Protein 9BVI (pdb70)

Secondary structure (DSSP, 8-state):
--SPPPPP----TTT-GGGSPP-TTTEEE---PPPEEEE-HHHHHHHHT-SS---HHHHHHHHHHGGGTS-HHHHHHHHHHHHSPPPPPPPHHHHHHHHH-SPPPPHHHHHHIIIIIHHHHHHHHHHHHHHHHH-THHHHH-HHHHHHHHHHHHT--SHHHHHHHHHHHHHHHHHHH----SSPPPPPP-SSS-TT-GGG--TTTS-HHHHHHHHHHHHHHHHHT--GGGTGGGGGGSTTHHHH-HHHHHHHHHHHHHHHHHHHHHHT--SHHHHHHHHHHHHHHHHHHHHTTBHHHHHHHHHHHHSHHHHT-HHHHHTS-HHHHHHHHHHHHHHHHHHHHHHHHHHH--SS-B--SHHHHHHHHHHHHTS-SEE--SSSPEEEHHHHHHHHHHHHHHHTTSS---S----HHHHHHHHT--TTTTS-HHHHHHHHHHHHHHHS-TT-SSPPP------S------S---

Solvent-accessible surface area: 25591 Å² total; per-residue (Å²): 189,208,160,173,134,111,109,38,94,67,6,50,57,151,99,7,114,0,24,65,171,52,50,130,103,19,7,22,66,73,186,132,70,59,94,5,81,0,0,30,30,17,4,0,0,14,24,4,0,26,30,131,64,54,18,87,96,12,6,140,16,0,3,15,0,0,58,33,34,5,147,32,46,74,0,0,50,9,0,30,59,0,17,114,20,45,79,14,136,58,62,118,66,27,112,136,34,123,158,161,30,191,78,115,78,33,81,49,35,131,60,0,100,141,67,2,24,87,27,0,23,46,59,0,0,32,0,0,75,62,0,0,46,112,15,17,27,5,0,111,84,43,133,110,0,13,122,68,0,51,72,16,9,79,62,6,176,44,187,58,23,58,157,59,15,108,37,0,29,137,14,5,143,121,51,121,168,120,176,134,62,183,58,124,14,47,90,42,13,55,34,64,2,96,83,46,75,112,130,72,12,72,4,13,10,0,9,0,5,0,0,0,15,0,0,0,17,8,0,19,35,12,4,112,97,1,59,11,9,0,0,6,10,10,28,19,70,119,168,86,61,97,111,48,0,49,39,0,11,126,2,46,110,20,40,47,39,1,13,20,16,0,11,56,23,0,0,68,6,52,9,31,76,24,1,23,16,6,0,21,3,0,0,12,0,0,22,11,0,32,110,35,25,0,0,4,0,0,8,4,0,3,56,0,5,73,24,102,4,0,148,53,0,101,52,0,41,129,48,6,100,91,154,33,62,135,34,4,70,118,0,27,64,10,25,90,114,169,51,133,112,0,69,76,69,16,153,78,41,114,83,46,4,0,0,37,8,21,25,13,26,62,56,0,68,138,23,24,154,62,38,88,56,99,31,167,57,213,52,158,54,0,14,16,0,10,10,9,54,102,0,18,112,20,2,35,85,2,83,106,34,18,121,28,117,16,57,14,118,59,19,72,26,0,32,127,44,6,92,109,25,91,5,37,45,126,36,55,96,131,104,8,53,59,84,4,69,91,34,0,56,80,0,4,47,174,137,44,196,146,22,49,145,38,116,124,185,27,146,66,64,35,157,40,56,22,47,215,74,160

Structure (mmCIF, N/CA/C/O backbone):
data_9BVI
#
_entry.id   9BVI
#
_cell.length_a   64.014
_cell.length_b   86.382
_cell.length_c   106.367
_cell.angle_alpha   90.00
_cell.angle_beta   90.00
_cell.angle_gamma   90.00
#
_symmetry.space_group_name_H-M   'P 21 21 21'
#
loop_
_entity.id
_entity.type
_entity.pdbx_description
1 polymer 'Son of sevenless homolog 2'
2 non-polymer 4-{[4-(4-methylpiperazin-1-yl)quinazolin-2-yl]amino}phenol
3 water water
#
loop_
_atom_site.group_PDB
_atom_site.id
_atom_site.type_symb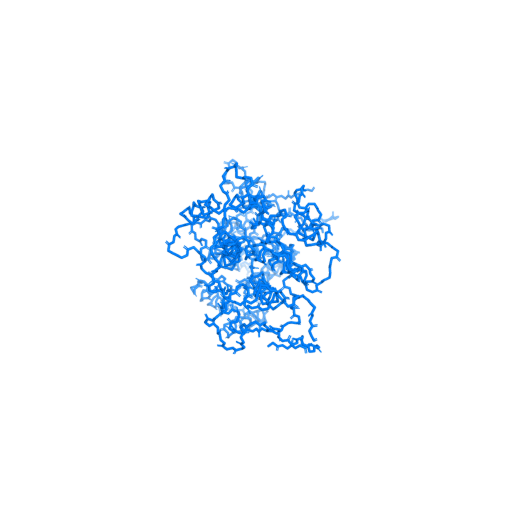ol
_atom_site.label_atom_id
_atom_site.label_alt_id
_atom_site.label_comp_id
_atom_site.label_asym_id
_atom_site.label_entity_id
_atom_site.label_seq_id
_atom_site.pdbx_PDB_ins_code
_atom_site.Cartn_x
_atom_site.Cartn_y
_atom_site.Cartn_z
_atom_site.occupancy
_atom_site.B_iso_or_equiv
_atom_site.auth_seq_id
_atom_site.auth_comp_id
_atom_site.auth_asym_id
_atom_site.auth_atom_id
_atom_site.pdbx_PDB_model_num
ATOM 1 N N . LEU A 1 25 ? -14.739 -30.595 -34.524 1.00 55.77 -4 LEU A N 1
ATOM 2 C CA . LEU A 1 25 ? -13.568 -30.790 -35.378 1.00 54.01 -4 LEU A CA 1
ATOM 3 C C . LEU A 1 25 ? -13.894 -31.660 -36.595 1.00 47.17 -4 LEU A C 1
ATOM 4 O O . LEU A 1 25 ? -13.815 -31.204 -37.733 1.00 53.05 -4 LEU A O 1
ATOM 9 N N . TYR A 1 26 ? -14.272 -32.909 -36.350 1.00 40.42 -3 TYR A N 1
ATOM 10 C CA . TYR A 1 26 ? -14.609 -33.834 -37.428 1.00 34.94 -3 TYR A CA 1
ATOM 11 C C . TYR A 1 26 ? -16.104 -34.175 -37.439 1.00 29.32 -3 TYR A C 1
ATOM 12 O O . TYR A 1 26 ? -16.537 -35.095 -38.130 1.00 30.54 -3 TYR A O 1
ATOM 21 N N . PHE A 1 27 ? -16.875 -33.413 -36.665 1.00 28.57 -2 PHE A N 1
ATOM 22 C CA . PHE A 1 27 ? -18.327 -33.578 -36.577 1.00 29.86 -2 PHE A CA 1
ATOM 23 C C . PHE A 1 27 ? -18.866 -32.400 -35.775 1.00 28.75 -2 PHE A C 1
ATOM 24 O O . PHE A 1 27 ? -18.303 -32.061 -34.738 1.00 27.79 -2 PHE A O 1
ATOM 32 N N . GLN A 1 28 ? -19.932 -31.755 -36.250 1.00 23.61 -1 GLN A N 1
ATOM 33 C CA . GLN A 1 28 ? -20.490 -30.629 -35.502 1.00 21.04 -1 GLN A CA 1
ATOM 34 C C . GLN A 1 28 ? -21.580 -31.145 -34.581 1.00 24.73 -1 GLN A C 1
ATOM 35 O O . GLN A 1 28 ? -22.526 -31.811 -35.017 1.00 24.85 -1 GLN A O 1
ATOM 41 N N . GLU A 1 29 ? -21.408 -30.865 -33.294 1.00 27.28 566 GLU A N 1
ATOM 42 C CA . GLU A 1 29 ? -22.365 -31.274 -32.279 1.00 28.79 566 GLU A CA 1
ATOM 43 C C . GLU A 1 29 ? -23.521 -30.281 -32.211 1.00 25.84 566 GLU A C 1
ATOM 44 O O . GLU A 1 29 ? -23.413 -29.160 -32.688 1.00 26.73 566 GLU A O 1
ATOM 50 N N . GLN A 1 30 ? -24.613 -30.720 -31.597 1.00 26.57 567 GLN A N 1
ATOM 51 C CA . GLN A 1 30 ? -25.791 -29.897 -31.395 1.00 27.25 567 GLN A CA 1
ATOM 52 C C . GLN A 1 30 ? -25.432 -28.642 -30.595 1.00 23.11 567 GLN A C 1
ATOM 53 O O . GLN A 1 30 ? -24.790 -28.739 -29.547 1.00 26.87 567 GLN A O 1
ATOM 59 N N . PRO A 1 31 ? -25.843 -27.459 -31.079 1.00 22.44 568 PRO A N 1
ATOM 60 C CA . PRO A 1 31 ? -25.636 -26.209 -30.342 1.00 21.94 568 PRO A CA 1
ATOM 61 C C . PRO A 1 31 ? -26.354 -26.181 -28.991 1.00 24.36 568 PRO A C 1
ATOM 62 O O . PRO A 1 31 ? -27.414 -26.791 -28.873 1.00 23.62 568 PRO A O 1
ATOM 66 N N . LEU A 1 32 ? -25.790 -25.486 -28.002 1.00 22.28 569 LEU A N 1
ATOM 67 C CA . LEU A 1 32 ? -26.520 -25.181 -26.758 1.00 23.05 569 LEU A CA 1
ATOM 68 C C . LEU A 1 32 ? -27.701 -24.260 -27.036 1.00 29.75 569 LEU A C 1
ATOM 69 O O . LEU A 1 32 ? -27.644 -23.414 -27.925 1.00 28.47 569 LEU A O 1
ATOM 74 N N . ARG A 1 33 ? -28.765 -24.403 -26.258 1.00 25.55 570 ARG A N 1
ATOM 75 C CA . ARG A 1 33 ? -29.884 -23.488 -26.340 1.00 23.43 570 ARG A CA 1
ATOM 76 C C . ARG A 1 33 ? -29.697 -22.407 -25.268 1.00 31.09 570 ARG A C 1
ATOM 77 O O . ARG A 1 33 ? -29.752 -22.705 -24.075 1.00 27.08 570 ARG A O 1
ATOM 85 N N . LEU A 1 34 ? -29.461 -21.169 -25.707 1.00 27.01 571 LEU A N 1
ATOM 86 C CA . LEU A 1 34 ? -29.112 -20.047 -24.828 1.00 25.60 571 LEU A CA 1
ATOM 87 C C . LEU A 1 34 ? -30.265 -19.082 -24.658 1.00 25.44 571 LEU A C 1
ATOM 88 O O . LEU A 1 34 ? -31.152 -19.033 -25.513 1.00 29.11 571 LEU A O 1
ATOM 93 N N . PRO A 1 35 ? -30.249 -18.287 -23.565 1.00 22.98 572 PRO A N 1
ATOM 94 C CA . PRO A 1 35 ? -31.219 -17.193 -23.443 1.00 25.76 572 PRO A CA 1
ATOM 95 C C . PRO A 1 35 ? -31.015 -16.164 -24.557 1.00 29.12 572 PRO A C 1
ATOM 96 O O . PRO A 1 35 ? -29.947 -16.161 -25.186 1.00 27.34 572 PRO A O 1
ATOM 100 N N . SER A 1 36 ? -31.995 -15.297 -24.799 1.00 29.15 573 SER A N 1
ATOM 101 C CA . SER A 1 36 ? -31.845 -14.296 -25.854 1.00 25.82 573 SER A CA 1
ATOM 102 C C . SER A 1 36 ? -30.880 -13.188 -25.430 1.00 27.88 573 SER A C 1
ATOM 103 O O . SER A 1 36 ? -30.725 -12.904 -24.236 1.00 30.15 573 SER A O 1
ATOM 106 N N . PRO A 1 37 ? -30.219 -12.565 -26.410 1.00 28.27 574 PRO A N 1
ATOM 107 C CA . PRO A 1 37 ? -29.289 -11.477 -26.101 1.00 34.02 574 PRO A CA 1
ATOM 108 C C . PRO A 1 37 ? -30.000 -10.268 -25.505 1.00 40.22 574 PRO A C 1
ATOM 109 O O . PRO A 1 37 ? -29.346 -9.446 -24.872 1.00 32.46 574 PRO A O 1
ATOM 113 N N . GLU A 1 38 ? -31.318 -10.178 -25.685 1.00 34.86 575 GLU A N 1
ATOM 114 C CA . GLU A 1 38 ? -32.085 -9.073 -25.117 1.00 37.54 575 GLU A CA 1
ATOM 115 C C . GLU A 1 38 ? -32.204 -9.183 -23.599 1.00 38.49 575 GLU A C 1
ATOM 116 O O . GLU A 1 38 ? -32.432 -8.183 -22.921 1.00 41.27 575 GLU A O 1
ATOM 122 N N . VAL A 1 39 ? -32.066 -10.393 -23.062 1.00 28.40 576 VAL A N 1
ATOM 123 C CA . VAL A 1 39 ? -32.083 -10.554 -21.609 1.00 32.23 576 VAL A CA 1
ATOM 124 C C . VAL A 1 39 ? -30.704 -10.872 -21.023 1.00 32.56 576 VAL A C 1
ATOM 125 O O . VAL A 1 39 ? -30.537 -10.852 -19.807 1.00 32.80 576 VAL A O 1
ATOM 129 N N . TYR A 1 40 ? -29.726 -11.167 -21.876 1.00 27.28 577 TYR A N 1
ATOM 130 C CA . TYR A 1 40 ? -28.378 -11.497 -21.398 1.00 29.11 577 TYR A CA 1
ATOM 131 C C . TYR A 1 40 ? -27.333 -11.133 -22.472 1.00 27.17 577 TYR A C 1
ATOM 132 O O . TYR A 1 40 ? -27.145 -11.868 -23.438 1.00 26.61 577 TYR A O 1
ATOM 141 N N . ARG A 1 41 ? -26.671 -9.987 -22.294 1.00 24.67 578 ARG A N 1
ATOM 142 C CA . ARG A 1 41 ? -25.847 -9.341 -23.331 1.00 28.08 578 ARG A CA 1
ATOM 143 C C . ARG A 1 41 ? -24.731 -10.196 -23.897 1.00 25.28 578 ARG A C 1
ATOM 144 O O . ARG A 1 41 ? -24.331 -10.038 -25.044 1.00 29.56 578 ARG A O 1
ATOM 152 N N . PHE A 1 42 ? -24.205 -11.083 -23.070 1.00 24.91 579 PHE A N 1
ATOM 153 C CA . PHE A 1 42 ? -22.979 -11.774 -23.432 1.00 26.46 579 PHE A CA 1
ATOM 154 C C . PHE A 1 42 ? -23.168 -12.797 -24.550 1.00 35.53 579 PHE A C 1
ATOM 155 O O . PHE A 1 42 ? -22.190 -13.220 -25.156 1.00 35.17 579 PHE A O 1
ATOM 163 N N . VAL A 1 43 ? -24.410 -13.182 -24.848 1.00 27.61 580 VAL A N 1
ATOM 164 C CA . VAL A 1 43 ? -24.617 -14.190 -25.892 1.00 28.23 580 VAL A CA 1
ATOM 165 C C . VAL A 1 43 ? -24.912 -13.563 -27.254 1.00 29.45 580 VAL A C 1
ATOM 166 O O . VAL A 1 43 ? -25.228 -14.281 -28.205 1.00 27.07 580 VAL A O 1
ATOM 170 N N . VAL A 1 44 ? -24.799 -12.238 -27.356 1.00 26.46 581 VAL A N 1
ATOM 171 C CA . VAL A 1 44 ? -24.814 -11.594 -28.670 1.00 27.58 581 VAL A CA 1
ATOM 172 C C . VAL A 1 44 ? -23.795 -12.301 -29.576 1.00 26.74 581 VAL A C 1
ATOM 173 O O . VAL A 1 44 ? -22.683 -12.629 -29.146 1.00 28.81 581 VAL A O 1
ATOM 177 N N . LYS A 1 45 ? -24.186 -12.576 -30.817 1.00 25.71 582 LYS A N 1
ATOM 178 C CA . LYS A 1 45 ? -23.332 -13.348 -31.732 1.00 26.47 582 LYS A CA 1
ATOM 179 C C . LYS A 1 45 ? -21.963 -12.686 -31.977 1.00 28.49 582 LYS A C 1
ATOM 180 O O . LYS A 1 45 ? -21.896 -11.496 -32.300 1.00 27.56 582 LYS A O 1
ATOM 186 N N . ASP A 1 46 ? -20.883 -13.457 -31.811 1.00 24.22 583 ASP A N 1
ATOM 187 C CA . ASP A 1 46 ? -19.542 -12.992 -32.180 1.00 26.90 583 ASP A CA 1
ATOM 188 C C . ASP A 1 46 ? -19.519 -12.506 -33.618 1.00 27.97 583 ASP A C 1
ATOM 189 O O . ASP A 1 46 ? -20.045 -13.177 -34.515 1.00 28.00 583 ASP A O 1
ATOM 194 N N . SER A 1 47 ? -18.854 -11.380 -33.846 1.00 27.11 584 SER A N 1
ATOM 195 C CA . SER A 1 47 ? -18.586 -10.897 -35.195 1.00 27.75 584 SER A CA 1
ATOM 196 C C . SER A 1 47 ? -17.343 -10.028 -35.146 1.00 31.50 584 SER A C 1
ATOM 197 O O . SER A 1 47 ? -16.837 -9.714 -34.061 1.00 30.92 584 SER A O 1
ATOM 200 N N . GLU A 1 48 ? -16.873 -9.603 -36.313 1.00 30.93 585 GLU A N 1
ATOM 201 C CA . GLU A 1 48 ? -15.767 -8.650 -36.373 1.00 29.85 585 GLU A CA 1
ATOM 202 C C . GLU A 1 48 ? -16.154 -7.275 -35.811 1.00 33.79 585 GLU A C 1
ATOM 203 O O . GLU A 1 48 ? -15.297 -6.417 -35.624 1.00 37.26 585 GLU A O 1
ATOM 209 N N . GLU A 1 49 ? -17.444 -7.066 -35.554 1.00 31.01 586 GLU A N 1
ATOM 210 C CA . GLU A 1 49 ? -17.913 -5.825 -34.955 1.00 30.80 586 GLU A CA 1
ATOM 211 C C . GLU A 1 49 ? -17.885 -5.840 -33.423 1.00 31.08 586 GLU A C 1
ATOM 212 O O . GLU A 1 49 ? -18.175 -4.824 -32.793 1.00 31.88 586 GLU A O 1
ATOM 218 N N . ASN A 1 50 ? -17.560 -6.972 -32.805 1.00 27.65 587 ASN A N 1
ATOM 219 C CA . ASN A 1 50 ? -17.486 -6.959 -31.355 1.00 27.74 587 ASN A CA 1
ATOM 220 C C . ASN A 1 50 ? -16.348 -7.781 -30.757 1.00 29.09 587 ASN A C 1
ATOM 221 O O . ASN A 1 50 ? -16.050 -7.637 -29.573 1.00 26.07 587 ASN A O 1
ATOM 226 N N . ILE A 1 51 ? -15.695 -8.624 -31.553 1.00 28.00 588 ILE A N 1
ATOM 227 C CA . ILE A 1 51 ? -14.511 -9.315 -31.046 1.00 29.03 588 ILE A CA 1
ATOM 228 C C . ILE A 1 51 ? -13.574 -9.725 -32.175 1.00 32.92 588 ILE A C 1
ATOM 229 O O . ILE A 1 51 ? -14.010 -10.244 -33.205 1.00 30.29 588 ILE A O 1
ATOM 234 N N . VAL A 1 52 ? -12.282 -9.463 -31.994 1.00 29.11 589 VAL A N 1
ATOM 235 C CA . VAL A 1 52 ? -11.286 -9.804 -33.020 1.00 27.58 589 VAL A CA 1
ATOM 236 C C . VAL A 1 52 ? -10.091 -10.512 -32.398 1.00 31.23 589 VAL A C 1
ATOM 237 O O . VAL A 1 52 ? -9.723 -10.254 -31.246 1.00 28.17 589 VAL A O 1
ATOM 241 N N . PHE A 1 53 ? -9.510 -11.430 -33.164 1.00 28.95 590 PHE A N 1
ATOM 242 C CA . PHE A 1 53 ? -8.408 -12.261 -32.695 1.00 25.70 590 PHE A CA 1
ATOM 243 C C . PHE A 1 53 ? -7.139 -12.016 -33.509 1.00 36.03 590 PHE A C 1
ATOM 244 O O . PHE A 1 53 ? -7.216 -11.545 -34.647 1.00 35.98 590 PHE A O 1
ATOM 252 N N . GLU A 1 54 ? -5.980 -12.316 -32.918 1.00 31.87 591 GLU A N 1
ATOM 253 C CA . GLU A 1 54 ? -4.700 -12.278 -33.644 1.00 33.03 591 GLU A CA 1
ATOM 254 C C . GLU A 1 54 ? -4.568 -13.495 -34.561 1.00 51.36 591 GLU A C 1
ATOM 255 O O . GLU A 1 54 ? -5.407 -14.401 -34.510 1.00 50.83 591 GLU A O 1
ATOM 261 N N . ASP A 1 55 ? -3.520 -13.509 -35.388 1.00 71.02 592 ASP A N 1
ATOM 262 C CA . ASP A 1 55 ? -3.181 -14.687 -36.182 1.00 77.85 592 ASP A CA 1
ATOM 263 C C . ASP A 1 55 ? -1.741 -15.134 -35.948 1.00 84.38 592 ASP A C 1
ATOM 264 O O . ASP A 1 55 ? -0.872 -14.911 -36.782 1.00 89.53 592 ASP A O 1
ATOM 269 N N . GLY A 1 62 ? -3.298 -23.617 -27.821 1.00 58.38 599 GLY A N 1
ATOM 270 C CA . GLY A 1 62 ? -4.228 -23.651 -28.936 1.00 61.47 599 GLY A CA 1
ATOM 271 C C . GLY A 1 62 ? -5.366 -22.657 -28.780 1.00 58.85 599 GLY A C 1
ATOM 272 O O . GLY A 1 62 ? -6.239 -22.555 -29.640 1.00 55.27 599 GLY A O 1
ATOM 273 N N . ILE A 1 63 ? -5.356 -21.922 -27.673 1.00 57.01 600 ILE A N 1
ATOM 274 C CA . ILE A 1 63 ? -6.390 -20.931 -27.389 1.00 50.21 600 ILE A CA 1
ATOM 275 C C . ILE A 1 63 ? -6.203 -19.697 -28.258 1.00 38.51 600 ILE A C 1
ATOM 276 O O . ILE A 1 63 ? -5.100 -19.162 -28.345 1.00 46.96 600 ILE A O 1
ATOM 281 N N . PRO A 1 64 ? -7.281 -19.240 -28.911 1.00 40.29 601 PRO A N 1
ATOM 282 C CA . PRO A 1 64 ? -7.170 -18.032 -29.735 1.00 41.73 601 PRO A CA 1
ATOM 283 C C . PRO A 1 64 ? -6.703 -16.833 -28.910 1.00 40.84 601 PRO A C 1
ATOM 284 O O . PRO A 1 64 ? -7.025 -16.734 -27.725 1.00 41.06 601 PRO A O 1
ATOM 288 N N . ILE A 1 65 ? -5.920 -15.955 -29.529 1.00 33.99 602 ILE A N 1
ATOM 289 C CA . ILE A 1 65 ? -5.366 -14.801 -28.836 1.00 32.05 602 ILE A CA 1
ATOM 290 C C . ILE A 1 65 ? -6.225 -13.588 -29.165 1.00 28.65 602 ILE A C 1
ATOM 291 O O . ILE A 1 65 ? -6.371 -13.206 -30.324 1.00 30.38 602 ILE A O 1
ATOM 296 N N . ILE A 1 66 ? -6.816 -12.990 -28.145 1.00 30.13 603 ILE A N 1
ATOM 297 C CA . ILE A 1 66 ? -7.729 -11.884 -28.373 1.00 26.08 603 ILE A CA 1
ATOM 298 C C . ILE A 1 66 ? -6.982 -10.610 -28.716 1.00 28.60 603 ILE A C 1
ATOM 299 O O . ILE A 1 66 ? -6.078 -10.209 -27.990 1.00 32.98 603 ILE A O 1
ATOM 304 N N . LYS A 1 67 ? -7.369 -9.983 -29.825 1.00 26.28 604 LYS A N 1
ATOM 305 C CA . LYS A 1 67 ? -6.783 -8.723 -30.257 1.00 28.51 604 LYS A CA 1
ATOM 306 C C . LYS A 1 67 ? -7.572 -7.549 -29.686 1.00 26.01 604 LYS A C 1
ATOM 307 O O . LYS A 1 67 ? -7.002 -6.555 -29.243 1.00 28.48 604 LYS A O 1
ATOM 313 N N . GLY A 1 68 ? -8.895 -7.665 -29.690 1.00 25.38 605 GLY A N 1
ATOM 314 C CA . GLY A 1 68 ? -9.714 -6.600 -29.151 1.00 24.22 605 GLY A CA 1
ATOM 315 C C . GLY A 1 68 ? -11.169 -6.992 -29.102 1.00 24.44 605 GLY A C 1
ATOM 316 O O . GLY A 1 68 ? -11.533 -8.064 -29.577 1.00 25.93 605 GLY A O 1
ATOM 317 N N . GLY A 1 69 ? -11.997 -6.135 -28.513 1.00 29.03 606 GLY A N 1
ATOM 318 C CA . GLY A 1 69 ? -13.425 -6.397 -28.479 1.00 26.46 606 GLY A CA 1
ATOM 319 C C . GLY A 1 69 ? -14.145 -5.333 -27.688 1.00 27.02 606 GLY A C 1
ATOM 320 O O . GLY A 1 69 ? -13.516 -4.446 -27.115 1.00 26.64 606 GLY A O 1
ATOM 321 N N . THR A 1 70 ? -15.468 -5.423 -27.644 1.00 23.12 607 THR A N 1
ATOM 322 C CA . THR A 1 70 ? -16.223 -4.625 -26.698 1.00 21.79 607 THR A CA 1
ATOM 323 C C . THR A 1 70 ? -15.869 -5.133 -25.296 1.00 23.01 607 THR A C 1
ATOM 324 O O . THR A 1 70 ? -15.415 -6.269 -25.136 1.00 24.47 607 THR A O 1
ATOM 328 N N . VAL A 1 71 ? -16.062 -4.308 -24.278 1.00 23.66 608 VAL A N 1
ATOM 329 C CA . VAL A 1 71 ? -15.765 -4.779 -22.937 1.00 24.85 608 VAL A CA 1
ATOM 330 C C . VAL A 1 71 ? -16.660 -5.969 -22.594 1.00 27.41 608 VAL A C 1
ATOM 331 O O . VAL A 1 71 ? -16.240 -6.859 -21.869 1.00 25.15 608 VAL A O 1
ATOM 335 N N . VAL A 1 72 ? -17.879 -6.008 -23.138 1.00 24.32 609 VAL A N 1
ATOM 336 C CA . VAL A 1 72 ? -18.767 -7.142 -22.878 1.00 24.34 609 VAL A CA 1
ATOM 337 C C . VAL A 1 72 ? -18.173 -8.441 -23.410 1.00 25.20 609 VAL A C 1
ATOM 338 O O . VAL A 1 72 ? -18.173 -9.472 -22.724 1.00 25.48 609 VAL A O 1
ATOM 342 N N . LYS A 1 73 ? -17.635 -8.387 -24.627 1.00 21.71 610 LYS A N 1
ATOM 343 C CA . LYS A 1 73 ? -17.024 -9.573 -25.217 1.00 23.26 610 LYS A CA 1
ATOM 344 C C . LYS A 1 73 ? -15.715 -9.945 -24.513 1.00 23.71 610 LYS A C 1
ATOM 345 O O . LYS A 1 73 ? -15.387 -11.130 -24.386 1.00 22.84 610 LYS A O 1
ATOM 351 N N . LEU A 1 74 ? -14.959 -8.948 -24.057 1.00 23.73 611 LEU A N 1
ATOM 352 C CA . LEU A 1 74 ? -13.749 -9.247 -23.291 1.00 23.94 611 LEU A CA 1
ATOM 353 C C . LEU A 1 74 ? -14.105 -9.992 -22.005 1.00 23.23 611 LEU A C 1
ATOM 354 O O . LEU A 1 74 ? -13.443 -10.961 -21.641 1.00 24.37 611 LEU A O 1
ATOM 359 N N . ILE A 1 75 ? -15.163 -9.543 -21.331 1.00 21.68 612 ILE A N 1
ATOM 360 C CA . ILE A 1 75 ? -15.646 -10.214 -20.128 1.00 24.16 612 ILE A CA 1
ATOM 361 C C . ILE A 1 75 ? -16.122 -11.624 -20.448 1.00 23.32 612 ILE A C 1
ATOM 362 O O . ILE A 1 75 ? -15.835 -12.557 -19.698 1.00 22.73 612 ILE A O 1
ATOM 367 N N . GLU A 1 76 ? -16.838 -11.785 -21.564 1.00 22.68 613 GLU A N 1
ATOM 368 C CA . GLU A 1 76 ? -17.324 -13.107 -21.931 1.00 21.86 613 GLU A CA 1
ATOM 369 C C . GLU A 1 76 ? -16.148 -14.082 -22.048 1.00 25.13 613 GLU A C 1
ATOM 370 O O . GLU A 1 76 ? -16.181 -15.191 -21.495 1.00 23.47 613 GLU A O 1
ATOM 376 N N . ARG A 1 77 ? -15.108 -13.665 -22.769 1.00 20.03 614 ARG A N 1
ATOM 377 C CA . ARG A 1 77 ? -13.949 -14.527 -22.968 1.00 21.89 614 ARG A CA 1
ATOM 378 C C . ARG A 1 77 ? -13.120 -14.690 -21.701 1.00 24.33 614 ARG A C 1
ATOM 379 O O . ARG A 1 77 ? -12.423 -15.697 -21.525 1.00 24.11 614 ARG A O 1
ATOM 387 N N . LEU A 1 78 ? -13.174 -13.689 -20.835 1.00 23.92 615 LEU A N 1
ATOM 388 C CA . LEU A 1 78 ? -12.512 -13.773 -19.532 1.00 23.38 615 LEU A CA 1
ATOM 389 C C . LEU A 1 78 ? -13.093 -14.920 -18.703 1.00 27.04 615 LEU A C 1
ATOM 390 O O . LEU A 1 78 ? -12.438 -15.482 -17.819 1.00 23.46 615 LEU A O 1
ATOM 395 N N . THR A 1 79 ? -14.349 -15.244 -18.994 1.00 23.65 616 THR A N 1
ATOM 396 C CA . THR A 1 79 ? -15.104 -16.231 -18.220 1.00 20.44 616 THR A CA 1
ATOM 397 C C . THR A 1 79 ? -15.797 -17.207 -19.161 1.00 23.34 616 THR A C 1
ATOM 398 O O . THR A 1 79 ? -16.961 -17.553 -18.974 1.00 22.37 616 THR A O 1
ATOM 402 N N . TYR A 1 80 ? -15.059 -17.656 -20.164 1.00 21.33 617 TYR A N 1
ATOM 403 C CA . TYR A 1 80 ? -15.643 -18.386 -21.289 1.00 22.83 617 TYR A CA 1
ATOM 404 C C . TYR A 1 80 ? -16.071 -19.785 -20.879 1.00 25.44 617 TYR A C 1
ATOM 405 O O . TYR A 1 80 ? -15.370 -20.445 -20.107 1.00 28.64 617 TYR A O 1
ATOM 414 N N . HIS A 1 81 ? -17.212 -20.244 -21.388 1.00 25.50 618 HIS A N 1
ATOM 415 C CA . HIS A 1 81 ? -17.710 -21.548 -20.961 1.00 30.06 618 HIS A CA 1
ATOM 416 C C . HIS A 1 81 ? -16.918 -22.752 -21.486 1.00 35.30 618 HIS A C 1
ATOM 417 O O . HIS A 1 81 ? -16.933 -23.812 -20.864 1.00 33.51 618 HIS A O 1
ATOM 424 N N A MET A 1 82 ? -16.217 -22.595 -22.605 0.37 28.17 619 MET A N 1
ATOM 425 N N B MET A 1 82 ? -16.219 -22.593 -22.606 0.63 26.72 619 MET A N 1
ATOM 426 C CA A MET A 1 82 ? -15.609 -23.755 -23.265 0.37 29.73 619 MET A CA 1
ATOM 427 C CA B MET A 1 82 ? -15.607 -23.752 -23.261 0.63 28.71 619 MET A CA 1
ATOM 428 C C A MET A 1 82 ? -14.234 -24.162 -22.732 0.37 32.94 619 MET A C 1
ATOM 429 C C B MET A 1 82 ? -14.276 -24.184 -22.642 0.63 33.93 619 MET A C 1
ATOM 430 O O A MET A 1 82 ? -13.825 -25.309 -22.913 0.37 32.03 619 MET A O 1
ATOM 431 O O B MET A 1 82 ? -13.941 -25.366 -22.662 0.63 31.73 619 MET A O 1
ATOM 440 N N . TYR A 1 83 ? -13.523 -23.241 -22.086 1.00 31.88 620 TYR A N 1
ATOM 441 C CA . TYR A 1 83 ? -12.227 -23.564 -21.479 1.00 36.20 620 TYR A CA 1
ATOM 442 C C . TYR A 1 83 ? -11.725 -22.424 -20.600 1.00 33.33 620 TYR A C 1
ATOM 443 O O . TYR A 1 83 ? -12.173 -21.283 -20.731 1.00 29.69 620 TYR A O 1
ATOM 452 N N . ALA A 1 84 ? -10.779 -22.753 -19.725 1.00 41.59 621 ALA A N 1
ATOM 453 C CA . ALA A 1 84 ? -10.063 -21.766 -18.929 1.00 39.05 621 ALA A CA 1
ATOM 454 C C . ALA A 1 84 ? -9.035 -21.034 -19.785 1.00 33.97 621 ALA A C 1
ATOM 455 O O . ALA A 1 84 ? -8.552 -21.563 -20.791 1.00 30.57 621 ALA A O 1
ATOM 457 N N . ASP A 1 85 ? -8.683 -19.823 -19.365 1.00 32.71 622 ASP A N 1
ATOM 458 C CA . ASP A 1 85 ? -7.748 -18.991 -20.110 1.00 26.06 622 ASP A CA 1
ATOM 459 C C . ASP A 1 85 ? -6.889 -18.194 -19.124 1.00 31.17 622 ASP A C 1
ATOM 460 O O . ASP A 1 85 ? -7.035 -16.982 -19.011 1.00 28.66 622 ASP A O 1
ATOM 465 N N . PRO A 1 86 ? -5.996 -18.882 -18.397 1.00 34.29 623 PRO A N 1
ATOM 466 C CA . PRO A 1 86 ? -5.243 -18.232 -17.318 1.00 32.31 623 PRO A CA 1
ATOM 467 C C . PRO A 1 86 ? -4.341 -17.093 -17.786 1.00 27.73 623 PRO A C 1
ATOM 468 O O . PRO A 1 86 ? -4.159 -16.133 -17.043 1.00 27.82 623 PRO A O 1
ATOM 472 N N . ASN A 1 87 ? -3.778 -17.184 -18.984 1.00 27.44 624 ASN A N 1
ATOM 473 C CA . ASN A 1 87 ? -2.930 -16.091 -19.430 1.00 33.50 624 ASN A CA 1
ATOM 474 C C . ASN A 1 87 ? -3.759 -14.835 -19.636 1.00 28.87 624 ASN A C 1
ATOM 475 O O . ASN A 1 87 ? -3.335 -13.734 -19.280 1.00 28.31 624 ASN A O 1
ATOM 480 N N . PHE A 1 88 ? -4.954 -15.007 -20.190 1.00 25.16 625 PHE A N 1
ATOM 481 C CA . PHE A 1 88 ? -5.835 -13.866 -20.413 1.00 25.74 625 PHE A CA 1
ATOM 482 C C . PHE A 1 88 ? -6.320 -13.298 -19.085 1.00 23.35 625 PHE A C 1
ATOM 483 O O . PHE A 1 88 ? -6.341 -12.083 -18.910 1.00 24.94 625 PHE A O 1
ATOM 491 N N . VAL A 1 89 ? -6.682 -14.169 -18.142 1.00 21.27 626 VAL A N 1
ATOM 492 C CA . VAL A 1 89 ? -7.116 -13.694 -16.821 1.00 20.65 626 VAL A CA 1
ATOM 493 C C . VAL A 1 89 ? -6.026 -12.833 -16.172 1.00 26.51 626 VAL A C 1
ATOM 494 O O . VAL A 1 89 ? -6.290 -11.752 -15.639 1.00 22.91 626 VAL A O 1
ATOM 498 N N . ARG A 1 90 ? -4.793 -13.312 -16.235 1.00 24.86 627 ARG A N 1
ATOM 499 C CA . ARG A 1 90 ? -3.686 -12.573 -15.608 1.00 25.84 627 ARG A CA 1
ATOM 500 C C . ARG A 1 90 ? -3.469 -11.218 -16.274 1.00 27.55 627 ARG A C 1
ATOM 501 O O . ARG A 1 90 ? -3.355 -10.198 -15.594 1.00 28.95 627 ARG A O 1
ATOM 509 N N . THR A 1 91 ? -3.407 -11.215 -17.604 1.00 25.57 628 THR A N 1
ATOM 510 C CA . THR A 1 91 ? -3.148 -9.984 -18.346 1.00 28.96 628 THR A CA 1
ATOM 511 C C . THR A 1 91 ? -4.305 -9.007 -18.206 1.00 26.01 628 THR A C 1
ATOM 512 O O . THR A 1 91 ? -4.106 -7.799 -18.017 1.00 26.04 628 THR A O 1
ATOM 516 N N . PHE A 1 92 ? -5.519 -9.536 -18.275 1.00 21.38 629 PHE A N 1
ATOM 517 C CA . PHE A 1 92 ? -6.699 -8.706 -18.072 1.00 21.39 629 PHE A CA 1
ATOM 518 C C . PHE A 1 92 ? -6.639 -8.022 -16.698 1.00 20.29 629 PHE A C 1
ATOM 519 O O . PHE A 1 92 ? -6.800 -6.797 -16.594 1.00 21.83 629 PHE A O 1
ATOM 527 N N . LEU A 1 93 ? -6.374 -8.776 -15.639 1.00 23.90 630 LEU A N 1
ATOM 528 C CA . LEU A 1 93 ? -6.442 -8.167 -14.311 1.00 22.10 630 LEU A CA 1
ATOM 529 C C . LEU A 1 93 ? -5.322 -7.155 -14.082 1.00 25.83 630 LEU A C 1
ATOM 530 O O . LEU A 1 93 ? -5.480 -6.216 -13.295 1.00 26.17 630 LEU A O 1
ATOM 535 N N . THR A 1 94 ? -4.202 -7.352 -14.765 1.00 22.45 631 THR A N 1
ATOM 536 C CA . THR A 1 94 ? -3.091 -6.389 -14.692 1.00 22.89 631 THR A CA 1
ATOM 537 C C . THR A 1 94 ? -3.424 -5.084 -15.423 1.00 25.53 631 THR A C 1
ATOM 538 O O . THR A 1 94 ? -3.044 -3.999 -14.977 1.00 25.49 631 THR A O 1
ATOM 542 N N . THR A 1 95 ? -4.140 -5.186 -16.541 1.00 24.65 632 THR A N 1
ATOM 543 C CA . THR A 1 95 ? -4.276 -4.039 -17.435 1.00 23.64 632 THR A CA 1
ATOM 544 C C . THR A 1 95 ? -5.669 -3.409 -17.540 1.00 22.73 632 THR A C 1
ATOM 545 O O . THR A 1 95 ? -5.803 -2.373 -18.181 1.00 26.51 632 THR A O 1
ATOM 549 N N . TYR A 1 96 ? -6.701 -4.000 -16.938 1.00 22.70 633 TYR A N 1
ATOM 550 C CA . TYR A 1 96 ? -8.065 -3.578 -17.290 1.00 24.52 633 TYR A CA 1
ATOM 551 C C . TYR A 1 96 ? -8.389 -2.136 -16.921 1.00 27.54 633 TYR A C 1
ATOM 552 O O . TYR A 1 96 ? -9.328 -1.559 -17.470 1.00 27.12 633 TYR A O 1
ATOM 561 N N . ARG A 1 97 ? -7.637 -1.549 -15.985 1.00 26.22 634 ARG A N 1
ATOM 562 C CA . ARG A 1 97 ? -8.004 -0.231 -15.484 1.00 25.27 634 ARG A CA 1
ATOM 563 C C . ARG A 1 97 ? -7.789 0.824 -16.561 1.00 29.63 634 ARG A C 1
ATOM 564 O O . ARG A 1 97 ? -8.303 1.935 -16.456 1.00 29.52 634 ARG A O 1
ATOM 572 N N . SER A 1 98 ? -7.035 0.458 -17.593 1.00 26.01 635 SER A N 1
ATOM 573 C CA . SER A 1 98 ? -6.821 1.308 -18.761 1.00 29.39 635 SER A CA 1
ATOM 574 C C . SER A 1 98 ? -8.003 1.316 -19.741 1.00 28.49 635 SER A C 1
ATOM 575 O O . SER A 1 98 ? -7.992 2.084 -20.703 1.00 31.38 635 SER A O 1
ATOM 578 N N . PHE A 1 99 ? -9.011 0.469 -19.520 1.00 28.53 636 PHE A N 1
ATOM 579 C CA . PHE A 1 99 ? -10.205 0.497 -20.383 1.00 31.51 636 PHE A CA 1
ATOM 580 C C . PHE A 1 99 ? -11.524 0.269 -19.628 1.00 30.28 636 PHE A C 1
ATOM 581 O O . PHE A 1 99 ? -12.609 0.345 -20.218 1.00 31.92 636 PHE A O 1
ATOM 589 N N . CYS A 1 100 ? -11.448 0.049 -18.325 1.00 24.52 637 CYS A N 1
ATOM 590 C CA . CYS A 1 100 ? -12.650 -0.278 -17.558 1.00 28.20 637 CYS A CA 1
ATOM 591 C C . CYS A 1 100 ? -12.424 0.057 -16.086 1.00 33.02 637 CYS A C 1
ATOM 592 O O . CYS A 1 100 ? -11.350 -0.211 -15.557 1.00 31.46 637 CYS A O 1
ATOM 595 N N . LYS A 1 101 ? -13.407 0.663 -15.421 1.00 28.92 638 LYS A N 1
ATOM 596 C CA . LYS A 1 101 ? -13.244 0.990 -14.005 1.00 29.90 638 LYS A CA 1
ATOM 597 C C . LYS A 1 101 ? -13.451 -0.237 -13.116 1.00 27.28 638 LYS A C 1
ATOM 598 O O . LYS A 1 101 ? -14.205 -1.141 -13.477 1.00 29.70 638 LYS A O 1
ATOM 604 N N . PRO A 1 102 ? -12.778 -0.278 -11.953 1.00 32.12 639 PRO A N 1
ATOM 605 C CA . PRO A 1 102 ? -12.963 -1.379 -10.996 1.00 28.49 639 PRO A CA 1
ATOM 606 C C . PRO A 1 102 ? -14.439 -1.649 -10.644 1.00 30.91 639 PRO A C 1
ATOM 607 O O . PRO A 1 102 ? -14.855 -2.804 -10.659 1.00 28.56 639 PRO A O 1
ATOM 611 N N . GLN A 1 103 ? -15.216 -0.611 -10.338 1.00 33.97 640 GLN A N 1
ATOM 612 C CA . GLN A 1 103 ? -16.640 -0.792 -10.034 1.00 32.05 640 GLN A CA 1
ATOM 613 C C . GLN A 1 103 ? -17.396 -1.352 -11.237 1.00 30.40 640 GLN A C 1
ATOM 614 O O . GLN A 1 103 ? -18.321 -2.156 -11.098 1.00 31.17 640 GLN A O 1
ATOM 620 N N . GLU A 1 104 ? -16.998 -0.896 -12.419 1.00 27.75 641 GLU A N 1
ATOM 621 C CA . GLU A 1 104 ? -17.591 -1.329 -13.676 1.00 33.81 641 GLU A CA 1
ATOM 622 C C . GLU A 1 104 ? -17.289 -2.812 -13.930 1.00 31.80 641 GLU A C 1
ATOM 623 O O . GLU A 1 104 ? -18.165 -3.574 -14.348 1.00 24.63 641 GLU A O 1
ATOM 629 N N . LEU A 1 105 ? -16.053 -3.225 -13.659 1.00 27.75 642 LEU A N 1
ATOM 630 C CA . LEU A 1 105 ? -15.667 -4.630 -13.812 1.00 23.32 642 LEU A CA 1
ATOM 631 C C . LEU A 1 105 ? -16.490 -5.516 -12.885 1.00 24.31 642 LEU A C 1
ATOM 632 O O . LEU A 1 105 ? -16.998 -6.561 -13.312 1.00 24.07 642 LEU A O 1
ATOM 637 N N . LEU A 1 106 ? -16.644 -5.098 -11.629 1.00 22.87 643 LEU A N 1
ATOM 638 C CA . LEU A 1 106 ? -17.466 -5.868 -10.683 1.00 25.03 643 LEU A CA 1
ATOM 639 C C . LEU A 1 106 ? -18.913 -5.972 -11.177 1.00 25.79 643 LEU A C 1
ATOM 640 O O . LEU A 1 106 ? -19.511 -7.050 -11.132 1.00 24.21 643 LEU A O 1
ATOM 645 N N . SER A 1 107 ? -19.470 -4.868 -11.679 1.00 28.78 644 SER A N 1
ATOM 646 C CA . SER A 1 107 ? -20.839 -4.902 -12.202 1.00 25.58 644 SER A CA 1
ATOM 647 C C . SER A 1 107 ? -20.952 -5.858 -13.393 1.00 27.45 644 SER A C 1
ATOM 648 O O . SER A 1 107 ? -21.926 -6.613 -13.500 1.00 26.81 644 SER A O 1
ATOM 651 N N . LEU A 1 108 ? -19.957 -5.830 -14.279 1.00 23.60 645 LEU A N 1
ATOM 652 C CA . LEU A 1 108 ? -19.951 -6.716 -15.439 1.00 23.67 645 LEU A CA 1
ATOM 653 C C . LEU A 1 108 ? -19.873 -8.181 -15.019 1.00 25.69 645 LEU A C 1
ATOM 654 O O . LEU A 1 108 ? -20.531 -9.030 -15.613 1.00 24.19 645 LEU A O 1
ATOM 659 N N . LEU A 1 109 ? -19.081 -8.484 -13.993 1.00 23.76 646 LEU A N 1
ATOM 660 C CA . LEU A 1 109 ? -18.910 -9.885 -13.585 1.00 20.36 646 LEU A CA 1
ATOM 661 C C . LEU A 1 109 ? -20.167 -10.400 -12.911 1.00 26.19 646 LEU A C 1
ATOM 662 O O . LEU A 1 109 ? -20.536 -11.560 -13.075 1.00 25.55 646 LEU A O 1
ATOM 667 N N . ILE A 1 110 ? -20.825 -9.524 -12.158 1.00 23.87 647 ILE A N 1
ATOM 668 C CA . ILE A 1 110 ? -22.090 -9.876 -11.523 1.00 22.67 647 ILE A CA 1
ATOM 669 C C . ILE A 1 110 ? -23.165 -10.084 -12.602 1.00 25.47 647 ILE A C 1
ATOM 670 O O . ILE A 1 110 ? -23.916 -11.049 -12.547 1.00 28.09 647 ILE A O 1
ATOM 675 N N . GLU A 1 111 ? -23.207 -9.188 -13.585 1.00 25.86 648 GLU A N 1
ATOM 676 C CA . GLU A 1 111 ? -24.095 -9.340 -14.738 1.00 27.42 648 GLU A CA 1
ATOM 677 C C . GLU A 1 111 ? -23.856 -10.667 -15.466 1.00 28.22 648 GLU A C 1
ATOM 678 O O . GLU A 1 111 ? -24.805 -11.340 -15.863 1.00 25.12 648 GLU A O 1
ATOM 684 N N . ARG A 1 112 ? -22.583 -11.026 -15.643 1.00 24.73 649 ARG A N 1
ATOM 685 C CA . ARG A 1 112 ? -22.203 -12.287 -16.284 1.00 22.80 649 ARG A CA 1
ATOM 686 C C . ARG A 1 112 ? -22.710 -13.481 -15.475 1.00 24.81 649 ARG A C 1
ATOM 687 O O . ARG A 1 112 ? -23.137 -14.491 -16.042 1.00 21.62 649 ARG A O 1
ATOM 695 N N . PHE A 1 113 ? -22.695 -13.338 -14.148 1.00 21.86 650 PHE A N 1
ATOM 696 C CA . PHE A 1 113 ? -23.028 -14.440 -13.245 1.00 25.28 650 PHE A CA 1
ATOM 697 C C . PHE A 1 113 ? -24.501 -14.766 -13.264 1.00 24.78 650 PHE A C 1
ATOM 698 O O . PHE A 1 113 ? -24.876 -15.930 -13.190 1.00 26.67 650 PHE A O 1
ATOM 706 N N . GLU A 1 114 ? -25.329 -13.729 -13.335 1.00 26.03 651 GLU A N 1
ATOM 707 C CA . GLU A 1 114 ? -26.769 -13.901 -13.163 1.00 24.86 651 GLU A CA 1
ATOM 708 C C . GLU A 1 114 ? -27.408 -14.269 -14.499 1.00 26.52 651 GLU A C 1
ATOM 709 O O . GLU A 1 114 ? -28.080 -13.466 -15.144 1.00 31.09 651 GLU A O 1
ATOM 715 N N . ILE A 1 115 ? -27.151 -15.505 -14.912 1.00 25.68 652 ILE A N 1
ATOM 716 C CA . ILE A 1 115 ? -27.577 -15.994 -16.214 1.00 22.95 652 ILE A CA 1
ATOM 717 C C . ILE A 1 115 ? -29.029 -16.455 -16.161 1.00 24.92 652 ILE A C 1
ATOM 718 O O . ILE A 1 115 ? -29.370 -17.322 -15.365 1.00 26.39 652 ILE A O 1
ATOM 723 N N . PRO A 1 116 ? -29.892 -15.867 -17.007 1.00 27.32 653 PRO A N 1
ATOM 724 C CA . PRO A 1 116 ? -31.283 -16.326 -17.066 1.00 26.97 653 PRO A CA 1
ATOM 725 C C . PRO A 1 116 ? -31.3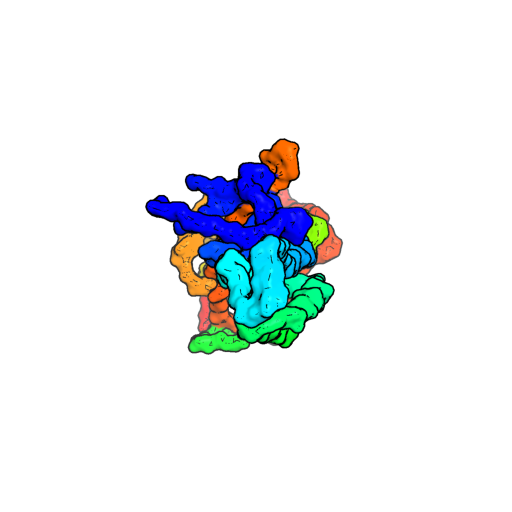82 -17.601 -17.904 1.00 29.29 653 PRO A C 1
ATOM 726 O O . PRO A 1 116 ? -30.592 -17.785 -18.834 1.00 27.09 653 PRO A O 1
ATOM 730 N N . GLU A 1 117 ? -32.323 -18.480 -17.581 1.00 26.80 654 GLU A N 1
ATOM 731 C CA . GLU A 1 117 ? -32.492 -19.684 -18.385 1.00 30.19 654 GLU A CA 1
ATOM 732 C C . GLU A 1 117 ? -33.389 -19.335 -19.574 1.00 28.48 654 GLU A C 1
ATOM 733 O O . GLU A 1 117 ? -34.247 -18.456 -19.459 1.00 28.71 654 GLU A O 1
ATOM 739 N N . PRO A 1 118 ? -33.185 -20.007 -20.719 1.00 27.63 655 PRO A N 1
ATOM 740 C CA . PRO A 1 118 ? -34.044 -19.774 -21.885 1.00 29.51 655 PRO A CA 1
ATOM 741 C C . PRO A 1 118 ? -35.513 -19.999 -21.531 1.00 32.57 655 PRO A C 1
ATOM 742 O O . PRO A 1 118 ? -35.788 -20.811 -20.648 1.00 36.32 655 PRO A O 1
ATOM 746 N N . GLU A 1 119 ? -36.420 -19.310 -22.216 1.00 32.81 656 GLU A N 1
ATOM 747 C CA . GLU A 1 119 ? -37.856 -19.556 -22.083 1.00 39.51 656 GLU A CA 1
ATOM 748 C C . GLU A 1 119 ? -38.182 -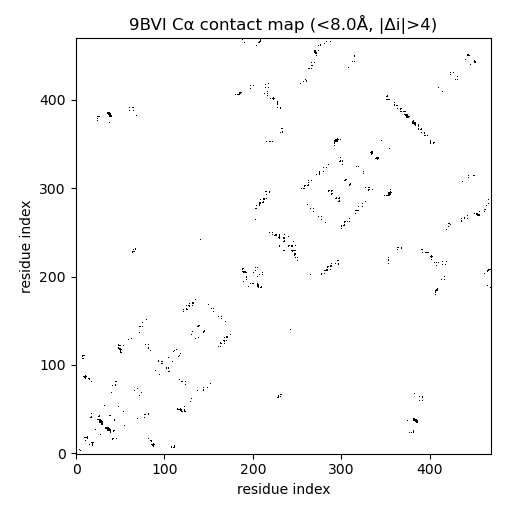21.031 -22.317 1.00 37.85 656 GLU A C 1
ATOM 749 O O . GLU A 1 119 ? -37.813 -21.580 -23.347 1.00 34.32 656 GLU A O 1
ATOM 755 N N . PRO A 1 120 ? -38.874 -21.679 -21.367 1.00 40.31 657 PRO A N 1
ATOM 756 C CA . PRO A 1 120 ? -39.291 -23.065 -21.613 1.00 39.24 657 PRO A CA 1
ATOM 757 C C . PRO A 1 120 ? -40.130 -23.196 -22.881 1.00 39.75 657 PRO A C 1
ATOM 758 O O . PRO A 1 120 ? -40.960 -22.337 -23.170 1.00 37.79 657 PRO A O 1
ATOM 762 N N . THR A 1 121 ? -39.890 -24.253 -23.642 1.00 39.54 658 THR A N 1
ATOM 763 C CA . THR A 1 121 ? -40.651 -24.496 -24.855 1.00 48.60 658 THR A CA 1
ATOM 764 C C . THR A 1 121 ? -42.050 -24.996 -24.477 1.00 48.90 658 THR A C 1
ATOM 765 O O . THR A 1 121 ? -42.318 -25.272 -23.305 1.00 51.78 658 THR A O 1
ATOM 769 N N . ASP A 1 122 ? -42.947 -25.092 -25.452 1.00 41.70 659 ASP A N 1
ATOM 770 C CA . ASP A 1 122 ? -44.303 -25.561 -25.164 1.00 50.50 659 ASP A CA 1
ATOM 771 C C . ASP A 1 122 ? -44.296 -26.985 -24.614 1.00 49.65 659 ASP A C 1
ATOM 772 O O . ASP A 1 122 ? -45.037 -27.297 -23.679 1.00 53.11 659 ASP A O 1
ATOM 777 N N . ALA A 1 123 ? -43.459 -27.843 -25.189 1.00 53.05 660 ALA A N 1
ATOM 778 C CA . ALA A 1 123 ? -43.331 -29.215 -24.705 1.00 54.87 660 ALA A CA 1
ATOM 779 C C . ALA A 1 123 ? -42.732 -29.258 -23.293 1.00 53.27 660 ALA A C 1
ATOM 780 O O . ALA A 1 123 ? -43.145 -30.072 -22.466 1.00 49.67 660 ALA A O 1
ATOM 782 N N . ASP A 1 124 ? -41.768 -28.378 -23.026 1.00 44.10 661 ASP A N 1
ATOM 783 C CA . ASP A 1 124 ? -41.197 -28.226 -21.689 1.00 39.14 661 ASP A CA 1
ATOM 784 C C . ASP A 1 124 ? -42.287 -27.930 -20.666 1.00 49.45 661 ASP A C 1
ATOM 785 O O . ASP A 1 124 ? -42.314 -28.514 -19.579 1.00 46.26 661 ASP A O 1
ATOM 790 N N . LYS A 1 125 ? -43.169 -26.997 -21.021 1.00 46.24 662 LYS A N 1
ATOM 791 C CA . LYS A 1 125 ? -44.230 -26.543 -20.124 1.00 48.88 662 LYS A CA 1
ATOM 792 C C . LYS A 1 125 ? -45.216 -27.661 -19.801 1.00 51.62 662 LYS A C 1
ATOM 793 O O . LYS A 1 125 ? -45.720 -27.756 -18.677 1.00 55.19 662 LYS A O 1
ATOM 799 N N . LEU A 1 126 ? -45.495 -28.502 -20.792 1.00 54.98 663 LEU A N 1
ATOM 800 C CA . LEU A 1 126 ? -46.332 -29.678 -20.585 1.00 54.54 663 LEU A CA 1
ATOM 801 C C . LEU A 1 126 ? -45.726 -30.629 -19.554 1.00 59.41 663 LEU A C 1
ATOM 802 O O . LEU A 1 126 ? -46.395 -31.042 -18.606 1.00 59.13 663 LEU A O 1
ATOM 807 N N . ALA A 1 127 ? -44.457 -30.975 -19.764 1.00 54.36 664 ALA A N 1
ATOM 808 C CA . ALA A 1 127 ? -43.739 -31.913 -18.904 1.00 54.98 664 ALA A CA 1
ATOM 809 C C . ALA A 1 127 ? -43.657 -31.422 -17.457 1.00 57.98 664 ALA A C 1
ATOM 810 O O . ALA A 1 127 ? -43.822 -32.202 -16.518 1.00 52.55 664 ALA A O 1
ATOM 812 N N . ILE A 1 128 ? -43.396 -30.129 -17.283 1.00 52.35 665 ILE A N 1
ATOM 813 C CA . ILE A 1 128 ? -43.346 -29.527 -15.953 1.00 55.14 665 ILE A CA 1
ATOM 814 C C . ILE A 1 128 ? -44.700 -29.633 -15.245 1.00 62.07 665 ILE A C 1
ATOM 815 O O . ILE A 1 128 ? -44.781 -30.047 -14.086 1.00 63.87 665 ILE A O 1
ATOM 820 N N . GLU A 1 129 ? -45.763 -29.291 -15.962 1.00 55.06 666 GLU A N 1
ATOM 821 C CA . GLU A 1 129 ? -47.102 -29.313 -15.398 1.00 66.10 666 GLU A CA 1
ATOM 822 C C . GLU A 1 129 ? -47.572 -30.740 -15.112 1.00 70.23 666 GLU A C 1
ATOM 823 O O . GLU A 1 129 ? -48.302 -30.977 -14.149 1.00 72.57 666 GLU A O 1
ATOM 829 N N . LYS A 1 130 ? -47.149 -31.684 -15.951 1.00 64.84 667 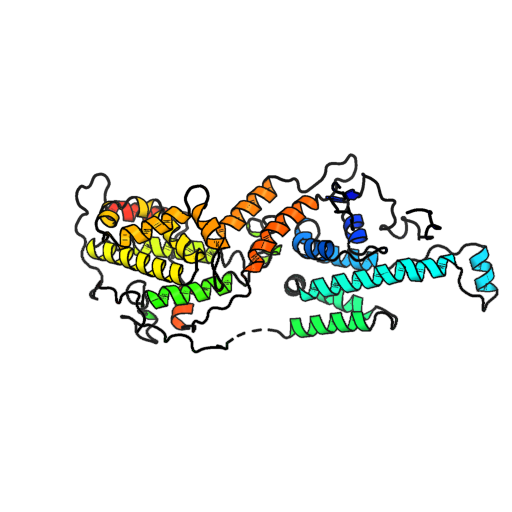LYS A N 1
ATOM 830 C CA . LYS A 1 130 ? -47.455 -33.098 -15.741 1.00 66.00 667 LYS A CA 1
ATOM 831 C C . LYS A 1 130 ? -46.901 -33.565 -14.392 1.00 71.07 667 LYS A C 1
ATOM 832 O O . LYS A 1 130 ? -47.539 -34.350 -13.681 1.00 70.52 667 LYS A O 1
ATOM 838 N N . GLY A 1 131 ? -45.717 -33.062 -14.047 1.00 64.49 668 GLY A N 1
ATOM 839 C CA . GLY A 1 131 ? -45.087 -33.358 -12.774 1.00 68.79 668 GLY A CA 1
ATOM 840 C C . GLY A 1 131 ? -44.175 -34.571 -12.799 1.00 69.60 668 GLY A C 1
ATOM 841 O O . GLY A 1 131 ? -44.417 -35.527 -13.545 1.00 67.20 668 GLY A O 1
ATOM 842 N N . GLU A 1 132 ? -43.124 -34.522 -11.980 1.00 63.91 669 GLU A N 1
ATOM 843 C CA . GLU A 1 132 ? -42.207 -35.651 -11.788 1.00 70.13 669 GLU A CA 1
ATOM 844 C C . GLU A 1 132 ? -41.536 -36.104 -13.085 1.00 71.30 669 GLU A C 1
ATOM 845 O O . GLU A 1 132 ? -41.159 -37.272 -13.227 1.00 67.69 669 GLU A O 1
ATOM 851 N N . GLN A 1 133 ? -41.398 -35.176 -14.026 1.00 60.37 670 GLN A N 1
ATOM 852 C CA . GLN A 1 133 ? -40.655 -35.428 -15.254 1.00 57.04 670 GLN A CA 1
ATOM 853 C C . GLN A 1 133 ? -39.281 -34.782 -15.130 1.00 56.15 670 GLN A C 1
ATOM 854 O O . GLN A 1 133 ? -39.151 -33.725 -14.505 1.00 60.86 670 GLN A O 1
ATOM 860 N N . PRO A 1 134 ? -38.252 -35.411 -15.720 1.00 54.39 671 PRO A N 1
ATOM 861 C CA . PRO A 1 134 ? -36.930 -34.770 -15.739 1.00 57.74 671 PRO A CA 1
ATOM 862 C C . PRO A 1 134 ? -36.992 -33.462 -16.519 1.00 55.67 671 PRO A C 1
ATOM 863 O O . PRO A 1 134 ? -37.848 -33.341 -17.401 1.00 58.40 671 PRO A O 1
ATOM 867 N N . ILE A 1 135 ? -36.122 -32.504 -16.200 1.00 57.92 672 ILE A N 1
ATOM 868 C CA . ILE A 1 135 ? -36.027 -31.266 -16.975 1.00 45.42 672 ILE A CA 1
ATOM 869 C C . ILE A 1 135 ? -35.625 -31.608 -18.415 1.00 43.35 672 ILE A C 1
ATOM 870 O O . ILE A 1 135 ? -35.146 -32.716 -18.674 1.00 42.11 672 ILE A O 1
ATOM 875 N N . SER A 1 136 ? -35.821 -30.680 -19.351 1.00 36.75 673 SER A N 1
ATOM 876 C CA . SER A 1 136 ? -35.539 -30.977 -20.755 1.00 35.46 673 SER A CA 1
ATOM 877 C C . SER A 1 136 ? -34.053 -31.254 -20.949 1.00 33.54 673 SER A C 1
ATOM 878 O O . SER A 1 136 ? -33.216 -30.740 -20.203 1.00 36.11 673 SER A O 1
ATOM 881 N N . ALA A 1 137 ? -33.730 -32.071 -21.946 1.00 33.64 674 ALA A N 1
ATOM 882 C CA . ALA A 1 137 ? -32.337 -32.350 -22.282 1.00 30.13 674 ALA A CA 1
ATOM 883 C C . ALA A 1 137 ? -31.565 -31.062 -22.576 1.00 30.64 674 ALA A C 1
ATOM 884 O O . ALA A 1 137 ? -30.401 -30.927 -22.175 1.00 29.79 674 ALA A O 1
ATOM 886 N N . ASP A 1 138 ? -32.207 -30.111 -23.254 1.00 28.28 675 ASP A N 1
ATOM 887 C CA . ASP A 1 138 ? -31.559 -28.845 -23.590 1.00 24.91 675 ASP A CA 1
ATOM 888 C C . ASP A 1 138 ? -31.273 -28.036 -22.337 1.00 26.22 675 ASP A C 1
ATOM 889 O O . ASP A 1 138 ? -30.234 -27.389 -22.232 1.00 26.13 675 ASP A O 1
ATOM 894 N N . LEU A 1 139 ? -32.193 -28.072 -21.377 1.00 25.84 676 LEU A N 1
ATOM 895 C CA . LEU A 1 139 ? -32.003 -27.284 -20.159 1.00 25.04 676 LEU A CA 1
ATOM 896 C C . LEU A 1 139 ? -30.906 -27.909 -19.309 1.00 26.99 676 LEU A C 1
ATOM 897 O O . LEU A 1 139 ? -30.088 -27.193 -18.718 1.00 26.10 676 LEU A O 1
ATOM 902 N N . LYS A 1 140 ? -30.880 -29.242 -19.263 1.00 29.99 677 LYS A N 1
ATOM 903 C CA . LYS A 1 140 ? -29.825 -29.958 -18.537 1.00 29.05 677 LYS A CA 1
ATOM 904 C C . LYS A 1 140 ? -28.440 -29.585 -19.101 1.00 27.96 677 LYS A C 1
ATOM 905 O O . LYS A 1 140 ? -27.518 -29.254 -18.354 1.00 28.98 677 LYS A O 1
ATOM 911 N N . ARG A 1 141 ? -28.305 -29.619 -20.427 1.00 26.09 678 ARG A N 1
ATOM 912 C CA . ARG A 1 141 ? -27.037 -29.255 -21.073 1.00 28.85 678 ARG A CA 1
ATOM 913 C C . ARG A 1 141 ? -26.632 -27.826 -20.766 1.00 25.61 678 ARG A C 1
ATOM 914 O O . ARG A 1 141 ? -25.464 -27.542 -20.489 1.00 26.17 678 ARG A O 1
ATOM 922 N N . PHE A 1 142 ? -27.600 -26.921 -20.842 1.00 24.49 679 PHE A N 1
ATOM 923 C CA . PHE A 1 142 ? -27.337 -25.506 -20.587 1.00 22.31 679 PHE A CA 1
ATOM 924 C C . PHE A 1 142 ? -26.810 -25.313 -19.156 1.00 24.48 679 PHE A C 1
ATOM 925 O O . PHE A 1 142 ? -25.803 -24.639 -18.938 1.00 26.03 679 PHE A O 1
ATOM 933 N N . ARG A 1 143 ? -27.460 -25.934 -18.179 1.00 24.82 680 ARG A N 1
ATOM 934 C CA . ARG A 1 143 ? -27.030 -25.766 -16.791 1.00 24.41 680 ARG A CA 1
ATOM 935 C C . ARG A 1 143 ? -25.632 -26.345 -16.558 1.00 26.05 680 ARG A C 1
ATOM 936 O O . ARG A 1 143 ? -24.818 -25.762 -15.851 1.00 27.97 680 ARG A O 1
ATOM 944 N N . LYS A 1 144 ? -25.351 -27.470 -17.194 1.00 26.57 681 LYS A N 1
ATOM 945 C CA . LYS A 1 144 ? -24.107 -28.191 -16.969 1.00 27.70 681 LYS A CA 1
ATOM 946 C C . LYS A 1 144 ? -22.955 -27.637 -17.794 1.00 27.63 681 LYS A C 1
ATOM 947 O O . LYS A 1 144 ? -21.834 -27.502 -17.308 1.00 28.86 681 LYS A O 1
ATOM 953 N N . GLU A 1 145 ? -23.223 -27.330 -19.058 1.00 25.87 682 GLU A N 1
ATOM 954 C CA . GLU A 1 145 ? -22.143 -26.965 -19.969 1.00 22.90 682 GLU A CA 1
ATOM 955 C C . GLU A 1 145 ? -21.956 -25.464 -20.109 1.00 28.58 682 GLU A C 1
ATOM 956 O O . GLU A 1 145 ? -20.925 -25.016 -20.614 1.00 28.79 682 GLU A O 1
ATOM 962 N N . TYR A 1 146 ? -22.928 -24.678 -19.661 1.00 22.51 683 TYR A N 1
ATOM 963 C CA . TYR A 1 146 ? -22.804 -23.226 -19.805 1.00 21.45 683 TYR A CA 1
ATOM 964 C C . TYR A 1 146 ? -22.822 -22.525 -18.463 1.00 25.16 683 TYR A C 1
ATOM 965 O O . TYR A 1 146 ? -21.847 -21.891 -18.069 1.00 26.79 683 TYR A O 1
ATOM 974 N N . VAL A 1 147 ? -23.934 -22.645 -17.746 1.00 25.68 684 VAL A N 1
ATOM 975 C CA . VAL A 1 147 ? -24.090 -21.902 -16.503 1.00 27.68 684 VAL A CA 1
ATOM 976 C C . VAL A 1 147 ? -23.009 -22.245 -15.470 1.00 27.09 684 VAL A C 1
ATOM 977 O O . VAL A 1 147 ? -22.341 -21.352 -14.945 1.00 26.71 684 VAL A O 1
ATOM 981 N N . GLN A 1 148 ? -22.832 -23.525 -15.166 1.00 25.15 685 GLN A N 1
ATOM 982 C CA . GLN A 1 148 ? -21.883 -23.878 -14.112 1.00 27.56 685 GLN A CA 1
ATOM 983 C C . GLN A 1 148 ? -20.437 -23.506 -14.479 1.00 23.98 685 GLN A C 1
ATOM 984 O O . GLN A 1 148 ? -19.753 -22.898 -13.666 1.00 27.18 685 GLN A O 1
ATOM 990 N N . PRO A 1 149 ? -19.971 -23.834 -15.697 1.00 26.84 686 PRO A N 1
ATOM 991 C CA . PRO A 1 149 ? -18.613 -23.390 -16.037 1.00 28.33 686 PRO A CA 1
ATOM 992 C C . PRO A 1 149 ? -18.426 -21.879 -15.999 1.00 30.41 686 PRO A C 1
ATOM 993 O O . PRO A 1 149 ? -17.393 -21.443 -15.501 1.00 27.84 686 PRO A O 1
ATOM 997 N N . VAL A 1 150 ? -19.365 -21.105 -16.541 1.00 23.03 687 VAL A N 1
ATOM 998 C CA . VAL A 1 150 ? -19.206 -19.649 -16.534 1.00 21.73 687 VAL A CA 1
ATOM 999 C C . VAL A 1 150 ? -19.166 -19.138 -15.092 1.00 27.27 687 VAL A C 1
ATOM 1000 O O . VAL A 1 150 ? -18.315 -18.313 -14.729 1.00 25.01 687 VAL A O 1
ATOM 1004 N N . GLN A 1 151 ? -20.078 -19.628 -14.259 1.00 25.71 688 GLN A N 1
ATOM 1005 C CA . GLN A 1 151 ? -20.134 -19.149 -12.879 1.00 26.29 688 GLN A CA 1
ATOM 1006 C C . GLN A 1 151 ? -18.856 -19.486 -12.102 1.00 26.56 688 GLN A C 1
ATOM 1007 O O . GLN A 1 151 ? -18.373 -18.661 -11.323 1.00 24.99 688 GLN A O 1
ATOM 1013 N N . LEU A 1 152 ? -18.293 -20.667 -12.339 1.00 25.48 689 LEU A N 1
ATOM 1014 C CA . LEU A 1 152 ? -17.026 -21.036 -11.707 1.00 26.99 689 LEU A CA 1
ATOM 1015 C C . LEU A 1 152 ? -15.866 -20.180 -12.225 1.00 26.12 689 LEU A C 1
ATOM 1016 O O . LEU A 1 152 ? -14.964 -19.813 -11.459 1.00 27.13 689 LEU A O 1
ATOM 1021 N N . ARG A 1 153 ? -15.872 -19.872 -13.520 1.00 23.48 690 ARG A N 1
ATOM 1022 C CA . ARG A 1 153 ? -14.831 -18.988 -14.061 1.00 25.31 690 ARG A CA 1
ATOM 1023 C C . ARG A 1 153 ? -14.910 -17.589 -13.475 1.00 24.33 690 ARG A C 1
ATOM 1024 O O . ARG A 1 153 ? -13.880 -16.934 -13.284 1.00 22.86 690 ARG A O 1
ATOM 1032 N N . ILE A 1 154 ? -16.123 -17.114 -13.196 1.00 23.38 691 ILE A N 1
ATOM 1033 C CA . ILE A 1 154 ? -16.277 -15.820 -12.540 1.00 24.08 691 ILE A CA 1
ATOM 1034 C C . ILE A 1 154 ? -15.680 -15.864 -11.143 1.00 24.32 691 ILE A C 1
ATOM 1035 O O . ILE A 1 154 ? -14.941 -14.954 -10.738 1.00 22.83 691 ILE A O 1
ATOM 1040 N N . LEU A 1 155 ? -16.004 -16.911 -10.393 1.00 24.47 692 LEU A N 1
ATOM 1041 C CA . LEU A 1 155 ? -15.443 -17.030 -9.045 1.00 24.92 692 LEU A CA 1
ATOM 1042 C C . LEU A 1 155 ? -13.910 -17.128 -9.096 1.00 23.97 692 LEU A C 1
ATOM 1043 O O . LEU A 1 155 ? -13.223 -16.580 -8.233 1.00 29.02 692 LEU A O 1
ATOM 1048 N N . ASN A 1 156 ? -13.373 -17.789 -10.117 1.00 24.73 693 ASN A N 1
ATOM 1049 C CA . ASN A 1 156 ? -11.922 -17.819 -10.317 1.00 26.20 693 ASN A CA 1
ATOM 1050 C C . ASN A 1 156 ? -11.351 -16.424 -10.539 1.00 31.81 693 ASN A C 1
ATOM 1051 O O . ASN A 1 156 ? -10.310 -16.075 -9.979 1.00 28.30 693 ASN A O 1
ATOM 1056 N N . VAL A 1 157 ? -12.019 -15.629 -11.369 1.00 25.25 694 VAL A N 1
ATOM 1057 C CA . VAL A 1 157 ? -11.561 -14.261 -11.605 1.00 21.37 694 VAL A CA 1
ATOM 1058 C C . VAL A 1 157 ? -11.564 -13.458 -10.298 1.00 26.02 694 VAL A C 1
ATOM 1059 O O . VAL A 1 157 ? -10.576 -12.772 -9.983 1.00 24.69 694 VAL A O 1
ATOM 1063 N N . PHE A 1 158 ? -12.654 -13.550 -9.530 1.00 23.55 695 PHE A N 1
ATOM 1064 C CA . PHE A 1 158 ? -12.724 -12.897 -8.218 1.00 27.46 695 PHE A CA 1
ATOM 1065 C C . PHE A 1 158 ? -11.521 -13.268 -7.337 1.00 25.76 695 PHE A C 1
ATOM 1066 O O . PHE A 1 158 ? -10.891 -12.405 -6.716 1.00 25.05 695 PHE A O 1
ATOM 1074 N N . ARG A 1 159 ? -11.221 -14.558 -7.278 1.00 25.59 696 ARG A N 1
ATOM 1075 C CA . ARG A 1 159 ? -10.114 -15.086 -6.475 1.00 24.29 696 ARG A CA 1
ATOM 1076 C C . ARG A 1 159 ? -8.761 -14.488 -6.878 1.00 27.63 696 ARG A C 1
ATOM 1077 O O . ARG A 1 159 ? -7.972 -14.074 -6.019 1.00 28.50 696 ARG A O 1
ATOM 1085 N N . HIS A 1 160 ? -8.480 -14.460 -8.180 1.00 25.40 697 HIS A N 1
ATOM 1086 C CA . HIS A 1 160 ? -7.254 -13.833 -8.669 1.00 26.64 697 HIS A CA 1
ATOM 1087 C C . HIS A 1 160 ? -7.242 -12.320 -8.428 1.00 27.58 697 HIS A C 1
ATOM 1088 O O . HIS A 1 160 ? -6.197 -11.729 -8.152 1.00 28.36 697 HIS A O 1
ATOM 1095 N N . TRP A 1 161 ? -8.409 -11.699 -8.536 1.00 24.33 698 TRP A N 1
ATOM 1096 C CA . TRP A 1 161 ? -8.532 -10.259 -8.356 1.00 22.44 698 TRP A CA 1
ATOM 1097 C C . TRP A 1 161 ? -8.164 -9.861 -6.921 1.00 27.40 698 TRP A C 1
ATOM 1098 O O . TRP A 1 161 ? -7.333 -8.977 -6.717 1.00 26.21 698 TRP A O 1
ATOM 1109 N N . VAL A 1 162 ? -8.755 -10.523 -5.929 1.00 26.85 699 VAL A N 1
ATOM 1110 C CA . VAL A 1 162 ? -8.441 -10.176 -4.538 1.00 27.29 699 VAL A CA 1
ATOM 1111 C C . VAL A 1 162 ? -7.061 -10.678 -4.110 1.00 32.36 699 VAL A C 1
ATOM 1112 O O . VAL A 1 162 ? -6.437 -10.098 -3.226 1.00 35.26 699 VAL A O 1
ATOM 1116 N N . GLU A 1 163 ? -6.574 -11.741 -4.733 1.00 29.16 700 GLU A N 1
ATOM 1117 C CA . GLU A 1 163 ? -5.252 -12.265 -4.382 1.00 30.33 700 GLU A CA 1
ATOM 1118 C C . GLU A 1 163 ? -4.131 -11.352 -4.866 1.00 34.67 700 GLU A C 1
ATOM 1119 O O . GLU A 1 163 ? -3.206 -11.035 -4.105 1.00 35.10 700 GLU A O 1
ATOM 1125 N N . HIS A 1 164 ? -4.214 -10.923 -6.125 1.00 31.62 701 HIS A N 1
ATOM 1126 C CA . HIS A 1 164 ? -3.087 -10.240 -6.772 1.00 35.05 701 HIS A CA 1
ATOM 1127 C C . HIS A 1 164 ? -3.265 -8.738 -6.974 1.00 35.40 701 HIS A C 1
ATOM 1128 O O . HIS A 1 164 ? -2.317 -8.033 -7.354 1.00 33.44 701 HIS A O 1
ATOM 1135 N N . HIS A 1 165 ? -4.468 -8.242 -6.712 1.00 27.99 702 HIS A N 1
ATOM 1136 C CA . HIS A 1 165 ? -4.760 -6.829 -6.904 1.00 23.76 702 HIS A CA 1
ATOM 1137 C C . HIS A 1 165 ? -5.624 -6.265 -5.802 1.00 31.59 702 HIS A C 1
ATOM 1138 O O . HIS A 1 165 ? -6.539 -5.465 -6.055 1.00 27.01 702 HIS A O 1
ATOM 1145 N N . PHE A 1 166 ? -5.317 -6.646 -4.563 1.00 32.99 703 PHE A N 1
ATOM 1146 C CA . PHE A 1 166 ? -6.175 -6.269 -3.455 1.00 34.24 703 PHE A CA 1
ATOM 1147 C C . PHE A 1 166 ? -6.196 -4.754 -3.234 1.00 30.53 703 PHE A C 1
ATOM 1148 O O . PHE A 1 166 ? -7.126 -4.234 -2.626 1.00 33.69 703 PHE A O 1
ATOM 1156 N N . TYR A 1 167 ? -5.185 -4.049 -3.748 1.00 33.25 704 TYR A N 1
ATOM 1157 C CA . TYR A 1 167 ? -5.154 -2.590 -3.643 1.00 34.09 704 TYR A CA 1
ATOM 1158 C C . TYR A 1 167 ? -6.388 -1.925 -4.265 1.00 32.47 704 TYR A C 1
ATOM 1159 O O . TYR A 1 167 ? -6.781 -0.843 -3.830 1.00 32.68 704 TYR A O 1
ATOM 1168 N N . ASP A 1 168 ? -7.003 -2.551 -5.273 1.00 31.67 705 ASP A N 1
ATOM 1169 C CA . ASP A 1 168 ? -8.259 -2.024 -5.818 1.00 29.43 705 ASP A CA 1
ATOM 1170 C C . ASP A 1 168 ? -9.290 -1.880 -4.708 1.00 30.57 705 ASP A C 1
ATOM 1171 O O . ASP A 1 168 ? -10.083 -0.940 -4.692 1.00 30.39 705 ASP A O 1
ATOM 1176 N N . PHE A 1 169 ? -9.288 -2.841 -3.789 1.00 30.95 706 PHE A N 1
ATOM 1177 C CA . PHE A 1 169 ? -10.295 -2.883 -2.741 1.00 29.77 706 PHE A CA 1
ATOM 1178 C C . PHE A 1 169 ? -9.886 -2.013 -1.552 1.00 35.11 706 PHE A C 1
ATOM 1179 O O . PHE A 1 169 ? -10.737 -1.508 -0.838 1.00 39.13 706 PHE A O 1
ATOM 1187 N N . GLU A 1 170 ? -8.582 -1.829 -1.367 1.00 35.46 707 GLU A N 1
ATOM 1188 C CA . GLU A 1 170 ? -8.075 -0.942 -0.323 1.00 39.80 707 GLU A CA 1
ATOM 1189 C C . GLU A 1 170 ? -8.385 0.512 -0.668 1.00 42.31 707 GLU A C 1
ATOM 1190 O O . GLU A 1 170 ? -8.705 1.319 0.208 1.00 41.66 707 GLU A O 1
ATOM 1196 N N . ARG A 1 171 ? -8.294 0.826 -1.958 1.00 39.55 708 ARG A N 1
ATOM 1197 C CA . ARG A 1 171 ? -8.527 2.171 -2.476 1.00 43.91 708 ARG A CA 1
ATOM 1198 C C . ARG A 1 171 ? -10.003 2.518 -2.581 1.00 43.02 708 ARG A C 1
ATOM 1199 O O . ARG A 1 171 ? -10.363 3.689 -2.694 1.00 46.95 708 ARG A O 1
ATOM 1207 N N . ASP A 1 172 ? -10.857 1.501 -2.567 1.00 37.78 709 ASP A N 1
ATOM 1208 C CA . ASP A 1 172 ? -12.284 1.718 -2.740 1.00 35.97 709 ASP A CA 1
ATOM 1209 C C . ASP A 1 172 ? -13.061 0.791 -1.819 1.00 46.90 709 ASP A C 1
ATOM 1210 O O . ASP A 1 172 ? -13.265 -0.381 -2.129 1.00 35.88 709 ASP A O 1
ATOM 1215 N N . LEU A 1 173 ? -13.509 1.327 -0.689 1.00 43.48 710 LEU A N 1
ATOM 1216 C CA . LEU A 1 173 ? -14.196 0.512 0.300 1.00 45.47 710 LEU A CA 1
ATOM 1217 C C . LEU A 1 173 ? -15.533 -0.025 -0.187 1.00 36.41 710 LEU A C 1
ATOM 1218 O O . LEU A 1 173 ? -15.932 -1.120 0.208 1.00 40.17 710 LEU A O 1
ATOM 1223 N N . GLU A 1 174 ? -16.234 0.737 -1.024 1.00 41.08 711 GLU A N 1
ATOM 1224 C CA . GLU A 1 174 ? -17.533 0.286 -1.507 1.00 45.94 711 GLU A CA 1
ATOM 1225 C C . GLU A 1 174 ? -17.362 -0.893 -2.452 1.00 42.79 711 GLU A C 1
ATOM 1226 O O . GLU A 1 174 ? -18.216 -1.770 -2.506 1.00 37.29 711 GLU A O 1
ATOM 1232 N N . LEU A 1 175 ? -16.262 -0.903 -3.201 1.00 36.87 712 LEU A N 1
ATOM 1233 C CA . LEU A 1 175 ? -15.961 -2.020 -4.093 1.00 31.80 712 LEU A CA 1
ATOM 1234 C C . LEU A 1 175 ? -15.904 -3.340 -3.313 1.00 32.30 712 LEU A C 1
ATOM 1235 O O . LEU A 1 175 ? -16.504 -4.339 -3.720 1.00 31.87 712 LEU A O 1
ATOM 1240 N N . LEU A 1 176 ? -15.193 -3.339 -2.185 1.00 32.46 713 LEU A N 1
ATOM 1241 C CA . LEU A 1 176 ? -15.042 -4.558 -1.386 1.00 34.38 713 LEU A CA 1
ATOM 1242 C C . LEU A 1 176 ? -16.363 -4.960 -0.748 1.00 35.55 713 LEU A C 1
ATOM 1243 O O . LEU A 1 176 ? -16.726 -6.140 -0.727 1.00 34.97 713 LEU A O 1
ATOM 1248 N N . GLU A 1 177 ? -17.092 -3.975 -0.240 1.00 38.30 714 GLU A N 1
ATOM 1249 C CA . GLU A 1 177 ? -18.395 -4.244 0.360 1.00 40.90 714 GLU A CA 1
ATOM 1250 C C . GLU A 1 177 ? -19.355 -4.845 -0.658 1.00 34.02 714 GLU A C 1
ATOM 1251 O O . GLU A 1 177 ? -20.090 -5.786 -0.333 1.00 35.04 714 GLU A O 1
ATOM 1257 N N . ARG A 1 178 ? -19.352 -4.313 -1.883 1.00 32.46 715 ARG A N 1
ATOM 1258 C CA . ARG A 1 178 ? -20.167 -4.880 -2.963 1.00 33.08 715 ARG A CA 1
ATOM 1259 C C . ARG A 1 178 ? -19.762 -6.318 -3.266 1.00 30.81 715 ARG A C 1
ATOM 1260 O O . ARG A 1 178 ? -20.617 -7.197 -3.429 1.00 33.10 715 ARG A O 1
ATOM 1268 N N . LEU A 1 179 ? -18.459 -6.560 -3.363 1.00 28.31 716 LEU A N 1
ATOM 1269 C CA . LEU A 1 179 ? -18.000 -7.914 -3.669 1.00 30.65 716 LEU A CA 1
ATOM 1270 C C . LEU A 1 179 ? -18.418 -8.886 -2.565 1.00 31.96 716 LEU A C 1
ATOM 1271 O O . LEU A 1 179 ? -18.991 -9.938 -2.839 1.00 33.40 716 LEU A O 1
ATOM 1276 N N . GLU A 1 180 ? -18.154 -8.518 -1.317 1.00 31.07 717 GLU A N 1
ATOM 1277 C CA . GLU A 1 180 ? -18.494 -9.377 -0.184 1.00 31.80 717 GLU A CA 1
ATOM 1278 C C . GLU A 1 180 ? -19.985 -9.649 -0.118 1.00 40.79 717 GLU A C 1
ATOM 1279 O O . GLU A 1 180 ? -20.412 -10.774 0.153 1.00 38.87 717 GLU A O 1
ATOM 1285 N N . SER A 1 181 ? -20.780 -8.615 -0.366 1.00 36.80 718 SER A N 1
ATOM 1286 C CA . SER A 1 181 ? -22.224 -8.775 -0.362 1.00 36.03 718 SER A CA 1
ATOM 1287 C C . SER A 1 181 ? -22.640 -9.758 -1.447 1.00 40.86 718 SER A C 1
ATOM 1288 O O . SER A 1 181 ? -23.473 -10.646 -1.220 1.00 34.61 718 SER A O 1
ATOM 1291 N N . PHE A 1 182 ? -22.045 -9.616 -2.627 1.00 34.53 719 PHE A N 1
ATOM 1292 C CA . PHE A 1 182 ? -22.412 -10.501 -3.717 1.00 31.76 719 PHE A CA 1
ATOM 1293 C C . PHE A 1 182 ? -22.093 -11.959 -3.401 1.00 33.79 719 PHE A C 1
ATOM 1294 O O . PHE A 1 182 ? -22.931 -12.829 -3.615 1.00 35.19 719 PHE A O 1
ATOM 1302 N N . ILE A 1 183 ? -20.896 -12.241 -2.891 1.00 35.62 720 ILE A N 1
ATOM 1303 C CA . ILE A 1 183 ? -20.530 -13.646 -2.700 1.00 32.51 720 ILE A CA 1
ATOM 1304 C C . ILE A 1 183 ? -21.319 -14.281 -1.551 1.00 39.71 720 ILE A C 1
ATOM 1305 O O . ILE A 1 183 ? -21.479 -15.498 -1.509 1.00 42.86 720 ILE A O 1
ATOM 1310 N N . SER A 1 184 ? -21.831 -13.463 -0.636 1.00 45.63 721 SER A N 1
ATOM 1311 C CA . SER A 1 184 ? -22.723 -13.972 0.409 1.00 46.49 721 SER A CA 1
ATOM 1312 C C . SER A 1 184 ? -24.079 -14.381 -0.176 1.00 53.99 721 SER A C 1
ATOM 1313 O O . SER A 1 184 ? -24.790 -15.205 0.398 1.00 53.31 721 SER A O 1
ATOM 1316 N N . SER A 1 185 ? -24.427 -13.808 -1.326 1.00 51.53 722 SER A N 1
ATOM 1317 C CA . SER A 1 185 ? -25.709 -14.089 -1.973 1.00 49.44 722 SER A CA 1
ATOM 1318 C C . SER A 1 185 ? -25.681 -15.356 -2.830 1.00 45.91 722 SER A C 1
ATOM 1319 O O . SER A 1 185 ? -26.723 -15.821 -3.282 1.00 51.61 722 SER A O 1
ATOM 1322 N N . VAL A 1 186 ? -24.497 -15.918 -3.058 1.00 44.72 723 VAL A N 1
ATOM 1323 C CA . VAL A 1 186 ? -24.386 -17.085 -3.938 1.00 46.52 723 VAL A CA 1
ATOM 1324 C C . VAL A 1 186 ? -24.923 -18.355 -3.266 1.00 62.71 723 VAL A C 1
ATOM 1325 O O . VAL A 1 186 ? -24.619 -18.628 -2.106 1.00 61.38 723 VAL A O 1
ATOM 1329 N N . ARG A 1 187 ? -25.736 -19.113 -4.003 1.00 67.74 724 ARG A N 1
ATOM 1330 C CA . ARG A 1 187 ? -26.355 -20.341 -3.490 1.00 70.13 724 ARG A CA 1
ATOM 1331 C C . ARG A 1 187 ? -25.690 -21.609 -4.028 1.00 68.71 724 ARG A C 1
ATOM 1332 O O . ARG A 1 187 ? -25.009 -21.583 -5.057 1.00 72.64 724 ARG A O 1
ATOM 1340 N N . GLY A 1 188 ? -25.903 -22.721 -3.331 1.00 62.59 725 GLY A N 1
ATOM 1341 C CA . GLY A 1 188 ? -25.496 -24.023 -3.832 1.00 66.14 725 GLY A CA 1
ATOM 1342 C C . GLY A 1 188 ? -24.144 -24.499 -3.346 1.00 69.50 725 GLY A C 1
ATOM 1343 O O . GLY A 1 188 ? -23.165 -23.749 -3.360 1.00 70.98 725 GLY A O 1
ATOM 1344 N N . LYS A 1 189 ? -24.089 -25.763 -2.939 1.00 69.84 726 LYS A N 1
ATOM 1345 C CA . LYS A 1 189 ? -22.870 -26.355 -2.398 1.00 78.36 726 LYS A CA 1
ATOM 1346 C C . LYS A 1 189 ? -21.746 -26.432 -3.431 1.00 78.17 726 LYS A C 1
ATOM 1347 O O . LYS A 1 189 ? -20.570 -26.541 -3.075 1.00 77.26 726 LYS A O 1
ATOM 1353 N N . ALA A 1 190 ? -22.110 -26.371 -4.708 1.00 76.60 727 ALA A N 1
ATOM 1354 C CA . ALA A 1 190 ? -21.140 -26.488 -5.791 1.00 80.95 727 ALA A CA 1
ATOM 1355 C C . ALA A 1 190 ? -20.133 -25.338 -5.794 1.00 85.88 727 ALA A C 1
ATOM 1356 O O . ALA A 1 190 ? -19.062 -25.444 -6.396 1.00 88.31 727 ALA A O 1
ATOM 1358 N N . MET A 1 191 ? -20.474 -24.242 -5.120 1.00 78.30 728 MET A N 1
ATOM 1359 C CA . MET A 1 191 ? -19.634 -23.051 -5.145 1.00 68.70 728 MET A CA 1
ATOM 1360 C C . MET A 1 191 ? -19.197 -22.598 -3.765 1.00 63.63 728 MET A C 1
ATOM 1361 O O . MET A 1 191 ? -18.438 -21.636 -3.637 1.00 48.79 728 MET A O 1
ATOM 1366 N N . LYS A 1 192 ? -19.680 -23.277 -2.730 1.00 69.84 729 LYS A N 1
ATOM 1367 C CA . LYS A 1 192 ? -19.361 -22.855 -1.373 1.00 67.69 729 LYS A CA 1
ATOM 1368 C C . LYS A 1 192 ? -17.866 -22.952 -1.112 1.00 59.41 729 LYS A C 1
ATOM 1369 O O . LYS A 1 192 ? -17.308 -22.127 -0.395 1.00 63.09 729 LYS A O 1
ATOM 1375 N N . LYS A 1 193 ? -17.218 -23.940 -1.722 1.00 64.16 730 LYS A N 1
ATOM 1376 C CA . LYS A 1 193 ? -15.766 -24.061 -1.650 1.00 63.71 730 LYS A CA 1
ATOM 1377 C C . LYS A 1 193 ? -15.108 -22.810 -2.222 1.00 58.60 730 LYS A C 1
ATOM 1378 O O . LYS A 1 193 ? -14.176 -22.258 -1.630 1.00 46.08 730 LYS A O 1
ATOM 1384 N N . TRP A 1 194 ? -15.613 -22.365 -3.372 1.00 52.52 731 TRP A N 1
ATOM 1385 C CA . TRP A 1 194 ? -15.090 -21.183 -4.051 1.00 44.73 731 TRP A CA 1
ATOM 1386 C C . TRP A 1 194 ? -15.356 -19.898 -3.274 1.00 46.85 731 TRP A C 1
ATOM 1387 O O . TRP A 1 194 ? -14.459 -19.068 -3.104 1.00 43.09 731 TRP A O 1
ATOM 1398 N N . VAL A 1 195 ? -16.591 -19.732 -2.813 1.00 43.41 732 VAL A N 1
ATOM 1399 C CA . VAL A 1 195 ? -16.956 -18.544 -2.048 1.00 50.03 732 VAL A CA 1
ATOM 1400 C C . VAL A 1 195 ? -16.121 -18.433 -0.770 1.00 51.09 732 VAL A C 1
ATOM 1401 O O . VAL A 1 195 ? -15.544 -17.381 -0.493 1.00 45.21 732 VAL A O 1
ATOM 1405 N N . GLU A 1 196 ? -16.041 -19.523 -0.009 1.00 45.61 733 GLU A N 1
ATOM 1406 C CA . GLU A 1 196 ? -15.253 -19.541 1.226 1.00 50.94 733 GLU A CA 1
ATOM 1407 C C . GLU A 1 196 ? -13.769 -19.285 0.960 1.00 48.25 733 GLU A C 1
ATOM 1408 O O . GLU A 1 196 ? -13.089 -18.637 1.756 1.00 53.83 733 GLU A O 1
ATOM 1414 N N . SER A 1 197 ? -13.275 -19.775 -0.170 1.00 40.05 734 SER A N 1
ATOM 1415 C CA . SER A 1 197 ? -11.898 -19.521 -0.565 1.00 40.60 734 SER A CA 1
ATOM 1416 C C . SER A 1 197 ? -11.650 -18.030 -0.819 1.00 47.11 734 SER A C 1
ATOM 1417 O O . SER A 1 197 ? -10.605 -17.482 -0.434 1.00 36.98 734 SER A O 1
ATOM 1420 N N . ILE A 1 198 ? -12.609 -17.373 -1.468 1.00 44.56 735 ILE A N 1
ATOM 1421 C CA . ILE A 1 198 ? -12.507 -15.935 -1.706 1.00 37.94 735 ILE A CA 1
ATOM 1422 C C . ILE A 1 198 ? -12.558 -15.181 -0.377 1.00 37.05 735 ILE A C 1
ATOM 1423 O O . ILE A 1 198 ? -11.784 -14.249 -0.156 1.00 40.70 735 ILE A O 1
ATOM 1428 N N . ALA A 1 199 ? -13.469 -15.593 0.502 1.00 39.26 736 ALA A N 1
ATOM 1429 C CA . ALA A 1 199 ? -13.587 -14.995 1.833 1.00 40.92 736 ALA A CA 1
ATOM 1430 C C . ALA A 1 199 ? -12.279 -15.113 2.599 1.00 45.04 736 ALA A C 1
ATOM 1431 O O . ALA A 1 199 ? -11.814 -14.148 3.206 1.00 44.00 736 ALA A O 1
ATOM 1433 N N . LYS A 1 200 ? -11.684 -16.299 2.551 1.00 41.73 737 LYS A N 1
ATOM 1434 C CA . LYS A 1 200 ? -10.442 -16.568 3.267 1.00 45.48 737 LYS A CA 1
ATOM 1435 C C . LYS A 1 200 ? -9.317 -15.652 2.800 1.00 51.10 737 LYS A C 1
ATOM 1436 O O . LYS A 1 200 ? -8.549 -15.128 3.615 1.00 46.89 737 LYS A O 1
ATOM 1442 N N . ILE A 1 201 ? -9.217 -15.450 1.489 1.00 38.48 738 ILE A N 1
ATOM 1443 C CA . ILE A 1 201 ? -8.209 -14.545 0.950 1.00 38.97 738 ILE A CA 1
ATOM 1444 C C . ILE A 1 201 ? -8.472 -13.121 1.430 1.00 34.52 738 ILE A C 1
ATOM 1445 O O . ILE A 1 201 ? -7.548 -12.405 1.804 1.00 37.60 738 ILE A O 1
ATOM 1450 N N . ILE A 1 202 ? -9.736 -12.716 1.440 1.00 36.99 739 ILE A N 1
ATOM 1451 C CA . ILE A 1 202 ? -10.073 -11.362 1.866 1.00 39.65 739 ILE A CA 1
ATOM 1452 C C . ILE A 1 202 ? -9.741 -11.175 3.351 1.00 49.35 739 ILE A C 1
ATOM 1453 O O . ILE A 1 202 ? -9.245 -10.123 3.749 1.00 47.31 739 ILE A O 1
ATOM 1458 N N . ARG A 1 203 ? -9.995 -12.208 4.155 1.00 53.42 740 ARG A N 1
ATOM 1459 C CA . ARG A 1 203 ? -9.630 -12.196 5.574 1.00 56.43 740 ARG A CA 1
ATOM 1460 C C . ARG A 1 203 ? -8.134 -11.977 5.781 1.00 61.43 740 ARG A C 1
ATOM 1461 O O . ARG A 1 203 ? -7.726 -11.108 6.559 1.00 61.48 740 ARG A O 1
ATOM 1469 N N . ARG A 1 204 ? -7.322 -12.771 5.087 1.00 51.90 741 ARG A N 1
ATOM 1470 C CA . ARG A 1 204 ? -5.871 -12.664 5.188 1.00 53.41 741 ARG A CA 1
ATOM 1471 C C . ARG A 1 204 ? -5.368 -11.294 4.738 1.00 62.62 741 ARG A C 1
ATOM 1472 O O . ARG A 1 204 ? -4.471 -10.724 5.355 1.00 68.46 741 ARG A O 1
ATOM 1480 N N . LYS A 1 205 ? -5.950 -10.765 3.665 1.00 52.99 742 LYS A N 1
ATOM 1481 C CA . LYS A 1 205 ? -5.550 -9.460 3.152 1.00 49.63 742 LYS A CA 1
ATOM 1482 C C . LYS A 1 205 ? -5.873 -8.331 4.134 1.00 55.77 742 LYS A C 1
ATOM 1483 O O . LYS A 1 205 ? -5.062 -7.424 4.324 1.00 59.21 742 LYS A O 1
ATOM 1489 N N . LYS A 1 206 ? -7.058 -8.386 4.742 1.00 64.56 743 LYS A N 1
ATOM 1490 C CA . LYS A 1 206 ? -7.508 -7.337 5.658 1.00 70.78 743 LYS A CA 1
ATOM 1491 C C . LYS A 1 206 ? -6.644 -7.259 6.910 1.00 79.66 743 LYS A C 1
ATOM 1492 O O . LYS A 1 206 ? -6.367 -6.169 7.409 1.00 81.23 743 LYS A O 1
ATOM 1498 N N . GLN A 1 207 ? -6.228 -8.417 7.416 1.00 81.66 744 GLN A N 1
ATOM 1499 C CA . GLN A 1 207 ? -5.397 -8.478 8.613 1.00 83.80 744 GLN A CA 1
ATOM 1500 C C . GLN A 1 207 ? -4.058 -7.770 8.419 1.00 87.65 744 GLN A C 1
ATOM 1501 O O . GLN A 1 207 ? -3.688 -6.900 9.214 1.00 96.24 744 GLN A O 1
ATOM 1507 N N . ALA A 1 208 ? -3.345 -8.143 7.358 1.00 75.73 745 ALA A N 1
ATOM 1508 C CA . ALA A 1 208 ? -2.010 -7.616 7.080 1.00 71.85 745 ALA A CA 1
ATOM 1509 C C . ALA A 1 208 ? -1.946 -6.083 7.097 1.00 71.74 745 ALA A C 1
ATOM 1510 O O . ALA A 1 208 ? -2.900 -5.396 6.726 1.00 74.51 745 ALA A O 1
ATOM 1512 N N . ILE A 1 217 ? 12.458 -9.786 9.753 1.00 75.28 754 ILE A N 1
ATOM 1513 C CA . ILE A 1 217 ? 13.466 -10.076 8.735 1.00 73.36 754 ILE A CA 1
ATOM 1514 C C . ILE A 1 217 ? 14.494 -11.094 9.243 1.00 66.31 754 ILE A C 1
ATOM 1515 O O . ILE A 1 217 ? 15.086 -10.916 10.310 1.00 63.66 754 ILE A O 1
ATOM 1520 N N . THR A 1 218 ? 14.699 -12.162 8.474 1.00 64.87 755 THR A N 1
ATOM 1521 C CA . THR A 1 218 ? 15.617 -13.231 8.869 1.00 69.78 755 THR A CA 1
ATOM 1522 C C . THR A 1 218 ? 16.759 -13.443 7.875 1.00 66.41 755 THR A C 1
ATOM 1523 O O . THR A 1 218 ? 16.625 -13.172 6.678 1.00 61.29 755 THR A O 1
ATOM 1527 N N . PHE A 1 219 ? 17.877 -13.951 8.384 1.00 58.79 756 PHE A N 1
ATOM 1528 C CA . PHE A 1 219 ? 19.059 -14.179 7.565 1.00 59.25 756 PHE A CA 1
ATOM 1529 C C . PHE A 1 219 ? 19.534 -15.630 7.617 1.00 64.30 756 PHE A C 1
ATOM 1530 O O . PHE A 1 219 ? 19.701 -16.203 8.695 1.00 54.19 756 PHE A O 1
ATOM 1538 N N . GLU A 1 220 ? 19.754 -16.210 6.438 1.00 70.02 757 GLU A N 1
ATOM 1539 C CA . GLU A 1 220 ? 20.217 -17.591 6.313 1.00 77.49 757 GLU A CA 1
ATOM 1540 C C . GLU A 1 220 ? 21.675 -17.708 6.762 1.00 80.41 757 GLU A C 1
ATOM 1541 O O . GLU A 1 220 ? 22.084 -18.700 7.364 1.00 74.23 757 GLU A O 1
ATOM 1547 N N . SER A 1 221 ? 22.447 -16.672 6.453 1.00 80.78 758 SER A N 1
ATOM 1548 C CA . SER A 1 221 ? 23.816 -16.523 6.927 1.00 80.22 758 SER A CA 1
ATOM 1549 C C . SER A 1 221 ? 23.970 -15.098 7.458 1.00 74.60 758 SER A C 1
ATOM 1550 O O . SER A 1 221 ? 23.343 -14.183 6.935 1.00 71.15 758 SER A O 1
ATOM 1553 N N . PRO A 1 222 ? 24.798 -14.908 8.500 1.00 67.45 759 PRO A N 1
ATOM 1554 C CA . PRO A 1 222 ? 24.943 -13.596 9.146 1.00 65.77 759 PRO A CA 1
ATOM 1555 C C . PRO A 1 222 ? 25.325 -12.480 8.175 1.00 56.55 759 PRO A C 1
ATOM 1556 O O . PRO A 1 222 ? 26.316 -12.617 7.451 1.00 46.55 759 PRO A O 1
ATOM 1560 N N . PRO A 1 223 ? 24.537 -11.391 8.149 1.00 51.80 760 PRO A N 1
ATOM 1561 C CA . PRO A 1 223 ? 24.914 -10.233 7.330 1.00 43.13 760 PRO A CA 1
ATOM 1562 C C . PRO A 1 223 ? 26.187 -9.598 7.860 1.00 38.38 760 PRO A C 1
ATOM 1563 O O . PRO A 1 223 ? 26.488 -9.731 9.048 1.00 38.70 760 PRO A O 1
ATOM 1567 N N . PRO A 1 224 ? 26.940 -8.913 6.994 1.00 40.39 761 PRO A N 1
ATOM 1568 C CA . PRO A 1 224 ? 28.166 -8.276 7.479 1.00 37.33 761 PRO A CA 1
ATOM 1569 C C . PRO A 1 224 ? 27.876 -7.174 8.499 1.00 38.67 761 PRO A C 1
ATOM 1570 O O . PRO A 1 224 ? 26.794 -6.584 8.495 1.00 40.84 761 PRO A O 1
ATOM 1574 N N . PRO A 1 225 ? 28.840 -6.900 9.384 1.00 43.74 762 PRO A N 1
ATOM 1575 C CA . PRO A 1 225 ? 28.648 -5.821 10.356 1.00 39.09 762 PRO A CA 1
ATOM 1576 C C . PRO A 1 225 ? 28.485 -4.461 9.682 1.00 39.57 762 PRO A C 1
ATOM 1577 O O . PRO A 1 225 ? 29.118 -4.212 8.653 1.00 35.51 762 PRO A O 1
ATOM 1581 N N . ILE A 1 226 ? 27.651 -3.604 10.263 1.00 35.60 763 ILE A N 1
ATOM 1582 C CA . ILE A 1 226 ? 27.491 -2.230 9.787 1.00 36.88 763 ILE A CA 1
ATOM 1583 C C . ILE A 1 226 ? 28.833 -1.507 9.853 1.00 37.96 763 ILE A C 1
ATOM 1584 O O . ILE A 1 226 ? 29.568 -1.646 10.843 1.00 35.76 763 ILE A O 1
ATOM 1589 N N . GLU A 1 227 ? 29.149 -0.750 8.805 1.00 29.50 764 GLU A N 1
ATOM 1590 C CA . GLU A 1 227 ? 30.396 0.013 8.736 1.00 32.48 764 GLU A CA 1
ATOM 1591 C C . GLU A 1 227 ? 30.181 1.472 9.125 1.00 34.64 764 GLU A C 1
ATOM 1592 O O . GLU A 1 227 ? 29.217 2.108 8.683 1.00 30.89 764 GLU A O 1
ATOM 1598 N N . TRP A 1 228 ? 31.088 1.999 9.945 1.00 32.25 765 TRP A N 1
ATOM 1599 C CA . TRP A 1 228 ? 31.040 3.390 10.375 1.00 31.13 765 TRP A CA 1
ATOM 1600 C C . TRP A 1 228 ? 32.363 4.085 10.098 1.00 30.78 765 TRP A C 1
ATOM 1601 O O . TRP A 1 228 ? 33.428 3.467 10.153 1.00 34.15 765 TRP A O 1
ATOM 1612 N N . HIS A 1 229 ? 32.276 5.377 9.799 1.00 33.66 766 HIS A N 1
ATOM 1613 C CA . HIS A 1 229 ? 33.431 6.201 9.459 1.00 32.71 766 HIS A CA 1
ATOM 1614 C C . HIS A 1 229 ? 33.553 7.292 10.527 1.00 35.03 766 HIS A C 1
ATOM 1615 O O . HIS A 1 229 ? 33.860 6.990 11.683 1.00 37.86 766 HIS A O 1
ATOM 1622 N N . ILE A 1 230 ? 33.275 8.542 10.177 1.00 31.72 767 ILE A N 1
ATOM 1623 C CA . ILE A 1 230 ? 33.393 9.635 11.150 1.00 33.35 767 ILE A CA 1
ATOM 1624 C C . ILE A 1 230 ? 32.142 9.736 12.020 1.00 42.08 767 ILE A C 1
ATOM 1625 O O . ILE A 1 230 ? 32.243 9.776 13.251 1.00 35.45 767 ILE A O 1
ATOM 1630 N N . SER A 1 231 ? 30.967 9.782 11.391 1.00 32.07 768 SER A N 1
ATOM 1631 C CA . SER A 1 231 ? 29.709 9.716 12.136 1.00 36.80 768 SER A CA 1
ATOM 1632 C C . SER A 1 231 ? 29.616 8.374 12.858 1.00 42.52 768 SER A C 1
ATOM 1633 O O . SER A 1 231 ? 29.916 7.329 12.286 1.00 47.58 768 SER A O 1
ATOM 1636 N N . LYS A 1 232 ? 29.212 8.413 14.120 1.00 43.86 769 LYS A N 1
ATOM 1637 C CA . LYS A 1 232 ? 29.140 7.206 14.929 1.00 50.61 769 LYS A CA 1
ATOM 1638 C C . LYS A 1 232 ? 27.676 6.849 15.191 1.00 44.32 769 LYS A C 1
ATOM 1639 O O . LYS A 1 232 ? 26.806 7.712 15.045 1.00 36.96 769 LYS A O 1
ATOM 1645 N N . PRO A 1 233 ? 27.399 5.575 15.542 1.00 42.61 770 PRO A N 1
ATOM 1646 C CA . PRO A 1 233 ? 26.015 5.139 15.759 1.00 39.11 770 PRO A CA 1
ATOM 1647 C C . PRO A 1 233 ? 25.228 6.121 16.612 1.00 50.57 770 PRO A C 1
ATOM 1648 O O . PRO A 1 233 ? 25.747 6.617 17.610 1.00 43.48 770 PRO A O 1
ATOM 1652 N N . GLY A 1 234 ? 24.006 6.425 16.194 1.00 50.80 771 GLY A N 1
ATOM 1653 C CA . GLY A 1 234 ? 23.144 7.317 16.948 1.00 52.38 771 GLY A CA 1
ATOM 1654 C C . GLY A 1 234 ? 23.294 8.796 16.652 1.00 42.31 771 GLY A C 1
ATOM 1655 O O . GLY A 1 234 ? 22.367 9.562 16.899 1.00 54.38 771 GLY A O 1
ATOM 1656 N N . GLN A 1 235 ? 24.445 9.204 16.120 1.00 47.10 772 GLN A N 1
ATOM 1657 C CA . GLN A 1 235 ? 24.711 10.621 15.861 1.00 46.58 772 GLN A CA 1
ATOM 1658 C C . GLN A 1 235 ? 24.103 11.107 14.548 1.00 40.04 772 GLN A C 1
ATOM 1659 O O . GLN A 1 235 ? 24.802 11.701 13.733 1.00 41.46 772 GLN A O 1
ATOM 1665 N N . PHE A 1 236 ? 22.813 10.873 14.334 1.00 40.03 773 PHE A N 1
ATOM 1666 C CA . PHE A 1 236 ? 22.244 11.102 13.006 1.00 41.60 773 PHE A CA 1
ATOM 1667 C C . PHE A 1 236 ? 22.265 12.574 12.578 1.00 48.29 773 PHE A C 1
ATOM 1668 O O . PHE A 1 236 ? 22.149 12.880 11.389 1.00 40.87 773 PHE A O 1
ATOM 1676 N N . GLU A 1 237 ? 22.445 13.482 13.536 1.00 49.23 774 GLU A N 1
ATOM 1677 C CA . GLU A 1 237 ? 22.524 14.915 13.231 1.00 44.68 774 GLU A CA 1
ATOM 1678 C C . GLU A 1 237 ? 23.787 15.270 12.436 1.00 40.40 774 GLU A C 1
ATOM 1679 O O . GLU A 1 237 ? 23.833 16.285 11.750 1.00 42.57 774 GLU A O 1
ATOM 1685 N N . THR A 1 238 ? 24.805 14.423 12.535 1.00 36.10 775 THR A N 1
ATOM 1686 C CA . THR A 1 238 ? 26.092 14.665 11.888 1.00 44.92 775 THR A CA 1
ATOM 1687 C C . THR A 1 238 ? 26.232 13.947 10.546 1.00 38.83 775 THR A C 1
ATOM 1688 O O . THR A 1 238 ? 27.216 14.151 9.829 1.00 37.90 775 THR A O 1
ATOM 1692 N N . PHE A 1 239 ? 25.250 13.111 10.217 1.00 34.66 776 PHE A N 1
ATOM 1693 C CA . PHE A 1 239 ? 25.294 12.308 8.994 1.00 32.46 776 PHE A CA 1
ATOM 1694 C C . PHE A 1 239 ? 25.442 13.194 7.766 1.00 34.98 776 PHE A C 1
ATOM 1695 O O . PHE A 1 239 ? 24.769 14.213 7.635 1.00 31.19 776 PHE A O 1
ATOM 1703 N N . ASP A 1 240 ? 26.338 12.800 6.871 1.00 33.70 777 ASP A N 1
ATOM 1704 C CA . ASP A 1 240 ? 26.508 13.487 5.599 1.00 31.49 777 ASP A CA 1
ATOM 1705 C C . ASP A 1 240 ? 27.303 12.580 4.676 1.00 28.55 777 ASP A C 1
ATOM 1706 O O . ASP A 1 240 ? 27.826 11.549 5.113 1.00 30.97 777 ASP A O 1
ATOM 1711 N N . LEU A 1 241 ? 27.378 12.937 3.399 1.00 25.68 778 LEU A N 1
ATOM 1712 C CA . LEU A 1 241 ? 28.060 12.094 2.415 1.00 21.26 778 LEU A CA 1
ATOM 1713 C C . LEU A 1 241 ? 29.473 11.694 2.839 1.00 26.59 778 LEU A C 1
ATOM 1714 O O . LEU A 1 241 ? 29.896 10.559 2.634 1.00 28.05 778 LEU A O 1
ATOM 1719 N N . MET A 1 242 ? 30.204 12.631 3.435 1.00 28.02 779 MET A N 1
ATOM 1720 C CA . MET A 1 242 ? 31.618 12.394 3.689 1.00 24.81 779 MET A CA 1
ATOM 1721 C C . MET A 1 242 ? 31.898 11.871 5.094 1.00 29.01 779 MET A C 1
ATOM 1722 O O . MET A 1 242 ? 33.001 11.393 5.362 1.00 31.81 779 MET A O 1
ATOM 1727 N N . THR A 1 243 ? 30.911 11.959 5.982 1.00 27.22 780 THR A N 1
ATOM 1728 C CA . THR A 1 243 ? 31.108 11.485 7.353 1.00 27.40 780 THR A CA 1
ATOM 1729 C C . THR A 1 243 ? 30.561 10.077 7.569 1.00 28.92 780 THR A C 1
ATOM 1730 O O . THR A 1 243 ? 30.984 9.374 8.480 1.00 30.99 780 THR A O 1
ATOM 1734 N N . LEU A 1 244 ? 29.609 9.665 6.741 1.00 24.35 781 LEU A N 1
ATOM 1735 C CA . LEU A 1 244 ? 29.164 8.271 6.774 1.00 25.72 781 LEU A CA 1
ATOM 1736 C C . LEU A 1 244 ? 30.195 7.396 6.063 1.00 26.36 781 LEU A C 1
ATOM 1737 O O . LEU A 1 244 ? 31.078 7.901 5.360 1.00 29.82 781 LEU A O 1
ATOM 1742 N N . HIS A 1 245 ? 30.107 6.086 6.257 1.00 23.77 782 HIS A N 1
ATOM 1743 C CA . HIS A 1 245 ? 31.031 5.182 5.583 1.00 28.21 782 HIS A CA 1
ATOM 1744 C C . HIS A 1 245 ? 30.523 4.882 4.163 1.00 29.31 782 HIS A C 1
ATOM 1745 O O . HIS A 1 245 ? 29.360 4.533 3.994 1.00 25.37 782 HIS A O 1
ATOM 1752 N N . PRO A 1 246 ? 31.389 5.014 3.137 1.00 26.76 783 PRO A N 1
ATOM 1753 C CA . PRO A 1 246 ? 30.914 4.818 1.759 1.00 24.23 783 PRO A CA 1
ATOM 1754 C C . PRO A 1 246 ? 30.343 3.419 1.515 1.00 25.37 783 PRO A C 1
ATOM 1755 O O . PRO A 1 246 ? 29.378 3.282 0.765 1.00 24.61 783 PRO A O 1
ATOM 1759 N N . ILE A 1 247 ? 30.912 2.390 2.138 1.00 22.82 784 ILE A N 1
ATOM 1760 C CA . ILE A 1 247 ? 30.320 1.056 2.018 1.00 21.84 784 ILE A CA 1
ATOM 1761 C C . ILE A 1 247 ? 28.884 1.062 2.521 1.00 21.65 784 ILE A C 1
ATOM 1762 O O . ILE A 1 247 ? 27.974 0.517 1.877 1.00 25.60 784 ILE A O 1
ATOM 1767 N N . GLU A 1 248 ? 28.676 1.692 3.672 1.00 23.72 785 GLU A N 1
ATOM 1768 C CA . GLU A 1 248 ? 27.364 1.618 4.311 1.00 21.52 785 GLU A CA 1
ATOM 1769 C C . GLU A 1 248 ? 26.353 2.541 3.620 1.00 22.85 785 GLU A C 1
ATOM 1770 O O . GLU A 1 248 ? 25.164 2.228 3.576 1.00 23.25 785 GLU A O 1
ATOM 1776 N N . ILE A 1 249 ? 26.813 3.668 3.085 1.00 23.36 786 ILE A N 1
ATOM 1777 C CA . ILE A 1 249 ? 25.930 4.486 2.244 1.00 22.32 786 ILE A CA 1
ATOM 1778 C C . ILE A 1 249 ? 25.364 3.627 1.104 1.00 23.79 786 ILE A C 1
ATOM 1779 O O . ILE A 1 249 ? 24.148 3.581 0.859 1.00 23.19 786 ILE A O 1
ATOM 1784 N N . ALA A 1 250 ? 26.246 2.927 0.404 1.00 22.32 787 ALA A N 1
ATOM 1785 C CA . ALA A 1 250 ? 25.821 2.089 -0.712 1.00 24.36 787 ALA A CA 1
ATOM 1786 C C . ALA A 1 250 ? 24.889 0.957 -0.248 1.00 22.14 787 ALA A C 1
ATOM 1787 O O . ALA A 1 250 ? 23.875 0.673 -0.882 1.00 23.17 787 ALA A O 1
ATOM 1789 N N . ARG A 1 251 ? 25.216 0.329 0.876 1.00 24.77 788 ARG A N 1
ATOM 1790 C CA . ARG A 1 251 ? 24.361 -0.739 1.400 1.00 21.75 788 ARG A CA 1
ATOM 1791 C C . ARG A 1 251 ? 22.971 -0.227 1.747 1.00 24.04 788 ARG A C 1
ATOM 1792 O O . ARG A 1 251 ? 21.966 -0.849 1.384 1.00 23.70 788 ARG A O 1
ATOM 1800 N N . GLN A 1 252 ? 22.914 0.889 2.468 1.00 24.06 789 GLN A N 1
ATOM 1801 C CA . GLN A 1 252 ? 21.623 1.354 2.970 1.00 23.56 789 GLN A CA 1
ATOM 1802 C C . GLN A 1 252 ? 20.770 1.875 1.827 1.00 27.69 789 GLN A C 1
ATOM 1803 O O . GLN A 1 252 ? 19.540 1.685 1.812 1.00 21.74 789 GLN A O 1
ATOM 1809 N N . LEU A 1 253 ? 21.416 2.525 0.860 1.00 23.01 790 LEU A N 1
ATOM 1810 C CA . LEU A 1 253 ? 20.677 2.981 -0.324 1.00 22.28 790 LEU A CA 1
ATOM 1811 C C . LEU A 1 253 ? 20.206 1.797 -1.161 1.00 24.49 790 LEU A C 1
ATOM 1812 O O . LEU A 1 253 ? 19.130 1.841 -1.769 1.00 24.39 790 LEU A O 1
ATOM 1817 N N . THR A 1 254 ? 21.002 0.736 -1.204 1.00 23.08 791 THR A N 1
ATOM 1818 C CA . THR A 1 254 ? 20.596 -0.455 -1.939 1.00 25.77 791 THR A CA 1
ATOM 1819 C C . THR A 1 254 ? 19.397 -1.122 -1.265 1.00 24.83 791 THR A C 1
ATOM 1820 O O . THR A 1 254 ? 18.455 -1.543 -1.946 1.00 23.31 791 THR A O 1
ATOM 1824 N N . LEU A 1 255 ? 19.409 -1.209 0.061 1.00 24.03 792 LEU A N 1
ATOM 1825 C CA . LEU A 1 255 ? 18.244 -1.757 0.781 1.00 24.75 792 LEU A CA 1
ATOM 1826 C C . LEU A 1 255 ? 16.997 -0.910 0.528 1.00 27.16 792 LEU A C 1
ATOM 1827 O O . LEU A 1 255 ? 15.915 -1.442 0.281 1.00 27.02 792 LEU A O 1
ATOM 1832 N N . LEU A 1 256 ? 17.151 0.410 0.590 1.00 22.93 793 LEU A N 1
ATOM 1833 C CA . LEU A 1 256 ? 16.036 1.312 0.337 1.00 27.12 793 LEU A CA 1
ATOM 1834 C C . LEU A 1 256 ? 15.502 1.142 -1.087 1.00 28.49 793 LEU A C 1
ATOM 1835 O O . LEU A 1 256 ? 14.297 0.990 -1.292 1.00 26.34 793 LEU A O 1
ATOM 1840 N N . GLU A 1 257 ? 16.394 1.162 -2.073 1.00 21.23 794 GLU A N 1
ATOM 1841 C CA . GLU A 1 257 ? 15.973 1.095 -3.478 1.00 22.82 794 GLU A CA 1
ATOM 1842 C C . GLU A 1 257 ? 15.390 -0.274 -3.823 1.00 28.46 794 GLU A C 1
ATOM 1843 O O . GLU A 1 257 ? 14.472 -0.382 -4.641 1.00 24.93 794 GLU A O 1
ATOM 1849 N N . SER A 1 258 ? 15.917 -1.315 -3.188 1.00 23.99 795 SER A N 1
ATOM 1850 C CA . SER A 1 258 ? 15.375 -2.658 -3.359 1.00 22.40 795 SER A CA 1
ATOM 1851 C C . SER A 1 258 ? 13.927 -2.705 -2.862 1.00 25.82 795 SER A C 1
ATOM 1852 O O . SER A 1 258 ? 13.040 -3.255 -3.525 1.00 26.92 795 SER A O 1
ATOM 1855 N N . ASP A 1 259 ? 13.693 -2.111 -1.698 1.00 25.75 796 ASP A N 1
ATOM 1856 C CA . ASP A 1 259 ? 12.347 -2.067 -1.127 1.00 28.30 796 ASP A CA 1
ATOM 1857 C C . ASP A 1 259 ? 11.379 -1.283 -2.015 1.00 32.39 796 ASP A C 1
ATOM 1858 O O . ASP A 1 259 ? 10.252 -1.722 -2.240 1.00 30.39 796 ASP A O 1
ATOM 1863 N N . LEU A 1 260 ? 11.819 -0.127 -2.509 1.00 26.39 797 LEU A N 1
ATOM 1864 C CA . LEU A 1 260 ? 10.992 0.680 -3.407 1.00 23.97 797 LEU A CA 1
ATOM 1865 C C . LEU A 1 260 ? 10.659 -0.079 -4.681 1.00 28.30 797 LEU A C 1
ATOM 1866 O O . LEU A 1 260 ? 9.518 -0.058 -5.153 1.00 26.82 797 LEU A O 1
ATOM 1871 N N . TYR A 1 261 ? 11.663 -0.744 -5.243 1.00 24.38 798 TYR A N 1
ATOM 1872 C CA . TYR A 1 261 ? 11.477 -1.481 -6.492 1.00 25.80 798 TYR A CA 1
ATOM 1873 C C . TYR A 1 261 ? 10.478 -2.607 -6.306 1.00 30.17 798 TYR A C 1
ATOM 1874 O O . TYR A 1 261 ? 9.579 -2.801 -7.130 1.00 26.33 798 TYR A O 1
ATOM 1883 N N A ARG A 1 262 ? 10.635 -3.335 -5.203 0.59 26.19 799 ARG A N 1
ATOM 1884 N N B ARG A 1 262 ? 10.639 -3.346 -5.212 0.41 27.00 799 ARG A N 1
ATOM 1885 C CA A ARG A 1 262 ? 9.822 -4.514 -4.908 0.59 29.15 799 ARG A CA 1
ATOM 1886 C CA B ARG A 1 262 ? 9.813 -4.518 -4.932 0.41 28.54 799 ARG A CA 1
ATOM 1887 C C A ARG A 1 262 ? 8.341 -4.177 -4.775 0.59 30.07 799 ARG A C 1
ATOM 1888 C C B ARG A 1 262 ? 8.333 -4.164 -4.815 0.41 29.77 799 ARG A C 1
ATOM 1889 O O A ARG A 1 262 ? 7.479 -5.005 -5.072 0.59 27.86 799 ARG A O 1
ATOM 1890 O O B 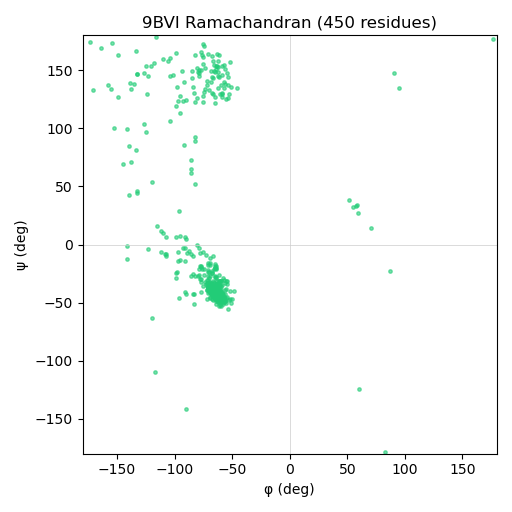ARG A 1 262 ? 7.464 -4.966 -5.168 0.41 28.80 799 ARG A O 1
ATOM 1905 N N . LYS A 1 263 ? 8.044 -2.958 -4.341 1.00 26.39 800 LYS A N 1
ATOM 1906 C CA . LYS A 1 263 ? 6.658 -2.566 -4.092 1.00 24.50 800 LYS A CA 1
ATOM 1907 C C . LYS A 1 263 ? 5.891 -2.061 -5.310 1.00 27.43 800 LYS A C 1
ATOM 1908 O O . LYS A 1 263 ? 4.684 -1.807 -5.214 1.00 29.15 800 LYS A O 1
ATOM 1914 N N . VAL A 1 264 ? 6.561 -1.912 -6.448 1.00 23.91 801 VAL A N 1
A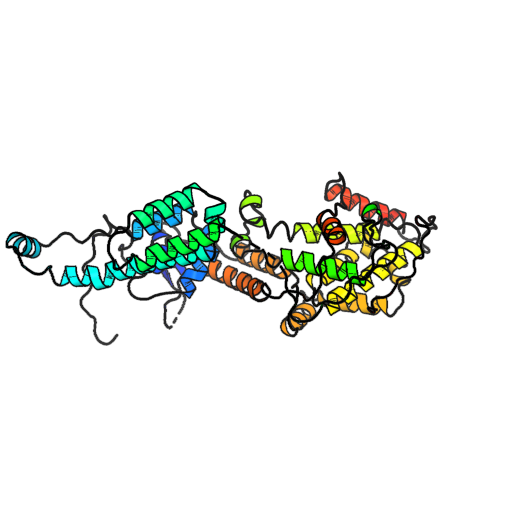TOM 1915 C CA . VAL A 1 264 ? 5.864 -1.414 -7.640 1.00 27.29 801 VAL A CA 1
ATOM 1916 C C . VAL A 1 264 ? 4.981 -2.498 -8.270 1.00 28.22 801 VAL A C 1
ATOM 1917 O O . VAL A 1 264 ? 5.453 -3.578 -8.610 1.00 29.41 801 VAL A O 1
ATOM 1921 N N . GLN A 1 265 ? 3.691 -2.203 -8.390 1.00 27.56 802 GLN A N 1
ATOM 1922 C CA . GLN A 1 265 ? 2.758 -3.095 -9.070 1.00 25.56 802 GLN A CA 1
ATOM 1923 C C . GLN A 1 265 ? 2.671 -2.718 -10.544 1.00 28.06 802 GLN A C 1
ATOM 1924 O O . GLN A 1 265 ? 2.630 -1.538 -10.877 1.00 29.40 802 GLN A O 1
ATOM 1930 N N . PRO A 1 266 ? 2.614 -3.725 -11.428 1.00 28.31 803 PRO A N 1
ATOM 1931 C CA . PRO A 1 266 ? 2.491 -3.538 -12.882 1.00 27.08 803 PRO A CA 1
ATOM 1932 C C . PRO A 1 266 ? 1.385 -2.560 -13.303 1.00 26.85 803 PRO A C 1
ATOM 1933 O O . PRO A 1 266 ? 1.605 -1.774 -14.213 1.00 31.13 803 PRO A O 1
ATOM 1937 N N . SER A 1 267 ? 0.231 -2.590 -12.642 1.00 28.73 804 SER A N 1
ATOM 1938 C CA . SER A 1 267 ? -0.871 -1.703 -13.017 1.00 27.58 804 SER A CA 1
ATOM 1939 C C . SER A 1 267 ? -0.530 -0.225 -12.814 1.00 28.21 804 SER A C 1
ATOM 1940 O O . SER A 1 267 ? -1.184 0.646 -13.388 1.00 29.76 804 SER A O 1
ATOM 1943 N N . GLU A 1 268 ? 0.476 0.063 -11.985 1.00 25.01 805 GLU A N 1
ATOM 1944 C CA . GLU A 1 268 ? 0.915 1.448 -11.777 1.00 23.50 805 GLU A CA 1
ATOM 1945 C C . GLU A 1 268 ? 1.593 1.995 -13.031 1.00 28.93 805 GLU A C 1
ATOM 1946 O O . GLU A 1 268 ? 1.730 3.205 -13.183 1.00 26.43 805 GLU A O 1
ATOM 1952 N N . LEU A 1 269 ? 2.005 1.094 -13.917 1.00 29.60 806 LEU A N 1
ATOM 1953 C CA . LEU A 1 269 ? 2.683 1.447 -15.165 1.00 30.76 806 LEU A CA 1
ATOM 1954 C C . LEU A 1 269 ? 1.763 1.451 -16.384 1.00 32.57 806 LEU A C 1
ATOM 1955 O O . LEU A 1 269 ? 2.034 2.114 -17.387 1.00 40.74 806 LEU A O 1
ATOM 1960 N N . VAL A 1 270 ? 0.678 0.700 -16.307 1.00 27.62 807 VAL A N 1
ATOM 1961 C CA . VAL A 1 270 ? -0.208 0.556 -17.464 1.00 24.47 807 VAL A CA 1
ATOM 1962 C C . VAL A 1 270 ? -0.924 1.866 -17.786 1.00 34.55 807 VAL A C 1
ATOM 1963 O O . VAL A 1 270 ? -1.356 2.583 -16.888 1.00 34.92 807 VAL A O 1
ATOM 1967 N N . GLY A 1 271 ? -1.047 2.179 -19.072 1.00 35.25 808 GLY A N 1
ATOM 1968 C CA . GLY A 1 271 ? -1.809 3.340 -19.497 1.00 37.17 808 GLY A CA 1
ATOM 1969 C C . GLY A 1 271 ? -1.120 4.647 -19.145 1.00 37.71 808 GLY A C 1
ATOM 1970 O O . GLY A 1 271 ? -1.740 5.713 -19.187 1.00 37.56 808 GLY A O 1
ATOM 1971 N N . SER A 1 272 ? 0.162 4.560 -18.796 1.00 32.48 809 SER A N 1
ATOM 1972 C CA . SER A 1 272 ? 0.939 5.721 -18.357 1.00 35.67 809 SER A CA 1
ATOM 1973 C C . SER A 1 272 ? 0.230 6.483 -17.242 1.00 35.14 809 SER A C 1
ATOM 1974 O O . SER A 1 272 ? 0.273 7.712 -17.210 1.00 35.32 809 SER A O 1
ATOM 1977 N N . VAL A 1 273 ? -0.416 5.760 -16.327 1.00 31.91 810 VAL A N 1
ATOM 1978 C CA . VAL A 1 273 ? -1.243 6.414 -15.319 1.00 33.72 810 VAL A CA 1
ATOM 1979 C C . VAL A 1 273 ? -0.426 7.272 -14.345 1.00 32.22 810 VAL A C 1
ATOM 1980 O O . VAL A 1 273 ? -0.974 8.182 -13.724 1.00 36.47 810 VAL A O 1
ATOM 1984 N N . TRP A 1 274 ? 0.876 7.004 -14.220 1.00 31.21 811 TRP A N 1
ATOM 1985 C CA . TRP A 1 274 ? 1.715 7.771 -13.295 1.00 32.65 811 TRP A CA 1
ATOM 1986 C C . TRP A 1 274 ? 1.981 9.184 -13.812 1.00 29.15 811 TRP A C 1
ATOM 1987 O O . TRP A 1 274 ? 2.510 10.030 -13.088 1.00 32.68 811 TRP A O 1
ATOM 1998 N N . THR A 1 275 ? 1.604 9.444 -15.059 1.00 31.35 812 THR A N 1
ATOM 1999 C CA . THR A 1 275 ? 1.816 10.756 -15.656 1.00 35.95 812 THR A CA 1
ATOM 2000 C C . THR A 1 275 ? 0.514 11.525 -15.792 1.00 44.26 812 THR A C 1
ATOM 2001 O O . THR A 1 275 ? 0.485 12.598 -16.389 1.00 38.23 812 THR A O 1
ATOM 2005 N N . LYS A 1 276 ? -0.561 10.974 -15.240 1.00 42.13 813 LYS A N 1
ATOM 2006 C CA . LYS A 1 276 ? -1.886 11.536 -15.454 1.00 48.20 813 LYS A CA 1
ATOM 2007 C C . LYS A 1 276 ? -2.512 12.046 -14.163 1.00 49.82 813 LYS A C 1
ATOM 2008 O O . LYS A 1 276 ? -1.921 11.935 -13.089 1.00 44.60 813 LYS A O 1
ATOM 2014 N N . GLU A 1 277 ? -3.720 12.596 -14.294 1.00 50.25 814 GLU A N 1
ATOM 2015 C CA . GLU A 1 277 ? -4.387 13.366 -13.245 1.00 53.10 814 GLU A CA 1
ATOM 2016 C C . GLU A 1 277 ? -4.430 12.679 -11.880 1.00 50.61 814 GLU A C 1
ATOM 2017 O O . GLU A 1 277 ? -4.121 13.298 -10.856 1.00 55.78 814 GLU A O 1
ATOM 2023 N N . ASP A 1 278 ? -4.805 11.405 -11.865 1.00 41.89 815 ASP A N 1
ATOM 2024 C CA . ASP A 1 278 ? -4.933 10.675 -10.604 1.00 41.81 815 ASP A CA 1
ATOM 2025 C C . ASP A 1 278 ? -3.688 9.855 -10.246 1.00 38.80 815 ASP A C 1
ATOM 2026 O O . ASP A 1 278 ? -3.791 8.843 -9.550 1.00 35.83 815 ASP A O 1
ATOM 2031 N N . LYS A 1 279 ? -2.522 10.306 -10.699 1.00 34.47 816 LYS A N 1
ATOM 2032 C CA . LYS A 1 279 ? -1.284 9.552 -10.503 1.00 32.06 816 LYS A CA 1
ATOM 2033 C C . LYS A 1 279 ? -1.010 9.198 -9.031 1.00 32.20 816 LYS A C 1
ATOM 2034 O O . LYS A 1 279 ? -0.464 8.136 -8.747 1.00 30.94 816 LYS A O 1
ATOM 2040 N N . GLU A 1 280 ? -1.390 10.061 -8.088 1.00 35.37 817 GLU A N 1
ATOM 2041 C CA . GLU A 1 280 ? -1.001 9.818 -6.701 1.00 33.28 817 GLU A CA 1
ATOM 2042 C C . GLU A 1 280 ? -1.754 8.627 -6.127 1.00 36.39 817 GLU A C 1
ATOM 2043 O O . GLU A 1 280 ? -1.248 7.921 -5.248 1.00 40.55 817 GLU A O 1
ATOM 2049 N N . ILE A 1 281 ? -2.961 8.398 -6.638 1.00 34.15 818 ILE A N 1
ATOM 2050 C CA . ILE A 1 281 ? -3.784 7.272 -6.208 1.00 36.19 818 ILE A CA 1
ATOM 2051 C C . ILE A 1 281 ? -3.415 5.988 -6.958 1.00 33.34 818 ILE A C 1
ATOM 2052 O O . ILE A 1 281 ? -3.318 4.909 -6.363 1.00 34.17 818 ILE A O 1
ATOM 2057 N N . ASN A 1 282 ? -3.198 6.115 -8.263 1.00 34.44 819 ASN A N 1
ATOM 2058 C CA . ASN A 1 282 ? -3.001 4.954 -9.121 1.00 30.12 819 ASN A CA 1
ATOM 2059 C C . ASN A 1 282 ? -1.568 4.426 -9.156 1.00 28.29 819 ASN A C 1
ATOM 2060 O O . ASN A 1 282 ? -1.351 3.248 -9.442 1.00 27.56 819 ASN A O 1
ATOM 2065 N N . SER A 1 283 ? -0.594 5.293 -8.878 1.00 23.79 820 SER A N 1
ATOM 2066 C CA . SER A 1 283 ? 0.813 4.889 -8.983 1.00 25.58 820 SER A CA 1
ATOM 2067 C C . SER A 1 283 ? 1.677 5.285 -7.789 1.00 23.23 820 SER A C 1
ATOM 2068 O O . SER A 1 283 ? 2.791 5.789 -7.981 1.00 26.72 820 SER A O 1
ATOM 2071 N N . PRO A 1 284 ? 1.198 5.045 -6.555 1.00 28.75 821 PRO A N 1
ATOM 2072 C CA . PRO A 1 284 ? 1.941 5.590 -5.408 1.00 30.02 821 PRO A CA 1
ATOM 2073 C C . PRO A 1 284 ? 3.344 5.014 -5.241 1.00 27.63 821 PRO A C 1
ATOM 2074 O O . PRO A 1 284 ? 4.264 5.751 -4.867 1.00 26.29 821 PRO A O 1
ATOM 2078 N N . ASN A 1 285 ? 3.519 3.727 -5.516 1.00 26.03 822 ASN A N 1
ATOM 2079 C CA . ASN A 1 285 ? 4.820 3.104 -5.300 1.00 25.85 822 ASN A CA 1
ATOM 2080 C C . ASN A 1 285 ? 5.783 3.472 -6.412 1.00 24.59 822 ASN A C 1
ATOM 2081 O O . ASN A 1 285 ? 6.948 3.765 -6.159 1.00 24.03 822 ASN A O 1
ATOM 2086 N N . LEU A 1 286 ? 5.283 3.485 -7.642 1.00 23.73 823 LEU A N 1
ATOM 2087 C CA . LEU A 1 286 ? 6.087 3.934 -8.771 1.00 22.94 823 LEU A CA 1
ATOM 2088 C C . LEU A 1 286 ? 6.553 5.382 -8.570 1.00 24.62 823 LEU A C 1
ATOM 2089 O O . LEU A 1 286 ? 7.732 5.700 -8.759 1.00 23.72 823 LEU A O 1
ATOM 2094 N N . LEU A 1 287 ? 5.646 6.267 -8.168 1.00 24.76 824 LEU A N 1
ATOM 2095 C CA . LEU A 1 287 ? 6.046 7.653 -7.926 1.00 27.09 824 LEU A CA 1
ATOM 2096 C C . LEU A 1 287 ? 7.094 7.778 -6.813 1.00 29.08 824 LEU A C 1
ATOM 2097 O O . LEU A 1 287 ? 8.020 8.581 -6.930 1.00 25.99 824 LEU A O 1
ATOM 2102 N N . LYS A 1 288 ? 6.963 6.986 -5.751 1.00 24.28 825 LYS A N 1
ATOM 2103 C CA . LYS A 1 288 ? 7.952 7.016 -4.675 1.00 26.72 825 LYS A CA 1
ATOM 2104 C C . LYS A 1 288 ? 9.323 6.651 -5.203 1.00 24.02 825 LYS A C 1
ATOM 2105 O O . LYS A 1 288 ? 10.337 7.245 -4.815 1.00 23.29 825 LYS A O 1
ATOM 2111 N N A MET A 1 289 ? 9.353 5.660 -6.088 0.54 24.24 826 MET A N 1
ATOM 2112 N N B MET A 1 289 ? 9.350 5.667 -6.092 0.46 24.28 826 MET A N 1
ATOM 2113 C CA A MET A 1 289 ? 10.602 5.187 -6.683 0.54 24.89 826 MET A CA 1
ATOM 2114 C CA B MET A 1 289 ? 10.600 5.182 -6.669 0.46 24.77 826 MET A CA 1
ATOM 2115 C C A MET A 1 289 ? 11.232 6.255 -7.565 0.54 25.04 826 MET A C 1
ATOM 2116 C C B MET A 1 289 ? 11.236 6.223 -7.589 0.46 24.86 826 MET A C 1
ATOM 2117 O O A MET A 1 289 ? 12.415 6.567 -7.438 0.54 22.39 826 MET A O 1
ATOM 2118 O O B MET A 1 289 ? 12.431 6.493 -7.499 0.46 22.73 826 MET A O 1
ATOM 2127 N N . ILE A 1 290 ? 10.431 6.808 -8.472 1.00 24.07 827 ILE A N 1
ATOM 2128 C CA . ILE A 1 290 ? 10.898 7.866 -9.355 1.00 24.20 827 ILE A CA 1
ATOM 2129 C C . ILE A 1 290 ? 11.404 9.075 -8.573 1.00 24.26 827 ILE A C 1
ATOM 2130 O O . ILE A 1 290 ? 12.439 9.661 -8.901 1.00 26.29 827 ILE A O 1
ATOM 2135 N N . ARG A 1 291 ? 10.660 9.456 -7.542 1.00 23.26 828 ARG A N 1
ATOM 2136 C CA . ARG A 1 291 ? 10.994 10.647 -6.775 1.00 26.72 828 ARG A CA 1
ATOM 2137 C C . ARG A 1 291 ? 12.257 10.428 -5.950 1.00 27.80 828 ARG A C 1
ATOM 2138 O O . ARG A 1 291 ? 13.073 11.354 -5.783 1.00 26.30 828 ARG A O 1
ATOM 2146 N N . HIS A 1 292 ? 12.429 9.203 -5.461 1.00 23.91 829 HIS A N 1
ATOM 2147 C CA . HIS A 1 292 ? 13.679 8.844 -4.782 1.00 23.62 829 HIS A CA 1
ATOM 2148 C C . HIS A 1 292 ? 14.874 9.037 -5.715 1.00 24.60 829 HIS A C 1
ATOM 2149 O O . HIS A 1 292 ? 15.895 9.635 -5.339 1.00 22.92 829 HIS A O 1
ATOM 2156 N N . THR A 1 293 ? 14.740 8.535 -6.936 1.00 20.81 830 THR A N 1
ATOM 2157 C CA . THR A 1 293 ? 15.831 8.609 -7.908 1.00 26.62 830 THR A CA 1
ATOM 2158 C C . THR A 1 293 ? 16.157 10.057 -8.244 1.00 23.88 830 THR A C 1
ATOM 2159 O O . THR A 1 293 ? 17.324 10.444 -8.260 1.00 24.05 830 THR A O 1
ATOM 2163 N N . THR A 1 294 ? 15.124 10.867 -8.479 1.00 22.74 831 THR A N 1
ATOM 2164 C CA . THR A 1 294 ? 15.317 12.300 -8.729 1.00 22.25 831 THR A CA 1
ATOM 2165 C C . THR A 1 294 ? 16.031 12.976 -7.564 1.00 26.16 831 THR A C 1
ATOM 2166 O O . THR A 1 294 ? 17.006 13.689 -7.759 1.00 24.17 831 THR A O 1
ATOM 2170 N N . ASN A 1 295 ? 15.548 12.742 -6.349 1.00 21.52 832 ASN A N 1
ATOM 2171 C CA . ASN A 1 295 ? 16.134 13.400 -5.189 1.00 25.79 832 ASN A CA 1
ATOM 2172 C C . ASN A 1 295 ? 17.567 12.938 -4.924 1.00 24.02 832 ASN A C 1
ATOM 2173 O O . ASN A 1 295 ? 18.427 13.741 -4.598 1.00 24.09 832 ASN A O 1
ATOM 2178 N N . LEU A 1 296 ? 17.833 11.649 -5.070 1.00 21.39 833 LEU A N 1
ATOM 2179 C CA . LEU A 1 296 ? 19.181 11.163 -4.800 1.00 19.03 833 LEU A CA 1
ATOM 2180 C C . LEU A 1 296 ? 20.169 11.699 -5.844 1.00 21.88 833 LEU A C 1
ATOM 2181 O O . LEU A 1 296 ? 21.280 12.120 -5.503 1.00 20.28 833 LEU A O 1
ATOM 2186 N N . THR A 1 297 ? 19.763 11.718 -7.113 1.00 19.72 834 THR A N 1
ATOM 2187 C CA . THR A 1 297 ? 20.623 12.275 -8.164 1.00 18.61 834 THR A CA 1
ATOM 2188 C C . THR A 1 297 ? 20.927 13.746 -7.869 1.00 18.70 834 THR A C 1
ATOM 2189 O O . THR A 1 297 ? 22.086 14.183 -7.939 1.00 19.14 834 THR A O 1
ATOM 2193 N N . LEU A 1 298 ? 19.895 14.520 -7.539 1.00 19.99 835 LEU A N 1
ATOM 2194 C CA . LEU A 1 298 ? 20.112 15.939 -7.231 1.00 18.81 835 LEU A CA 1
ATOM 2195 C C . LEU A 1 298 ? 20.977 16.082 -5.989 1.00 19.34 835 LEU A C 1
ATOM 2196 O O . LEU A 1 298 ? 21.737 17.030 -5.892 1.00 20.42 835 LEU A O 1
ATOM 2201 N N . TRP A 1 299 ? 20.847 15.170 -5.025 1.00 20.73 836 TRP A N 1
ATOM 2202 C CA . TRP A 1 299 ? 21.696 15.263 -3.826 1.00 21.76 836 TRP A CA 1
ATOM 2203 C C . TRP A 1 299 ? 23.173 15.041 -4.164 1.00 18.58 836 TRP A C 1
ATOM 2204 O O . TRP A 1 299 ? 24.036 15.758 -3.664 1.00 20.29 836 TRP A O 1
ATOM 2215 N N . PHE A 1 300 ? 23.472 14.050 -5.001 1.00 17.86 837 PHE A N 1
ATOM 2216 C CA . PHE A 1 300 ? 24.869 13.851 -5.413 1.00 18.25 837 PHE A CA 1
ATOM 2217 C C . PHE A 1 300 ? 25.397 15.109 -6.108 1.00 24.06 837 PHE A C 1
ATOM 2218 O O . PHE A 1 300 ? 26.536 15.548 -5.854 1.00 20.40 837 PHE A O 1
ATOM 2226 N N . GLU A 1 301 ? 24.582 15.709 -6.976 1.00 20.32 838 GLU A N 1
ATOM 2227 C CA . GLU A 1 301 ? 25.003 16.923 -7.680 1.00 19.99 838 GLU A CA 1
ATOM 2228 C C . GLU A 1 301 ? 25.257 18.065 -6.706 1.00 18.84 838 GLU A C 1
ATOM 2229 O O . GLU A 1 301 ? 26.251 18.773 -6.811 1.00 19.31 838 GLU A O 1
ATOM 2235 N N . LYS A 1 302 ? 24.334 18.238 -5.771 1.00 18.80 839 LYS A N 1
ATOM 2236 C CA . LYS A 1 302 ? 24.456 19.272 -4.754 1.00 18.78 839 LYS A CA 1
ATOM 2237 C C . LYS A 1 302 ? 25.750 19.111 -3.937 1.00 21.29 839 LYS A C 1
ATOM 2238 O O . LYS A 1 302 ? 26.466 20.090 -3.675 1.00 22.07 839 LYS A O 1
ATOM 2244 N N . CYS A 1 303 ? 26.047 17.880 -3.525 1.00 20.52 840 CYS A N 1
ATOM 2245 C CA . CYS A 1 303 ? 27.265 17.620 -2.753 1.00 19.12 840 CYS A CA 1
ATOM 2246 C C . CYS A 1 303 ? 28.511 18.036 -3.518 1.00 22.80 840 CYS A C 1
ATOM 2247 O O . CYS A 1 303 ? 29.458 18.576 -2.939 1.00 21.78 840 CYS A O 1
ATOM 2250 N N . ILE A 1 304 ? 28.521 17.753 -4.812 1.00 20.28 841 ILE A N 1
ATOM 2251 C CA . ILE A 1 304 ? 29.679 18.086 -5.636 1.00 20.13 841 ILE A CA 1
ATOM 2252 C C . ILE A 1 304 ? 29.811 19.599 -5.830 1.00 22.62 841 ILE A C 1
ATOM 2253 O O . ILE A 1 304 ? 30.871 20.174 -5.556 1.00 22.82 841 ILE A O 1
ATOM 2258 N N A VAL A 1 305 ? 28.734 20.233 -6.275 0.28 19.90 842 VAL A N 1
ATOM 2259 N N B VAL A 1 305 ? 28.755 20.262 -6.296 0.72 19.63 842 VAL A N 1
ATOM 2260 C CA A VAL A 1 305 ? 28.791 21.637 -6.661 0.28 21.90 842 VAL A CA 1
ATOM 2261 C CA B VAL A 1 305 ? 28.909 21.679 -6.651 0.72 22.54 842 VAL A CA 1
ATOM 2262 C C A VAL A 1 305 ? 28.928 22.571 -5.445 0.28 23.79 842 VAL A C 1
ATOM 2263 C C B VAL A 1 305 ? 28.970 22.589 -5.418 0.72 22.77 842 VAL A C 1
ATOM 2264 O O A VAL A 1 305 ? 29.513 23.651 -5.545 0.28 25.81 842 VAL A O 1
ATOM 2265 O O B VAL A 1 305 ? 29.523 23.687 -5.484 0.72 25.38 842 VAL A O 1
ATOM 2272 N N . GLU A 1 306 ? 28.410 22.148 -4.294 1.00 23.49 843 GLU A N 1
ATOM 2273 C CA . GLU A 1 306 ? 28.504 22.961 -3.083 1.00 23.62 843 GLU A CA 1
ATOM 2274 C C . GLU A 1 306 ? 29.847 22.818 -2.372 1.00 28.71 843 GLU A C 1
ATOM 2275 O O . GLU A 1 306 ? 30.142 23.565 -1.434 1.00 31.45 843 GLU A O 1
ATOM 2281 N N . ALA A 1 307 ? 30.663 21.870 -2.813 1.00 26.95 844 ALA A N 1
ATOM 2282 C CA . ALA A 1 307 ? 32.019 21.747 -2.284 1.00 24.70 844 ALA A CA 1
ATOM 2283 C C . ALA A 1 307 ? 32.906 22.753 -3.013 1.00 27.90 844 ALA A C 1
ATOM 2284 O O . ALA A 1 307 ? 33.482 22.444 -4.051 1.00 27.11 844 ALA A O 1
ATOM 2286 N N . GLU A 1 308 ? 32.996 23.969 -2.482 1.00 26.47 845 GLU A N 1
ATOM 2287 C CA . GLU A 1 308 ? 33.667 25.048 -3.212 1.00 25.17 845 GLU A CA 1
ATOM 2288 C C . GLU A 1 308 ? 35.194 24.905 -3.181 1.00 29.18 845 GLU A C 1
ATOM 2289 O O . GLU A 1 308 ? 35.867 25.204 -4.166 1.00 26.87 845 GLU A O 1
ATOM 2295 N N . ASN A 1 309 ? 35.735 24.421 -2.068 1.00 25.04 846 ASN A N 1
ATOM 2296 C CA . ASN A 1 309 ? 37.163 24.125 -1.967 1.00 27.83 846 ASN A CA 1
ATOM 2297 C C . ASN A 1 309 ? 37.532 23.001 -2.925 1.00 28.26 846 ASN A C 1
ATOM 2298 O O . ASN A 1 309 ? 36.897 21.947 -2.913 1.00 25.53 846 ASN A O 1
ATOM 2303 N N . PHE A 1 310 ? 38.536 23.236 -3.770 1.00 30.49 847 PHE A N 1
ATOM 2304 C CA . PHE A 1 310 ? 38.858 22.308 -4.847 1.00 26.53 847 PHE A CA 1
ATOM 2305 C C . PHE A 1 310 ? 39.207 20.906 -4.339 1.00 27.99 847 PHE A C 1
ATOM 2306 O O . PHE A 1 310 ? 38.682 19.921 -4.851 1.00 24.80 847 PHE A O 1
ATOM 2314 N N . GLU A 1 311 ? 40.088 20.821 -3.338 1.00 25.61 848 GLU A N 1
ATOM 2315 C CA . GLU A 1 311 ? 40.505 19.515 -2.816 1.00 26.68 848 GLU A CA 1
ATOM 2316 C C . GLU A 1 311 ? 39.332 18.759 -2.209 1.00 27.35 848 GLU A C 1
ATOM 2317 O O . GLU A 1 311 ? 39.201 17.526 -2.363 1.00 26.37 848 GLU A O 1
ATOM 2323 N N . GLU A 1 312 ? 38.479 19.502 -1.516 1.00 24.82 849 GLU A N 1
ATOM 2324 C CA . GLU A 1 312 ? 37.290 18.897 -0.921 1.00 26.32 849 GLU A CA 1
ATOM 2325 C C . GLU A 1 312 ? 36.382 18.340 -2.011 1.00 28.77 849 GLU A C 1
ATOM 2326 O O . GLU A 1 312 ? 35.848 17.243 -1.892 1.00 25.80 849 GLU A O 1
ATOM 2332 N N . ARG A 1 313 ? 36.236 19.093 -3.090 1.00 23.09 850 ARG A N 1
ATOM 2333 C CA . ARG A 1 313 ? 35.318 18.691 -4.156 1.00 20.72 850 ARG A CA 1
ATOM 2334 C C . ARG A 1 313 ? 35.833 17.437 -4.850 1.00 23.63 850 ARG A C 1
ATOM 2335 O O . ARG A 1 313 ? 35.074 16.529 -5.189 1.00 22.20 850 ARG A O 1
ATOM 2343 N N . VAL A 1 314 ? 37.138 17.392 -5.078 1.00 22.99 851 VAL A N 1
ATOM 2344 C CA . VAL A 1 314 ? 37.725 16.216 -5.678 1.00 24.66 851 VAL A CA 1
ATOM 2345 C C . VAL A 1 314 ? 37.506 15.003 -4.771 1.00 26.12 851 VAL A C 1
ATOM 2346 O O . VAL A 1 314 ? 37.224 13.911 -5.261 1.00 25.44 851 VAL A O 1
ATOM 2350 N N . ALA A 1 315 ? 37.596 15.210 -3.457 1.00 27.29 852 ALA A N 1
ATOM 2351 C CA . ALA A 1 315 ? 37.391 14.128 -2.499 1.00 26.01 852 ALA A CA 1
ATOM 2352 C C . ALA A 1 315 ? 35.929 13.681 -2.481 1.00 22.91 852 ALA A C 1
ATOM 2353 O O . ALA A 1 315 ? 35.643 12.496 -2.321 1.00 24.58 852 ALA A O 1
ATOM 2355 N N . VAL A 1 316 ? 35.013 14.628 -2.671 1.00 23.08 853 VAL A N 1
ATOM 2356 C CA . VAL A 1 316 ? 33.585 14.290 -2.736 1.00 18.95 853 VAL A CA 1
ATOM 2357 C C . VAL A 1 316 ? 33.266 13.447 -3.968 1.00 22.29 853 VAL A C 1
ATOM 2358 O O . VAL A 1 316 ? 32.591 12.404 -3.870 1.00 22.60 853 VAL A O 1
ATOM 2362 N N . LEU A 1 317 ? 33.757 13.880 -5.122 1.00 22.89 854 LEU A N 1
ATOM 2363 C CA . LEU A 1 317 ? 33.543 13.125 -6.358 1.00 22.74 854 LEU A CA 1
ATOM 2364 C C . LEU A 1 317 ? 34.165 11.741 -6.240 1.00 25.11 854 LEU A C 1
ATOM 2365 O O . LEU A 1 317 ? 33.587 10.752 -6.687 1.00 24.85 854 LEU A O 1
ATOM 2370 N N . SER A 1 318 ? 35.361 11.679 -5.644 1.00 24.91 855 SER A N 1
ATOM 2371 C CA . SER A 1 318 ? 36.039 10.405 -5.433 1.00 23.08 855 SER A CA 1
ATOM 2372 C C . SER A 1 318 ? 35.213 9.481 -4.535 1.00 22.62 855 SER A C 1
ATOM 2373 O O . SER A 1 318 ? 35.133 8.287 -4.793 1.00 25.63 855 SER A O 1
ATOM 2376 N N . ARG A 1 319 ? 34.596 10.041 -3.500 1.00 26.42 856 ARG A N 1
ATOM 2377 C CA . ARG A 1 319 ? 33.786 9.251 -2.575 1.00 23.67 856 ARG A CA 1
ATOM 2378 C C . ARG A 1 319 ? 32.549 8.725 -3.281 1.00 23.89 856 ARG A C 1
ATOM 2379 O O . ARG A 1 319 ? 32.118 7.593 -3.050 1.00 24.45 856 ARG A O 1
ATOM 2387 N N . ILE A 1 320 ? 31.985 9.553 -4.153 1.00 21.33 857 ILE A N 1
ATOM 2388 C CA . ILE A 1 320 ? 30.808 9.148 -4.923 1.00 20.43 857 ILE A CA 1
ATOM 2389 C C . ILE A 1 320 ? 31.169 8.007 -5.880 1.00 23.57 857 ILE A C 1
ATOM 2390 O O . ILE A 1 320 ? 30.384 7.078 -6.077 1.00 22.38 857 ILE A O 1
ATOM 2395 N N . ILE A 1 321 ? 32.379 8.034 -6.432 1.00 22.41 858 ILE A N 1
ATOM 2396 C CA . ILE A 1 321 ? 32.806 6.918 -7.278 1.00 23.25 858 ILE A CA 1
ATOM 2397 C C . ILE A 1 321 ? 32.986 5.640 -6.435 1.00 25.61 858 ILE A C 1
ATOM 2398 O O . ILE A 1 321 ? 32.658 4.538 -6.884 1.00 28.34 858 ILE A O 1
ATOM 2403 N N . GLU A 1 322 ? 33.475 5.779 -5.205 1.00 23.98 859 GLU A N 1
ATOM 2404 C CA . GLU A 1 322 ? 33.585 4.610 -4.340 1.00 23.65 859 GLU A CA 1
ATOM 2405 C C . GLU A 1 322 ? 32.207 4.017 -4.035 1.00 24.99 859 GLU A C 1
ATOM 2406 O O . GLU A 1 322 ? 32.041 2.800 -4.017 1.00 26.59 859 GLU A O 1
ATOM 2412 N N . ILE A 1 323 ? 31.235 4.881 -3.780 1.00 22.39 860 ILE A N 1
ATOM 2413 C CA . ILE A 1 323 ? 29.857 4.430 -3.550 1.00 20.30 860 ILE A CA 1
ATOM 2414 C C . ILE A 1 323 ? 29.353 3.698 -4.803 1.00 21.29 860 ILE A C 1
ATOM 2415 O O . ILE A 1 323 ? 28.737 2.625 -4.705 1.00 21.74 860 ILE A O 1
ATOM 2420 N N . LEU A 1 324 ? 29.666 4.243 -5.977 1.00 22.78 861 LEU A N 1
ATOM 2421 C CA . LEU A 1 324 ? 29.305 3.577 -7.239 1.00 21.58 861 LEU A CA 1
ATOM 2422 C C . LEU A 1 324 ? 29.896 2.168 -7.322 1.00 23.94 861 LEU A C 1
ATOM 2423 O O . LEU A 1 324 ? 29.222 1.232 -7.730 1.00 26.55 861 LEU A O 1
ATOM 2428 N N . GLN A 1 325 ? 31.169 2.033 -6.966 1.00 24.48 862 GLN A N 1
ATOM 2429 C CA . GLN A 1 325 ? 31.818 0.718 -6.946 1.00 22.86 862 GLN A CA 1
ATOM 2430 C C . GLN A 1 325 ? 31.064 -0.287 -6.090 1.00 26.14 862 GLN A C 1
ATOM 2431 O O . GLN A 1 325 ? 30.862 -1.440 -6.488 1.00 30.59 862 GLN A O 1
ATOM 2437 N N . VAL A 1 326 ? 30.655 0.136 -4.900 1.00 21.06 863 VAL A N 1
ATOM 2438 C CA . VAL A 1 326 ? 29.935 -0.782 -4.017 1.00 24.35 863 VAL A CA 1
ATOM 2439 C C . VAL A 1 326 ? 28.518 -1.096 -4.547 1.00 26.83 863 VAL A C 1
ATOM 2440 O O . VAL A 1 326 ? 28.046 -2.238 -4.433 1.00 27.51 863 VAL A O 1
ATOM 2444 N N . PHE A 1 327 ? 27.837 -0.089 -5.105 1.00 24.37 864 PHE A N 1
ATOM 2445 C CA . PHE A 1 327 ? 26.585 -0.324 -5.854 1.00 24.61 864 PHE A CA 1
ATOM 2446 C C . PHE A 1 327 ? 26.793 -1.412 -6.912 1.00 26.34 864 PHE A C 1
ATOM 2447 O O . PHE A 1 327 ? 26.014 -2.364 -7.008 1.00 28.21 864 PHE A O 1
ATOM 2455 N N . GLN A 1 328 ? 27.847 -1.253 -7.711 1.00 26.04 865 GLN A N 1
ATOM 2456 C CA . GLN A 1 328 ? 28.220 -2.245 -8.731 1.00 27.12 865 GLN A CA 1
ATOM 2457 C C . GLN A 1 328 ? 28.440 -3.647 -8.125 1.00 28.89 865 GLN A C 1
ATOM 2458 O O . GLN A 1 328 ? 27.930 -4.647 -8.632 1.00 32.77 865 GLN A O 1
ATOM 2464 N N . ASP A 1 329 ? 29.212 -3.715 -7.046 1.00 28.48 866 ASP A N 1
ATOM 2465 C CA . ASP A 1 329 ? 29.465 -4.993 -6.378 1.00 29.50 866 ASP A CA 1
ATOM 2466 C C . ASP A 1 329 ? 28.171 -5.645 -5.893 1.00 32.31 866 ASP A C 1
ATOM 2467 O O . ASP A 1 329 ? 28.065 -6.869 -5.847 1.00 32.61 866 ASP A O 1
ATOM 2472 N N . LEU A 1 330 ? 27.194 -4.818 -5.527 1.00 27.70 867 LEU A N 1
ATOM 2473 C CA . LEU A 1 330 ? 25.912 -5.294 -5.010 1.00 32.85 867 LEU A CA 1
ATOM 2474 C C . LEU A 1 330 ? 24.861 -5.517 -6.106 1.00 29.63 867 LEU A C 1
ATOM 2475 O O . LEU A 1 330 ? 23.706 -5.840 -5.809 1.00 32.28 867 LEU A O 1
ATOM 2480 N N . ASN A 1 331 ? 25.261 -5.347 -7.368 1.00 26.44 868 ASN A N 1
ATOM 2481 C CA . ASN A 1 331 ? 24.326 -5.380 -8.499 1.00 28.68 868 ASN A CA 1
ATOM 2482 C C . ASN A 1 331 ? 23.162 -4.405 -8.361 1.00 28.37 868 ASN A C 1
ATOM 2483 O O . ASN A 1 331 ? 22.064 -4.696 -8.833 1.00 30.03 868 ASN A O 1
ATOM 2488 N N . ASN A 1 332 ? 23.397 -3.260 -7.717 1.00 24.98 869 ASN A N 1
ATOM 2489 C CA . ASN A 1 332 ? 22.389 -2.211 -7.677 1.00 24.69 869 ASN A CA 1
ATOM 2490 C C . ASN A 1 332 ? 22.639 -1.280 -8.847 1.00 30.04 869 ASN A C 1
ATOM 2491 O O . ASN A 1 332 ? 23.319 -0.267 -8.704 1.00 24.54 869 ASN A O 1
ATOM 2496 N N . PHE A 1 333 ? 22.102 -1.624 -10.013 1.00 27.28 870 PHE A N 1
ATOM 2497 C CA . PHE A 1 333 ? 22.331 -0.791 -11.189 1.00 27.11 870 PHE A CA 1
ATOM 2498 C C . PHE A 1 333 ? 21.477 0.470 -11.159 1.00 27.73 870 PHE A C 1
ATOM 2499 O O . PHE A 1 333 ? 21.804 1.453 -11.808 1.00 27.56 870 PHE A O 1
ATOM 2507 N N . ASN A 1 334 ? 20.391 0.450 -10.393 1.00 27.80 871 ASN A N 1
ATOM 2508 C CA . ASN A 1 334 ? 19.634 1.664 -10.167 1.00 25.46 871 ASN A CA 1
ATOM 2509 C C . ASN A 1 334 ? 20.550 2.732 -9.558 1.00 28.16 871 ASN A C 1
ATOM 2510 O O . ASN A 1 334 ? 20.607 3.872 -10.028 1.00 24.99 871 ASN A O 1
ATOM 2515 N N . GLY A 1 335 ? 21.282 2.340 -8.525 1.00 23.40 872 GLY A N 1
ATOM 251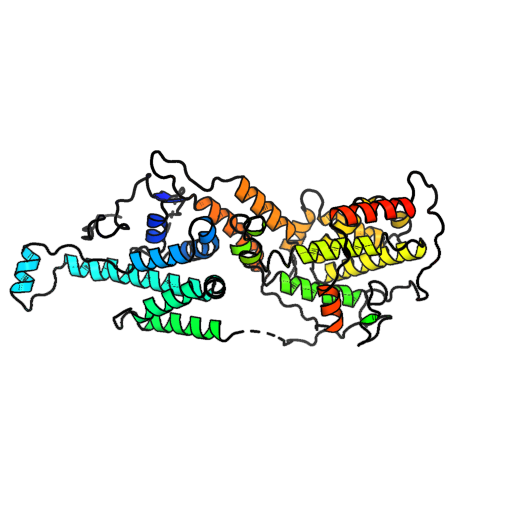6 C CA . GLY A 1 335 ? 22.223 3.236 -7.875 1.00 20.03 872 GLY A CA 1
ATOM 2517 C C . GLY A 1 335 ? 23.387 3.625 -8.773 1.00 22.06 872 GLY A C 1
ATOM 2518 O O . GLY A 1 335 ? 23.819 4.773 -8.756 1.00 22.39 872 GLY A O 1
ATOM 2519 N N . VAL A 1 336 ? 23.919 2.671 -9.535 1.00 20.90 873 VAL A N 1
ATOM 2520 C CA . VAL A 1 336 ? 25.031 2.989 -10.428 1.00 22.57 873 VAL A CA 1
ATOM 2521 C C . VAL A 1 336 ? 24.619 4.072 -11.404 1.00 22.78 873 VAL A C 1
ATOM 2522 O O . VAL A 1 336 ? 25.361 5.036 -11.640 1.00 22.95 873 VAL A O 1
ATOM 2526 N N . LEU A 1 337 ? 23.429 3.916 -11.989 1.00 21.95 874 LEU A N 1
ATOM 2527 C CA . LEU A 1 337 ? 23.010 4.856 -13.019 1.00 27.18 874 LEU A CA 1
ATOM 2528 C C . LEU A 1 337 ? 22.483 6.181 -12.446 1.00 26.87 874 LEU A C 1
ATOM 2529 O O . LEU A 1 337 ? 22.482 7.193 -13.154 1.00 25.17 874 LEU A O 1
ATOM 2534 N N . GLU A 1 338 ? 22.058 6.200 -11.181 1.00 22.97 875 GLU A N 1
ATOM 2535 C CA . GLU A 1 338 ? 21.782 7.471 -10.506 1.00 22.77 875 GLU A CA 1
ATOM 2536 C C . GLU A 1 338 ? 23.046 8.329 -10.433 1.00 22.44 875 GLU A C 1
ATOM 2537 O O . GLU A 1 338 ? 23.010 9.548 -10.635 1.00 22.50 875 GLU A O 1
ATOM 2543 N N . ILE A 1 339 ? 24.161 7.688 -10.107 1.00 20.34 876 ILE A N 1
ATOM 2544 C CA . ILE A 1 339 ? 25.430 8.408 -10.041 1.00 18.81 876 ILE A CA 1
ATOM 2545 C C . ILE A 1 339 ? 25.923 8.825 -11.430 1.00 23.37 876 ILE A C 1
ATOM 2546 O O . ILE A 1 339 ? 26.407 9.942 -11.603 1.00 21.02 876 ILE A O 1
ATOM 2551 N N . VAL A 1 340 ? 25.767 7.955 -12.424 1.00 23.82 877 VAL A N 1
ATOM 2552 C CA . VAL A 1 340 ? 26.099 8.325 -13.803 1.00 21.01 877 VAL A CA 1
ATOM 2553 C C . VAL A 1 340 ? 25.261 9.537 -14.241 1.00 22.07 877 VAL A C 1
ATOM 2554 O O . VAL A 1 340 ? 25.764 10.485 -14.860 1.00 21.30 877 VAL A O 1
ATOM 2558 N N . SER A 1 341 ? 23.984 9.506 -13.889 1.00 21.45 878 SER A N 1
ATOM 2559 C CA . SER A 1 341 ? 23.090 10.608 -14.221 1.00 19.77 878 SER A CA 1
ATOM 2560 C C . SER A 1 341 ? 23.595 11.899 -13.571 1.00 24.20 878 SER A C 1
ATOM 2561 O O . SER A 1 341 ? 23.622 12.958 -14.193 1.00 22.10 878 SER A O 1
ATOM 2564 N N . ALA A 1 342 ? 24.024 11.798 -12.319 1.00 20.04 879 ALA A N 1
ATOM 2565 C CA . ALA A 1 342 ? 24.514 12.962 -11.593 1.00 19.65 879 ALA A CA 1
ATOM 2566 C C . ALA A 1 342 ? 25.758 13.554 -12.241 1.00 21.56 879 ALA A C 1
ATOM 2567 O O . ALA A 1 342 ? 25.848 14.763 -12.377 1.00 19.09 879 ALA A O 1
ATOM 2569 N N . VAL A 1 343 ? 26.718 12.731 -12.663 1.00 19.31 880 VAL A N 1
ATOM 2570 C CA . VAL A 1 343 ? 27.917 13.325 -13.262 1.00 19.64 880 VAL A CA 1
ATOM 2571 C C . VAL A 1 343 ? 27.676 13.789 -14.707 1.00 23.08 880 VAL A C 1
ATOM 2572 O O . VAL A 1 343 ? 28.414 14.648 -15.205 1.00 22.08 880 VAL A O 1
ATOM 2576 N N . ASN A 1 344 ? 26.629 13.270 -15.358 1.00 21.44 881 ASN A N 1
ATOM 2577 C CA . ASN A 1 344 ? 26.229 13.773 -16.685 1.00 22.75 881 ASN A CA 1
ATOM 2578 C C . ASN A 1 344 ? 25.477 15.109 -16.638 1.00 20.85 881 ASN A C 1
ATOM 2579 O O . ASN A 1 344 ? 25.342 15.774 -17.662 1.00 22.96 881 ASN A O 1
ATOM 2584 N N . SER A 1 345 ? 24.947 15.470 -15.466 1.00 21.64 882 SER A N 1
ATOM 2585 C CA . SER A 1 345 ? 24.158 16.695 -15.326 1.00 19.06 882 SER A CA 1
ATOM 2586 C C . SER A 1 345 ? 24.939 17.919 -15.815 1.00 26.62 882 SER A C 1
ATOM 2587 O O . SER A 1 345 ? 26.153 17.965 -15.706 1.00 22.21 882 SER A O 1
ATOM 2590 N N . VAL A 1 346 ? 24.256 18.918 -16.366 1.00 21.78 883 VAL A N 1
ATOM 2591 C CA . VAL A 1 346 ? 25.023 19.999 -16.991 1.00 21.23 883 VAL A CA 1
ATOM 2592 C C . VAL A 1 346 ? 25.875 20.781 -15.977 1.00 24.79 883 VAL A C 1
ATOM 2593 O O . VAL A 1 346 ? 26.942 21.283 -16.330 1.00 25.90 883 VAL A O 1
ATOM 2597 N N . SER A 1 347 ? 25.444 20.843 -14.719 1.00 22.41 884 SER A N 1
ATOM 2598 C CA . SER A 1 347 ? 26.204 21.586 -13.703 1.00 20.26 884 SER A CA 1
ATOM 2599 C C . SER A 1 347 ? 27.472 20.843 -13.287 1.00 24.63 884 SER A C 1
ATOM 2600 O O . SER A 1 347 ? 28.485 21.466 -12.928 1.00 23.10 884 SER A O 1
ATOM 2603 N N . VAL A 1 348 ? 27.421 19.515 -13.308 1.00 20.20 885 VAL A N 1
ATOM 2604 C CA . VAL A 1 348 ? 28.600 18.734 -12.877 1.00 18.27 885 VAL A CA 1
ATOM 2605 C C . VAL A 1 348 ? 29.560 18.425 -14.032 1.00 21.11 885 VAL A C 1
ATOM 2606 O O . VAL A 1 348 ? 30.776 18.530 -13.893 1.00 20.94 885 VAL A O 1
ATOM 2610 N N . TYR A 1 349 ? 28.990 18.047 -15.171 1.00 20.47 886 TYR A N 1
ATOM 2611 C CA . TYR A 1 349 ? 29.737 17.614 -16.348 1.00 21.09 886 TYR A CA 1
ATOM 2612 C C . TYR A 1 349 ? 30.736 18.664 -16.787 1.00 26.39 886 TYR A C 1
ATOM 2613 O O . TYR A 1 349 ? 31.802 18.328 -17.320 1.00 24.32 886 TYR A O 1
ATOM 2622 N N . ARG A 1 350 ? 30.402 19.934 -16.555 1.00 24.33 887 ARG A N 1
ATOM 2623 C CA . ARG A 1 350 ? 31.269 21.025 -16.993 1.00 24.29 887 ARG A CA 1
ATOM 2624 C C . ARG A 1 350 ? 32.482 21.273 -16.089 1.00 29.72 887 ARG A C 1
ATOM 2625 O O . ARG A 1 350 ? 33.317 22.128 -16.395 1.00 26.96 887 ARG A O 1
ATOM 2633 N N . LEU A 1 351 ? 32.596 20.533 -14.992 1.00 22.06 888 LEU A N 1
ATOM 2634 C CA . LEU A 1 351 ? 33.681 20.768 -14.033 1.00 21.19 888 LEU A CA 1
ATOM 2635 C C . LEU A 1 351 ? 34.957 20.015 -14.435 1.00 24.92 888 LEU A C 1
ATOM 2636 O O . LEU A 1 351 ? 35.424 19.101 -13.734 1.00 23.25 888 LEU A O 1
ATOM 2641 N N . ASP A 1 352 ? 35.534 20.406 -15.565 1.00 25.92 889 ASP A N 1
ATOM 2642 C CA . ASP A 1 352 ? 36.668 19.667 -16.120 1.00 26.09 889 ASP A CA 1
ATOM 2643 C C . ASP A 1 352 ? 37.865 19.582 -15.176 1.00 25.80 889 ASP A C 1
ATOM 2644 O O . ASP A 1 352 ? 38.555 18.571 -15.152 1.00 30.14 889 ASP A O 1
ATOM 2649 N N . HIS A 1 353 ? 38.110 20.630 -14.397 1.00 25.11 890 HIS A N 1
ATOM 2650 C CA . HIS A 1 353 ? 39.263 20.616 -13.494 1.00 28.23 890 HIS A CA 1
ATOM 2651 C C . HIS A 1 353 ? 39.106 19.548 -12.407 1.00 31.61 890 HIS A C 1
ATOM 2652 O O . HIS A 1 353 ? 40.081 18.936 -11.976 1.00 28.47 890 HIS A O 1
ATOM 2659 N N . THR A 1 354 ? 37.872 19.335 -11.967 1.00 27.50 891 THR A N 1
ATOM 2660 C CA . THR A 1 354 ? 37.591 18.361 -10.925 1.00 24.63 891 THR A CA 1
ATOM 2661 C C . THR A 1 354 ? 37.800 16.945 -11.434 1.00 26.69 891 THR A C 1
ATOM 2662 O O . THR A 1 354 ? 38.405 16.119 -10.761 1.00 27.15 891 THR A O 1
ATOM 2666 N N . PHE A 1 355 ? 37.299 16.660 -12.630 1.00 27.14 892 PHE A N 1
ATOM 2667 C CA . PHE A 1 355 ? 37.481 15.338 -13.218 1.00 29.00 892 PHE A CA 1
ATOM 2668 C C . PHE A 1 355 ? 38.956 15.061 -13.526 1.00 29.73 892 PHE A C 1
ATOM 2669 O O . PHE A 1 355 ? 39.429 13.936 -13.355 1.00 33.08 892 PHE A O 1
ATOM 2677 N N . GLU A 1 356 ? 39.677 16.080 -13.969 1.00 29.54 893 GLU A N 1
ATOM 2678 C CA . GLU A 1 356 ? 41.089 15.892 -14.312 1.00 27.71 893 GLU A CA 1
ATOM 2679 C C . GLU A 1 356 ? 41.928 15.527 -13.082 1.00 33.67 893 GLU A C 1
ATOM 2680 O O . GLU A 1 356 ? 42.945 14.837 -13.195 1.00 32.80 893 GLU A O 1
ATOM 2686 N N . ALA A 1 357 ? 41.489 15.964 -11.907 1.00 27.93 894 ALA A N 1
ATOM 2687 C CA . ALA A 1 357 ? 42.251 15.740 -10.673 1.00 33.39 894 ALA A CA 1
ATOM 2688 C C . ALA A 1 357 ? 41.980 14.387 -10.010 1.00 35.14 894 ALA A C 1
ATOM 2689 O O . ALA A 1 357 ? 42.672 14.016 -9.052 1.00 33.95 894 ALA A O 1
ATOM 2691 N N . LEU A 1 358 ? 40.988 13.649 -10.508 1.00 30.19 895 LEU A N 1
ATOM 2692 C CA . LEU A 1 358 ? 40.698 12.304 -10.006 1.00 34.37 895 LEU A CA 1
ATOM 2693 C C . LEU A 1 358 ? 41.884 11.389 -10.228 1.00 39.15 895 LEU A C 1
ATOM 2694 O O . LEU A 1 358 ? 42.540 11.490 -11.263 1.00 34.70 895 LEU A O 1
ATOM 2699 N N . GLN A 1 359 ? 42.145 10.476 -9.299 1.00 34.43 896 GLN A N 1
ATOM 2700 C CA . GLN A 1 359 ? 43.187 9.491 -9.556 1.00 42.29 896 GLN A CA 1
ATOM 2701 C C . GLN A 1 359 ? 42.723 8.595 -10.709 1.00 43.40 896 GLN A C 1
ATOM 2702 O O . GLN A 1 359 ? 41.525 8.340 -10.874 1.00 35.02 896 GLN A O 1
ATOM 2708 N N A GLU A 1 360 ? 43.683 8.151 -11.515 0.49 42.50 897 GLU A N 1
ATOM 2709 N N B GLU A 1 360 ? 43.683 8.135 -11.506 0.51 42.36 897 GLU A N 1
ATOM 2710 C CA A GLU A 1 360 ? 43.413 7.421 -12.752 0.49 45.98 897 GLU A CA 1
ATOM 2711 C CA B GLU A 1 360 ? 43.404 7.428 -12.755 0.51 45.95 897 GLU A CA 1
ATOM 2712 C C A GLU A 1 360 ? 42.537 6.187 -12.553 0.49 42.79 897 GLU A C 1
ATOM 2713 C C B GLU A 1 360 ? 42.553 6.172 -12.566 0.51 42.83 897 GLU A C 1
ATOM 2714 O O A GLU A 1 360 ? 41.675 5.889 -13.379 0.49 41.57 897 GLU A O 1
ATOM 2715 O O B GLU A 1 360 ? 41.726 5.844 -13.415 0.51 41.39 897 GLU A O 1
ATOM 2726 N N . ARG A 1 361 ? 42.756 5.471 -11.456 1.00 38.93 898 ARG A N 1
ATOM 2727 C CA . ARG A 1 361 ? 42.005 4.252 -11.192 1.00 42.23 898 ARG A CA 1
ATOM 2728 C C . ARG A 1 361 ? 40.515 4.543 -10.952 1.00 41.72 898 ARG A C 1
ATOM 2729 O O . ARG A 1 361 ? 39.640 3.809 -11.423 1.00 39.29 898 ARG A O 1
ATOM 2737 N N . LYS A 1 362 ? 40.228 5.618 -10.230 1.00 40.95 899 LYS A N 1
ATOM 2738 C CA . LYS A 1 362 ? 38.841 5.976 -9.959 1.00 39.51 899 LYS A CA 1
ATOM 2739 C C . LYS A 1 362 ? 38.198 6.530 -11.219 1.00 40.18 899 LYS A C 1
ATOM 2740 O O . LYS A 1 362 ? 37.009 6.311 -11.475 1.00 36.10 899 LYS A O 1
ATOM 2746 N N . ARG A 1 363 ? 38.987 7.232 -12.023 1.00 35.46 900 ARG A N 1
ATOM 2747 C CA . ARG A 1 363 ? 38.474 7.747 -13.282 1.00 33.23 900 ARG A CA 1
ATOM 2748 C C . ARG A 1 363 ? 38.057 6.604 -14.199 1.00 38.20 900 ARG A C 1
ATOM 2749 O O . ARG A 1 363 ? 37.002 6.654 -14.833 1.00 34.26 900 ARG A O 1
ATOM 2757 N N . LYS A 1 364 ? 38.879 5.563 -14.251 1.00 32.81 901 LYS A N 1
ATOM 2758 C CA . LYS A 1 364 ? 38.575 4.403 -15.076 1.00 33.55 901 LYS A CA 1
ATOM 2759 C C . LYS A 1 364 ? 37.308 3.728 -14.594 1.00 35.11 901 LYS A C 1
ATOM 2760 O O . LYS A 1 364 ? 36.490 3.274 -15.397 1.00 34.55 901 LYS A O 1
ATOM 2766 N N . ILE A 1 365 ? 37.136 3.677 -13.278 1.00 30.44 902 ILE A N 1
ATOM 2767 C CA . ILE A 1 365 ? 35.971 3.003 -12.720 1.00 28.21 902 ILE A CA 1
ATOM 2768 C C . ILE A 1 365 ? 34.725 3.772 -13.109 1.00 30.97 902 ILE A C 1
ATOM 2769 O O . ILE A 1 365 ? 33.747 3.186 -13.568 1.00 28.48 902 ILE A O 1
ATOM 2774 N N . LEU A 1 366 ? 34.781 5.093 -12.971 1.00 29.43 903 LEU A N 1
ATOM 2775 C CA . LEU A 1 366 ? 33.651 5.940 -13.347 1.00 29.37 903 LEU A CA 1
ATOM 2776 C C . LEU A 1 366 ? 33.339 5.827 -14.834 1.00 28.24 903 LEU A C 1
ATOM 2777 O O . LEU A 1 366 ? 32.182 5.741 -15.226 1.00 26.52 903 LEU A O 1
ATOM 2782 N N . ASP A 1 367 ? 34.370 5.813 -15.671 1.00 27.75 904 ASP A N 1
ATOM 2783 C CA . ASP A 1 367 ? 34.110 5.784 -17.106 1.00 31.05 904 ASP A CA 1
ATOM 2784 C C . ASP A 1 367 ? 33.559 4.442 -17.572 1.00 34.37 904 ASP A C 1
ATOM 2785 O O . ASP A 1 367 ? 32.726 4.400 -18.472 1.00 32.20 904 ASP A O 1
ATOM 2790 N N . GLU A 1 368 ? 33.981 3.347 -16.948 1.00 30.26 905 GLU A N 1
ATOM 2791 C CA . GLU A 1 368 ? 33.376 2.067 -17.303 1.00 33.48 905 GLU A CA 1
ATOM 2792 C C . GLU A 1 368 ? 31.877 2.048 -16.961 1.00 35.97 905 GLU A C 1
ATOM 2793 O O . GLU A 1 368 ? 31.070 1.461 -17.690 1.00 33.49 905 GLU A O 1
ATOM 2799 N N . ALA A 1 369 ? 31.497 2.706 -15.870 1.00 32.61 906 ALA A N 1
ATOM 2800 C CA . ALA A 1 369 ? 30.091 2.744 -15.493 1.00 30.70 906 ALA A CA 1
ATOM 2801 C C . ALA A 1 369 ? 29.306 3.617 -16.459 1.00 28.37 906 ALA A C 1
ATOM 2802 O O . ALA A 1 369 ? 28.203 3.261 -16.858 1.00 27.88 906 ALA A O 1
ATOM 2804 N N . VAL A 1 370 ? 29.873 4.759 -16.834 1.00 27.08 907 VAL A N 1
ATOM 2805 C CA . VAL A 1 370 ? 29.190 5.660 -17.752 1.00 27.77 907 VAL A CA 1
ATOM 2806 C C . VAL A 1 370 ? 28.957 4.928 -19.071 1.00 29.64 907 VAL A C 1
ATOM 2807 O O . VAL A 1 370 ? 27.932 5.100 -19.717 1.00 29.94 907 VAL A O 1
ATOM 2811 N N . GLU A 1 371 ? 29.898 4.075 -19.438 1.00 31.12 908 GLU A N 1
ATOM 2812 C CA . GLU A 1 371 ? 29.797 3.356 -20.700 1.00 32.14 908 GLU A CA 1
ATOM 2813 C C . GLU A 1 371 ? 28.648 2.360 -20.715 1.00 36.91 908 GLU A C 1
ATOM 2814 O O . GLU A 1 371 ? 28.115 2.051 -21.790 1.00 34.48 908 GLU A O 1
ATOM 2820 N N . LEU A 1 372 ? 28.232 1.888 -19.537 1.00 29.74 909 LEU A N 1
ATOM 2821 C CA . LEU A 1 372 ? 27.046 1.028 -19.448 1.00 28.67 909 LEU A CA 1
ATOM 2822 C C . LEU A 1 372 ? 25.823 1.669 -20.089 1.00 32.75 909 LEU A C 1
ATOM 2823 O O . LEU A 1 372 ? 24.959 0.975 -20.609 1.00 32.07 909 LEU A O 1
ATOM 2828 N N . SER A 1 373 ? 25.749 2.996 -20.044 1.00 30.63 910 SER A N 1
ATOM 2829 C CA . SER A 1 373 ? 24.551 3.691 -20.492 1.00 29.77 910 SER A CA 1
ATOM 2830 C C . SER A 1 373 ? 24.598 4.061 -21.970 1.00 34.88 910 SER A C 1
ATOM 2831 O O . SER A 1 373 ? 23.571 4.403 -22.554 1.00 33.50 910 SER A O 1
ATOM 2834 N N . GLN A 1 374 ? 25.783 3.987 -22.571 1.00 34.28 911 GLN A N 1
ATOM 2835 C CA . GLN A 1 374 ? 25.960 4.433 -23.952 1.00 41.38 911 GLN A CA 1
ATOM 2836 C C . GLN A 1 374 ? 25.261 3.512 -24.954 1.00 47.94 911 GLN A C 1
ATOM 2837 O O . GLN A 1 374 ? 25.011 2.332 -24.660 1.00 37.87 911 GLN A O 1
ATOM 2843 N N A ASP A 1 375 ? 24.937 4.074 -26.118 0.53 47.44 912 ASP A N 1
ATOM 2844 N N B ASP A 1 375 ? 24.955 4.055 -26.133 0.47 47.48 912 ASP A N 1
ATOM 2845 C CA A ASP A 1 375 ? 24.289 3.341 -27.201 0.53 48.35 912 ASP A CA 1
ATOM 2846 C CA B ASP A 1 375 ? 24.288 3.312 -27.205 0.47 49.21 912 ASP A CA 1
ATOM 2847 C C A ASP A 1 375 ? 23.011 2.659 -26.715 0.53 43.50 912 ASP A C 1
ATOM 2848 C C B ASP A 1 375 ? 23.006 2.649 -26.708 0.47 43.55 912 ASP A C 1
ATOM 2849 O O A ASP A 1 375 ? 22.848 1.446 -26.851 0.53 41.85 912 ASP A O 1
ATOM 2850 O O B ASP A 1 375 ? 22.834 1.435 -26.829 0.47 41.61 912 ASP A O 1
ATOM 2859 N N . HIS A 1 376 ? 22.120 3.461 -26.138 1.00 39.47 913 HIS A N 1
ATOM 2860 C CA . HIS A 1 376 ? 20.852 2.986 -25.586 1.00 42.72 913 HIS A CA 1
ATOM 2861 C C . HIS A 1 376 ? 21.042 1.834 -24.591 1.00 42.10 913 HIS A C 1
ATOM 2862 O O . HIS A 1 376 ? 20.393 0.789 -24.688 1.00 42.58 913 HIS A O 1
ATOM 2869 N N . PHE A 1 377 ? 21.953 2.051 -23.640 1.00 38.19 914 PHE A N 1
ATOM 2870 C CA . PHE A 1 377 ? 22.211 1.117 -22.541 1.00 38.23 914 PHE A CA 1
ATOM 2871 C C . PHE A 1 377 ? 22.611 -0.279 -23.011 1.00 39.07 914 PHE A C 1
ATOM 2872 O O . PHE A 1 377 ? 22.308 -1.265 -22.351 1.00 35.42 914 PHE A O 1
ATOM 2880 N N . LYS A 1 378 ? 23.308 -0.348 -24.142 1.00 39.83 915 LYS A N 1
ATOM 2881 C CA . LYS A 1 378 ? 23.720 -1.629 -24.711 1.00 40.96 915 LYS A CA 1
ATOM 2882 C C . LYS A 1 378 ? 24.494 -2.497 -23.716 1.00 37.81 915 LYS A C 1
ATOM 2883 O O . LYS A 1 378 ? 24.113 -3.637 -23.461 1.00 40.08 915 LYS A O 1
ATOM 2889 N N . LYS A 1 379 ? 25.571 -1.961 -23.149 1.00 31.26 916 LYS A N 1
ATOM 2890 C CA . LYS A 1 379 ? 26.414 -2.752 -22.255 1.00 31.42 916 LYS A CA 1
ATOM 2891 C C . LYS A 1 379 ? 25.736 -3.038 -20.914 1.00 33.78 916 LYS A C 1
ATOM 2892 O O . LYS A 1 379 ? 26.000 -4.071 -20.293 1.00 33.75 916 LYS A O 1
ATOM 2898 N N . TYR A 1 380 ? 24.869 -2.129 -20.464 1.00 34.63 917 TYR A N 1
ATOM 2899 C CA . TYR A 1 380 ? 24.051 -2.388 -19.279 1.00 33.14 917 TYR A CA 1
ATOM 2900 C C . TYR A 1 380 ? 23.151 -3.610 -19.476 1.00 34.48 917 TYR A C 1
ATOM 2901 O O . TYR A 1 380 ? 23.044 -4.477 -18.595 1.00 34.22 917 TYR A O 1
ATOM 2910 N N . LEU A 1 381 ? 22.489 -3.658 -20.626 1.00 36.86 918 LEU A N 1
ATOM 2911 C CA . LEU A 1 381 ? 21.526 -4.714 -20.907 1.00 38.54 918 LEU A CA 1
ATOM 2912 C C . LEU A 1 381 ? 22.172 -6.096 -20.956 1.00 49.21 918 LEU A C 1
ATOM 2913 O O . LEU A 1 381 ? 21.575 -7.072 -20.504 1.00 54.81 918 LEU A O 1
ATOM 2918 N N . VAL A 1 382 ? 23.387 -6.187 -21.489 1.00 41.45 919 VAL A N 1
ATOM 2919 C CA . VAL A 1 382 ? 24.072 -7.474 -21.483 1.00 51.27 919 VAL A CA 1
ATOM 2920 C C . VAL A 1 382 ? 24.513 -7.826 -20.060 1.00 42.63 919 VAL A C 1
ATOM 2921 O O . VAL A 1 382 ? 24.505 -8.993 -19.681 1.00 39.29 919 VAL A O 1
ATOM 2925 N N . LYS A 1 383 ? 24.863 -6.824 -19.258 1.00 36.69 920 LYS A N 1
ATOM 2926 C CA . LYS A 1 383 ? 25.287 -7.098 -17.895 1.00 33.08 920 LYS A CA 1
ATOM 2927 C C . LYS A 1 383 ? 24.109 -7.570 -17.042 1.00 37.69 920 LYS A C 1
ATOM 2928 O O . LYS A 1 383 ? 24.266 -8.447 -16.191 1.00 42.27 920 LYS A O 1
ATOM 2934 N N . LEU A 1 384 ? 22.927 -7.008 -17.287 1.00 39.33 921 LEU A N 1
ATOM 2935 C CA . LEU A 1 384 ? 21.730 -7.372 -16.525 1.00 44.36 921 LEU A CA 1
ATOM 2936 C C . LEU A 1 384 ? 21.362 -8.844 -16.720 1.00 47.90 921 LEU A C 1
ATOM 2937 O O . LEU A 1 384 ? 20.999 -9.535 -15.769 1.00 52.63 921 LEU A O 1
ATOM 2942 N N . LYS A 1 385 ? 21.469 -9.323 -17.953 1.00 53.24 922 LYS A N 1
ATOM 2943 C CA . LYS A 1 385 ? 21.033 -10.676 -18.278 1.00 61.92 922 LYS A CA 1
ATOM 2944 C C . LYS A 1 385 ? 21.951 -11.746 -17.683 1.00 52.09 922 LYS A C 1
ATOM 2945 O O . LYS A 1 385 ? 21.566 -12.905 -17.577 1.00 57.61 922 LYS A O 1
ATOM 2951 N N . SER A 1 386 ? 23.156 -11.356 -17.283 1.00 45.75 923 SER A N 1
ATOM 2952 C CA . SER A 1 386 ? 24.148 -12.320 -16.824 1.00 54.24 923 SER A CA 1
ATOM 2953 C C . SER A 1 386 ? 24.239 -12.452 -15.303 1.00 59.27 923 SER A C 1
ATOM 2954 O O . SER A 1 386 ? 24.600 -13.510 -14.793 1.00 70.58 923 SER A O 1
ATOM 2957 N N . ILE A 1 387 ? 23.923 -11.391 -14.572 1.00 58.28 924 ILE A N 1
ATOM 2958 C CA . ILE A 1 387 ? 24.215 -11.402 -13.143 1.00 60.05 924 ILE A CA 1
ATOM 2959 C C . ILE A 1 387 ? 23.233 -12.249 -12.348 1.00 55.73 924 ILE A C 1
ATOM 2960 O O . ILE A 1 387 ? 22.146 -12.594 -12.820 1.00 46.09 924 ILE A O 1
ATOM 2965 N N . ASN A 1 388 ? 23.646 -12.584 -11.132 1.00 53.10 925 ASN A N 1
ATOM 2966 C CA . ASN A 1 388 ? 22.835 -13.383 -10.239 1.00 56.13 925 ASN A CA 1
ATOM 2967 C C . ASN A 1 388 ? 22.223 -12.507 -9.160 1.00 50.59 925 ASN A C 1
ATOM 2968 O O . ASN A 1 388 ? 22.844 -11.542 -8.713 1.00 52.10 925 ASN A O 1
ATOM 2973 N N . PRO A 1 389 ? 20.993 -12.833 -8.746 1.00 50.17 926 PRO A N 1
ATOM 2974 C CA . PRO A 1 389 ? 20.331 -12.146 -7.634 1.00 50.03 926 PRO A CA 1
ATOM 2975 C C . PRO A 1 389 ? 21.171 -12.223 -6.358 1.00 46.93 926 PRO A C 1
ATOM 2976 O O . PRO A 1 389 ? 21.962 -13.156 -6.207 1.00 45.44 926 PRO A O 1
ATOM 2980 N N . PRO A 1 390 ? 21.003 -11.255 -5.451 1.00 40.50 927 PRO A N 1
ATOM 2981 C CA . PRO A 1 390 ? 20.082 -10.116 -5.580 1.00 37.37 927 PRO A CA 1
ATOM 2982 C C . PRO A 1 390 ? 20.603 -8.966 -6.448 1.00 40.02 927 PRO A C 1
ATOM 2983 O O . PRO A 1 390 ? 21.812 -8.747 -6.559 1.00 35.40 927 PRO A O 1
ATOM 2987 N N . CYS A 1 391 ? 19.673 -8.236 -7.048 1.00 37.28 928 CYS A N 1
ATOM 2988 C CA . CYS A 1 391 ? 20.025 -7.075 -7.849 1.00 34.85 928 CYS A CA 1
ATOM 2989 C C . CYS A 1 391 ? 18.914 -6.039 -7.787 1.00 29.51 928 CYS A C 1
ATOM 2990 O O . CYS A 1 391 ? 17.799 -6.349 -7.371 1.00 40.50 928 CYS A O 1
ATOM 2993 N N . VAL A 1 392 ? 19.229 -4.807 -8.177 1.00 26.66 929 VAL A N 1
ATOM 2994 C CA . VAL A 1 392 ? 18.215 -3.780 -8.367 1.00 24.04 929 VAL A CA 1
ATOM 2995 C C . VAL A 1 392 ? 18.378 -3.199 -9.763 1.00 33.28 929 VAL A C 1
ATOM 2996 O O . VAL A 1 392 ? 19.288 -2.413 -10.014 1.00 30.33 929 VAL A O 1
ATOM 3000 N N . PRO A 1 393 ? 17.492 -3.585 -10.685 1.00 33.50 930 PRO A N 1
ATOM 3001 C CA . PRO A 1 393 ? 17.604 -3.114 -12.067 1.00 28.03 930 PRO A CA 1
ATOM 3002 C C . PRO A 1 393 ? 17.454 -1.607 -12.175 1.00 30.31 930 PRO A C 1
ATOM 3003 O O . PRO A 1 393 ? 16.811 -0.977 -11.334 1.00 30.73 930 PRO A O 1
ATOM 3007 N N . PHE A 1 394 ? 18.057 -1.036 -13.210 1.00 24.77 931 PHE A N 1
ATOM 3008 C CA . PHE A 1 394 ? 17.790 0.341 -13.600 1.00 28.13 931 PHE A CA 1
ATOM 3009 C C . PHE A 1 394 ? 16.339 0.425 -14.051 1.00 34.38 931 PHE A C 1
ATOM 3010 O O . PHE A 1 394 ? 15.928 -0.287 -14.960 1.00 34.64 931 PHE A O 1
ATOM 3018 N N . PHE A 1 395 ? 15.560 1.277 -13.400 1.00 31.83 932 PHE A N 1
ATOM 3019 C CA . PHE A 1 395 ? 14.125 1.316 -13.645 1.00 40.10 932 PHE A CA 1
ATOM 3020 C C . PHE A 1 395 ? 13.749 2.141 -14.878 1.00 43.67 932 PHE A C 1
ATOM 3021 O O . PHE A 1 395 ? 12.718 1.892 -15.508 1.00 38.15 932 PHE A O 1
ATOM 3029 N N . GLY A 1 396 ? 14.590 3.112 -15.223 1.00 36.66 933 GLY A N 1
ATOM 3030 C CA . GLY A 1 396 ? 14.291 4.044 -16.296 1.00 38.41 933 GLY A CA 1
ATOM 3031 C C . GLY A 1 396 ? 13.987 3.448 -17.654 1.00 43.56 933 GLY A C 1
ATOM 3032 O O . GLY A 1 396 ? 13.184 3.988 -18.414 1.00 44.92 933 GLY A O 1
ATOM 3033 N N . ILE A 1 397 ? 14.616 2.326 -17.975 1.00 42.64 934 ILE A N 1
ATOM 3034 C CA . ILE A 1 397 ? 14.464 1.759 -19.301 1.00 39.09 934 ILE A CA 1
ATOM 3035 C C . ILE A 1 397 ? 13.060 1.158 -19.480 1.00 36.42 934 ILE A C 1
ATOM 3036 O O . ILE A 1 397 ? 12.513 1.171 -20.583 1.00 35.88 934 ILE A O 1
ATOM 3041 N N . TYR A 1 398 ? 12.467 0.673 -18.393 1.00 40.44 935 TYR A N 1
ATOM 3042 C CA . TYR A 1 398 ? 11.100 0.151 -18.451 1.00 34.79 935 TYR A CA 1
ATOM 3043 C C . TYR A 1 398 ? 10.109 1.289 -18.663 1.00 32.77 935 TYR A C 1
ATOM 3044 O O . TYR A 1 398 ? 9.154 1.154 -19.430 1.00 36.38 935 TYR A O 1
ATOM 3053 N N . LEU A 1 399 ? 10.333 2.407 -17.981 1.00 33.31 936 LEU A N 1
ATOM 3054 C CA . LEU A 1 399 ? 9.443 3.559 -18.111 1.00 34.19 936 LEU A CA 1
ATOM 3055 C C . LEU A 1 399 ? 9.453 4.116 -19.532 1.00 36.59 936 LEU A C 1
ATOM 3056 O O . LEU A 1 399 ? 8.403 4.418 -20.108 1.00 34.48 936 LEU A O 1
ATOM 3061 N N . THR A 1 400 ? 10.652 4.250 -20.093 1.00 29.74 937 THR A N 1
ATOM 3062 C CA . THR A 1 400 ? 10.806 4.695 -21.465 1.00 30.71 937 THR A CA 1
ATOM 3063 C C . THR A 1 400 ? 10.084 3.769 -22.448 1.00 36.40 937 THR A C 1
ATOM 3064 O O . THR A 1 400 ? 9.314 4.236 -23.296 1.00 34.52 937 THR A O 1
ATOM 3068 N N . ASN A 1 401 ? 10.307 2.462 -22.324 1.00 35.71 938 ASN A N 1
ATOM 3069 C CA . ASN A 1 401 ? 9.670 1.504 -23.234 1.00 38.17 938 ASN A CA 1
ATOM 3070 C C . ASN A 1 401 ? 8.147 1.487 -23.093 1.00 37.92 938 ASN A C 1
ATOM 3071 O O . ASN A 1 401 ? 7.426 1.353 -24.079 1.00 39.66 938 ASN A O 1
ATOM 3076 N N . ILE A 1 402 ? 7.657 1.624 -21.868 1.00 33.31 939 ILE A N 1
ATOM 3077 C CA . ILE A 1 402 ? 6.216 1.668 -21.668 1.00 31.71 939 ILE A CA 1
ATOM 3078 C C . ILE A 1 402 ? 5.630 2.937 -22.291 1.00 35.59 939 ILE A C 1
ATOM 3079 O O . ILE A 1 402 ? 4.610 2.869 -22.980 1.00 38.15 939 ILE A O 1
ATOM 3084 N N . LEU A 1 403 ? 6.292 4.078 -22.101 1.00 34.00 940 LEU A N 1
ATOM 3085 C CA . LEU A 1 403 ? 5.800 5.318 -22.694 1.00 35.41 940 LEU A CA 1
ATOM 3086 C C . LEU A 1 403 ? 5.737 5.210 -24.220 1.00 37.86 940 LEU A C 1
ATOM 3087 O O . LEU A 1 403 ? 4.742 5.597 -24.823 1.00 37.84 940 LEU A O 1
ATOM 3092 N N . LYS A 1 404 ? 6.778 4.655 -24.832 1.00 36.58 941 LYS A N 1
ATOM 3093 C CA . LYS A 1 404 ? 6.801 4.461 -26.283 1.00 36.97 941 LYS A CA 1
ATOM 3094 C C . LYS A 1 404 ? 5.650 3.577 -26.744 1.00 40.10 941 LYS A C 1
ATOM 3095 O O . LYS A 1 404 ? 4.977 3.877 -27.732 1.00 41.74 941 LYS A O 1
ATOM 3101 N N . THR A 1 405 ? 5.432 2.480 -26.029 1.00 36.02 942 THR A N 1
ATOM 3102 C CA . THR A 1 405 ? 4.393 1.530 -26.409 1.00 34.24 942 THR A CA 1
ATOM 3103 C C . THR A 1 405 ? 3.003 2.150 -26.274 1.00 34.32 942 THR A C 1
ATOM 3104 O O . THR A 1 405 ? 2.147 1.946 -27.137 1.00 37.37 942 THR A O 1
ATOM 3108 N N . GLU A 1 406 ? 2.778 2.906 -25.199 1.00 35.82 943 GLU A N 1
ATOM 3109 C CA . GLU A 1 406 ? 1.491 3.579 -25.009 1.00 42.49 943 GLU A CA 1
ATOM 3110 C C . GLU A 1 406 ? 1.264 4.608 -26.127 1.00 49.03 943 GLU A C 1
ATOM 3111 O O . GLU A 1 406 ? 0.178 4.688 -26.703 1.00 46.30 943 GLU A O 1
ATOM 3117 N N . GLU A 1 407 ? 2.303 5.382 -26.435 1.00 42.62 944 GLU A N 1
ATOM 3118 C CA . GLU A 1 407 ? 2.240 6.371 -27.511 1.00 46.11 944 GLU A CA 1
ATOM 3119 C C . GLU A 1 407 ? 2.086 5.744 -28.896 1.00 44.19 944 GLU A C 1
ATOM 3120 O O . GLU A 1 407 ? 1.400 6.291 -29.762 1.00 51.21 944 GLU A O 1
ATOM 3126 N N . GLY A 1 408 ? 2.730 4.601 -29.109 1.00 43.19 945 GLY A N 1
ATOM 3127 C CA . GLY A 1 408 ? 2.827 4.023 -30.440 1.00 45.20 945 GLY A CA 1
ATOM 3128 C C . GLY A 1 408 ? 1.717 3.055 -30.812 1.00 47.63 945 GLY A C 1
ATOM 3129 O O . GLY A 1 408 ? 1.773 2.415 -31.860 1.00 45.04 945 GLY A O 1
ATOM 3130 N N . ASN A 1 409 ? 0.711 2.939 -29.952 1.00 38.40 946 ASN A N 1
ATOM 3131 C CA . ASN A 1 409 ? -0.427 2.057 -30.209 1.00 36.44 946 ASN A CA 1
ATOM 3132 C C . ASN A 1 409 ? -1.727 2.725 -29.798 1.00 40.14 946 ASN A C 1
ATOM 3133 O O . ASN A 1 409 ? -1.790 3.375 -28.754 1.00 38.29 946 ASN A O 1
ATOM 3138 N N . ASN A 1 410 ? -2.770 2.560 -30.603 1.00 38.74 947 ASN A N 1
ATOM 3139 C CA . ASN A 1 410 ? -4.049 3.187 -30.285 1.00 35.67 947 ASN A CA 1
ATOM 3140 C C . ASN A 1 410 ? -4.803 2.401 -29.216 1.00 35.99 947 ASN A C 1
ATOM 3141 O O . ASN A 1 410 ? -4.727 1.174 -29.184 1.00 35.39 947 ASN A O 1
ATOM 3146 N N . ASP A 1 411 ? -5.532 3.110 -28.353 1.00 33.18 948 ASP A N 1
ATOM 3147 C CA . ASP A 1 411 ? -6.345 2.463 -27.327 1.00 31.13 948 ASP A CA 1
ATOM 3148 C C . ASP A 1 411 ? -7.508 1.685 -27.932 1.00 30.10 948 ASP A C 1
ATOM 3149 O O . ASP A 1 411 ? -8.034 0.758 -27.318 1.00 31.24 948 ASP A O 1
ATOM 3154 N N . PHE A 1 412 ? -7.923 2.090 -29.127 1.00 29.72 949 PHE A N 1
ATOM 3155 C CA . PHE A 1 412 ? -9.096 1.502 -29.747 1.00 34.74 949 PHE A CA 1
ATOM 3156 C C . PHE A 1 412 ? -8.799 0.956 -31.128 1.00 35.62 949 PHE A C 1
ATOM 3157 O O . PHE A 1 412 ? -7.882 1.417 -31.811 1.00 37.12 949 PHE A O 1
ATOM 3165 N N . LEU A 1 413 ? -9.588 -0.033 -31.524 1.00 36.67 950 LEU A N 1
ATOM 3166 C CA . LEU A 1 413 ? -9.659 -0.464 -32.906 1.00 37.81 950 LEU A CA 1
ATOM 3167 C C . LEU A 1 413 ? -10.867 0.226 -33.535 1.00 39.53 950 LEU A C 1
ATOM 3168 O O . LEU A 1 413 ? -11.984 0.102 -33.037 1.00 35.20 950 LEU A O 1
ATOM 3173 N N . LYS A 1 414 ? -10.639 0.955 -34.620 1.00 44.67 951 LYS A N 1
ATOM 3174 C CA . LYS A 1 414 ? -11.701 1.724 -35.263 1.00 51.60 951 LYS A CA 1
ATOM 3175 C C . LYS A 1 414 ? -12.726 0.822 -35.956 1.00 49.13 951 LYS A C 1
ATOM 3176 O O . LYS A 1 414 ? -12.367 -0.125 -36.661 1.00 43.87 951 LYS A O 1
ATOM 3182 N N . LYS A 1 415 ? -14.005 1.110 -35.721 1.00 42.35 952 LYS A N 1
ATOM 3183 C CA . LYS A 1 415 ? -15.105 0.380 -36.344 1.00 41.51 952 LYS A CA 1
ATOM 3184 C C . LYS A 1 415 ? -16.136 1.355 -36.890 1.00 50.78 952 LYS A C 1
ATOM 3185 O O . LYS A 1 415 ? -16.115 2.541 -36.568 1.00 48.35 952 LYS A O 1
ATOM 3191 N N . LYS A 1 416 ? -17.042 0.843 -37.715 1.00 53.23 953 LYS A N 1
ATOM 3192 C CA . LYS A 1 416 ? -18.152 1.640 -38.215 1.00 64.26 953 LYS A CA 1
ATOM 3193 C C . LYS A 1 416 ? -19.097 1.963 -37.058 1.00 58.67 953 LYS A C 1
ATOM 3194 O O . LYS A 1 416 ? -19.588 3.085 -36.937 1.00 59.55 953 LYS A O 1
ATOM 3200 N N . GLY A 1 417 ? -19.338 0.975 -36.201 1.00 45.16 954 GLY A N 1
ATOM 3201 C CA . GLY A 1 417 ? -20.098 1.191 -34.981 1.00 45.89 954 GLY A CA 1
ATOM 3202 C C . GLY A 1 417 ? -19.189 1.576 -33.822 1.00 50.94 954 GLY A C 1
ATOM 3203 O O . GLY A 1 417 ? -18.226 2.316 -34.002 1.00 50.71 954 GLY A O 1
ATOM 3204 N N . LYS A 1 418 ? -19.497 1.073 -32.630 1.00 46.63 955 LYS A N 1
ATOM 3205 C CA . LYS A 1 418 ? -18.666 1.316 -31.456 1.00 50.23 955 LYS A CA 1
ATOM 3206 C C . LYS A 1 418 ? -17.251 0.771 -31.671 1.00 48.87 955 LYS A C 1
ATOM 3207 O O . LYS A 1 418 ? -17.069 -0.375 -32.084 1.00 40.47 955 LYS A O 1
ATOM 3213 N N . ASP A 1 419 ? -16.247 1.601 -31.411 1.00 46.08 956 ASP A N 1
ATOM 3214 C CA . ASP A 1 419 ? -14.865 1.163 -31.556 1.00 45.17 956 ASP A CA 1
ATOM 3215 C C . ASP A 1 419 ? -14.533 0.119 -30.495 1.00 42.41 956 ASP A C 1
ATOM 3216 O O . ASP A 1 419 ? -15.090 0.128 -29.399 1.00 35.22 956 ASP A O 1
ATOM 3221 N N . LEU A 1 420 ? -13.632 -0.792 -30.836 1.00 30.53 957 LEU A N 1
ATOM 3222 C CA . LEU A 1 420 ? -13.293 -1.882 -29.937 1.00 29.11 957 LEU A CA 1
ATOM 3223 C C . LEU A 1 420 ? -12.080 -1.528 -29.092 1.00 27.49 957 LEU A C 1
ATOM 3224 O O . LEU A 1 420 ? -11.207 -0.775 -29.513 1.00 31.94 957 LEU A O 1
ATOM 3229 N N . ILE A 1 421 ? -12.034 -2.072 -27.882 1.00 25.78 958 ILE A N 1
ATOM 3230 C CA . ILE A 1 421 ? -10.856 -1.933 -27.055 1.00 26.77 958 ILE A CA 1
ATOM 3231 C C . ILE A 1 421 ? -9.702 -2.692 -27.697 1.00 28.65 958 ILE A C 1
ATOM 3232 O O . ILE A 1 421 ? -9.860 -3.850 -28.059 1.00 27.45 958 ILE A O 1
ATOM 3237 N N . ASN A 1 422 ? -8.555 -2.034 -27.850 1.00 27.72 959 ASN A N 1
ATOM 3238 C CA . ASN A 1 422 ? -7.360 -2.674 -28.394 1.00 26.28 959 ASN A CA 1
ATOM 3239 C C . ASN A 1 422 ? -6.644 -3.450 -27.287 1.00 25.91 959 ASN A C 1
ATOM 3240 O O . ASN A 1 422 ? -5.823 -2.878 -26.568 1.00 26.90 959 ASN A O 1
ATOM 3245 N N . PHE A 1 423 ? -6.954 -4.742 -27.142 1.00 23.74 960 PHE A N 1
ATOM 3246 C CA . PHE A 1 423 ? -6.376 -5.494 -26.025 1.00 25.91 960 PHE A CA 1
ATOM 3247 C C . PHE A 1 423 ? -4.921 -5.868 -26.286 1.00 24.84 960 PHE A C 1
ATOM 3248 O O . PHE A 1 423 ? -4.118 -5.973 -25.356 1.00 24.65 960 PHE A O 1
ATOM 3256 N N . SER A 1 424 ? -4.568 -6.048 -27.555 1.00 26.90 961 SER A N 1
ATOM 3257 C CA . SER A 1 424 ? -3.196 -6.432 -27.876 1.00 29.90 961 SER A CA 1
ATOM 3258 C C . SER A 1 424 ? -2.205 -5.362 -27.419 1.00 32.68 961 SER A C 1
ATOM 3259 O O . SER A 1 424 ? -1.086 -5.681 -27.032 1.00 32.89 961 SER A O 1
ATOM 3262 N N . LYS A 1 425 ? -2.627 -4.099 -27.437 1.00 26.71 962 LYS A N 1
ATOM 3263 C CA . LYS A 1 425 ? -1.807 -3.032 -26.875 1.00 26.60 962 LYS A CA 1
ATOM 3264 C C . LYS A 1 425 ? -1.530 -3.279 -25.397 1.00 25.64 962 LYS A C 1
ATOM 3265 O O . LYS A 1 425 ? -0.408 -3.096 -24.918 1.00 28.62 962 LYS A O 1
ATOM 3271 N N . ARG A 1 426 ? -2.558 -3.689 -24.664 1.00 25.22 963 ARG A N 1
ATOM 3272 C CA . ARG A 1 426 ? -2.389 -3.922 -23.233 1.00 23.59 963 ARG A CA 1
ATOM 3273 C C . ARG A 1 426 ? -1.473 -5.101 -22.979 1.00 28.26 963 ARG A C 1
ATOM 3274 O O . ARG A 1 426 ? -0.663 -5.073 -22.051 1.00 28.71 963 ARG A O 1
ATOM 3282 N N . ARG A 1 427 ? -1.614 -6.138 -23.801 1.00 25.86 964 ARG A N 1
ATOM 3283 C CA . ARG A 1 427 ? -0.748 -7.310 -23.712 1.00 27.56 964 ARG A CA 1
ATOM 3284 C C . ARG A 1 427 ? 0.713 -6.916 -23.894 1.00 29.68 964 ARG A C 1
ATOM 3285 O O . ARG A 1 427 ? 1.585 -7.401 -23.176 1.00 28.82 964 ARG A O 1
ATOM 3293 N N . LYS A 1 428 ? 0.981 -6.028 -24.846 1.00 28.59 965 LYS A N 1
ATOM 3294 C CA . LYS A 1 428 ? 2.362 -5.583 -25.079 1.00 28.08 965 LYS A CA 1
ATOM 3295 C C . LYS A 1 428 ? 2.928 -4.860 -23.867 1.00 29.30 965 LYS A C 1
ATOM 3296 O O . LYS A 1 428 ? 4.094 -5.039 -23.523 1.00 30.54 965 LYS A O 1
ATOM 3302 N N . VAL A 1 429 ? 2.118 -4.018 -23.233 1.00 29.64 966 VAL A N 1
ATOM 3303 C CA . VAL A 1 429 ? 2.563 -3.339 -22.018 1.00 29.03 966 VAL A CA 1
ATOM 3304 C C . VAL A 1 429 ? 2.812 -4.361 -20.909 1.00 31.29 966 VAL A C 1
ATOM 3305 O O . VAL A 1 429 ? 3.822 -4.306 -20.209 1.00 27.93 966 VAL A O 1
ATOM 3309 N N . ALA A 1 430 ? 1.891 -5.309 -20.757 1.00 26.11 967 ALA A N 1
ATOM 3310 C CA . ALA A 1 430 ? 2.028 -6.317 -19.712 1.00 26.03 967 ALA A CA 1
ATOM 3311 C C . ALA A 1 430 ? 3.296 -7.154 -19.889 1.00 29.76 967 ALA A C 1
ATOM 3312 O O . ALA A 1 430 ? 3.870 -7.618 -18.903 1.00 28.01 967 ALA A O 1
ATOM 3314 N N . GLU A 1 431 ? 3.725 -7.352 -21.137 1.00 31.82 968 GLU A N 1
ATOM 3315 C CA . GLU A 1 431 ? 4.991 -8.049 -21.395 1.00 34.98 968 GLU A CA 1
ATOM 3316 C C . GLU A 1 431 ? 6.142 -7.282 -20.753 1.00 33.30 968 GLU A C 1
ATOM 3317 O O . GLU A 1 431 ? 7.010 -7.874 -20.114 1.00 29.73 968 GLU A O 1
ATOM 3323 N N . ILE A 1 432 ? 6.144 -5.965 -20.914 1.00 28.11 969 ILE A N 1
ATOM 3324 C CA . ILE A 1 432 ? 7.187 -5.144 -20.284 1.00 29.97 969 ILE A CA 1
ATOM 3325 C C . ILE A 1 432 ? 7.092 -5.189 -18.756 1.00 28.38 969 ILE A C 1
ATOM 3326 O O . ILE A 1 432 ? 8.097 -5.380 -18.073 1.00 31.69 969 ILE A O 1
ATOM 3331 N N . THR A 1 433 ? 5.892 -5.036 -18.200 1.00 34.10 970 THR A N 1
ATOM 3332 C CA . THR A 1 433 ? 5.766 -5.071 -16.741 1.00 29.25 970 THR A CA 1
ATOM 3333 C C . THR A 1 433 ? 6.116 -6.441 -16.160 1.00 33.96 970 THR A C 1
ATOM 3334 O O . THR A 1 433 ? 6.554 -6.537 -15.021 1.00 30.72 970 THR A O 1
ATOM 3338 N N . GLY A 1 434 ? 5.946 -7.505 -16.944 1.00 31.15 971 GLY A N 1
ATOM 3339 C CA . GLY A 1 434 ? 6.340 -8.833 -16.491 1.00 36.61 971 GLY A CA 1
ATOM 3340 C C . GLY A 1 434 ? 7.836 -8.949 -16.235 1.00 40.03 971 GLY A C 1
ATOM 3341 O O . GLY A 1 434 ? 8.279 -9.705 -15.365 1.00 37.18 971 GLY A O 1
ATOM 3342 N N . GLU A 1 435 ? 8.613 -8.191 -17.004 1.00 31.34 972 GLU A N 1
ATOM 3343 C CA . GLU A 1 435 ? 10.064 -8.192 -16.887 1.00 32.38 972 GLU A CA 1
ATOM 3344 C C . GLU A 1 435 ? 10.494 -7.552 -15.576 1.00 37.59 972 GLU A C 1
ATOM 3345 O O . GLU A 1 435 ? 11.456 -7.992 -14.946 1.00 35.76 972 GLU A O 1
ATOM 3351 N N . ILE A 1 436 ? 9.781 -6.503 -15.177 1.00 32.04 973 ILE A N 1
ATOM 3352 C CA . ILE A 1 436 ? 10.056 -5.828 -13.910 1.00 35.13 973 ILE A CA 1
ATOM 3353 C C . ILE A 1 436 ? 9.868 -6.803 -12.755 1.00 41.20 973 ILE A C 1
ATOM 3354 O O . ILE A 1 436 ? 10.682 -6.874 -11.837 1.00 38.62 973 ILE A O 1
ATOM 3359 N N . GLN A 1 437 ? 8.803 -7.592 -12.832 1.00 43.02 974 GLN A N 1
ATOM 3360 C CA . GLN A 1 437 ? 8.450 -8.491 -11.742 1.00 40.02 974 GLN A CA 1
ATOM 3361 C C . GLN A 1 437 ? 9.485 -9.572 -11.464 1.00 41.68 974 GLN A C 1
ATOM 3362 O O . GLN A 1 437 ? 9.599 -10.035 -10.331 1.00 42.54 974 GLN A O 1
ATOM 3368 N N . GLN A 1 438 ? 10.254 -9.973 -12.471 1.00 43.93 975 GLN A N 1
ATOM 3369 C CA . GLN A 1 438 ? 11.142 -11.118 -12.282 1.00 51.04 975 GLN A CA 1
ATOM 3370 C C . GLN A 1 438 ? 12.289 -10.805 -11.315 1.00 52.08 975 GLN A C 1
ATOM 3371 O O . GLN A 1 438 ? 12.972 -11.713 -10.853 1.00 46.34 975 GLN A O 1
ATOM 3377 N N . TYR A 1 439 ? 12.475 -9.527 -10.979 1.00 51.23 976 TYR A N 1
ATOM 3378 C CA . TYR A 1 439 ? 13.554 -9.126 -10.068 1.00 45.22 976 TYR A CA 1
ATOM 3379 C C . TYR A 1 439 ? 13.066 -8.654 -8.687 1.00 40.25 976 TYR A C 1
ATOM 3380 O O . TYR A 1 439 ? 13.855 -8.140 -7.890 1.00 41.29 976 TYR A O 1
ATOM 3389 N N . GLN A 1 440 ? 11.784 -8.850 -8.394 1.00 44.14 977 GLN A N 1
ATOM 3390 C CA . GLN A 1 440 ? 11.186 -8.286 -7.185 1.00 41.26 977 GLN A CA 1
ATOM 3391 C C . GLN A 1 440 ? 11.192 -9.197 -5.953 1.00 48.35 977 GLN A C 1
ATOM 3392 O O . GLN A 1 440 ? 10.770 -8.790 -4.870 1.00 46.40 977 GLN A O 1
ATOM 3398 N N . ASN A 1 441 ? 11.669 -10.421 -6.092 1.00 48.78 978 ASN A N 1
ATOM 3399 C CA . ASN A 1 441 ? 11.697 -11.305 -4.935 1.00 59.83 978 ASN A CA 1
ATOM 3400 C C . ASN A 1 441 ? 13.123 -11.724 -4.614 1.00 56.58 978 ASN A C 1
ATOM 3401 O O . ASN A 1 441 ? 13.422 -12.910 -4.504 1.00 57.51 978 ASN A O 1
ATOM 3406 N N . GLN A 1 442 ? 14.002 -10.737 -4.456 1.00 56.13 979 GLN A N 1
ATOM 3407 C CA . GLN A 1 442 ? 15.420 -10.999 -4.229 1.00 58.95 979 GLN A CA 1
ATOM 3408 C C . GLN A 1 442 ? 15.983 -10.157 -3.086 1.00 46.68 979 GLN A C 1
ATOM 3409 O O . GLN A 1 442 ? 16.606 -9.119 -3.328 1.00 42.17 979 GLN A O 1
ATOM 3415 N N . PRO A 1 443 ? 15.771 -10.599 -1.838 1.00 41.53 980 PRO A N 1
ATOM 3416 C CA . PRO A 1 443 ? 16.250 -9.871 -0.659 1.00 42.72 980 PRO A CA 1
ATOM 3417 C C . PRO A 1 443 ? 17.769 -9.839 -0.549 1.00 40.86 980 PRO A C 1
ATOM 3418 O O . PRO A 1 443 ? 18.434 -10.817 -0.879 1.00 38.70 980 PRO A O 1
ATOM 3422 N N . TYR A 1 444 ? 18.302 -8.712 -0.079 1.00 36.36 981 TYR A N 1
ATOM 3423 C CA . TYR A 1 444 ? 19.732 -8.578 0.193 1.00 33.20 981 TYR A CA 1
ATOM 3424 C C . TYR A 1 444 ? 20.089 -9.091 1.585 1.00 35.69 981 TYR A C 1
ATOM 3425 O O . TYR A 1 444 ? 19.343 -8.897 2.543 1.00 36.46 981 TYR A O 1
ATOM 3434 N N . CYS A 1 445 ? 21.253 -9.717 1.690 1.00 32.52 982 CYS A N 1
ATOM 3435 C CA . CYS A 1 445 ? 21.758 -10.173 2.973 1.00 38.79 982 CYS A CA 1
ATOM 3436 C C . CYS A 1 445 ? 22.508 -9.030 3.648 1.00 37.34 982 CYS A C 1
ATOM 3437 O O . CYS A 1 445 ? 23.711 -9.111 3.889 1.00 35.73 982 CYS A O 1
ATOM 3440 N N . LEU A 1 446 ? 21.784 -7.949 3.926 1.00 32.47 983 LEU A N 1
ATOM 3441 C CA . LEU A 1 446 ? 22.365 -6.749 4.524 1.00 27.93 983 LEU A CA 1
ATOM 3442 C C . LEU A 1 446 ? 21.441 -6.273 5.629 1.00 31.60 983 LEU A C 1
ATOM 3443 O O . LEU A 1 446 ? 20.222 -6.294 5.465 1.00 33.43 983 LEU A O 1
ATOM 3448 N N . ARG A 1 447 ? 22.019 -5.867 6.753 1.00 31.59 984 ARG A N 1
ATOM 3449 C CA . ARG A 1 447 ? 21.246 -5.389 7.887 1.00 34.39 984 ARG A CA 1
ATOM 3450 C C . ARG A 1 447 ? 20.893 -3.910 7.715 1.00 32.39 984 ARG A C 1
ATOM 3451 O O . ARG A 1 447 ? 21.732 -3.110 7.291 1.00 31.75 984 ARG A O 1
ATOM 3459 N N . ILE A 1 448 ? 19.645 -3.556 8.010 1.00 29.95 985 ILE A N 1
ATOM 3460 C CA . ILE A 1 448 ? 19.205 -2.160 7.945 1.00 26.84 985 ILE A CA 1
ATOM 3461 C C . ILE A 1 448 ? 19.810 -1.364 9.101 1.00 33.09 985 ILE A C 1
ATOM 3462 O O . ILE A 1 448 ? 19.870 -1.863 10.232 1.00 35.49 985 ILE A O 1
ATOM 3467 N N . GLU A 1 449 ? 20.287 -0.153 8.805 1.00 29.66 986 GLU A N 1
ATOM 3468 C CA . GLU A 1 449 ? 20.682 0.809 9.829 1.00 26.81 986 GLU A CA 1
ATOM 3469 C C . GLU A 1 449 ? 19.572 1.853 9.904 1.00 27.86 986 GLU A C 1
ATOM 3470 O O . GLU A 1 449 ? 19.434 2.664 8.987 1.00 30.54 986 GLU A O 1
ATOM 3476 N N . PRO A 1 450 ? 18.754 1.821 10.976 1.00 31.59 987 PRO A N 1
ATOM 3477 C CA . PRO A 1 450 ? 17.529 2.635 11.005 1.00 31.83 987 PRO A CA 1
ATOM 3478 C C . PRO A 1 450 ? 17.760 4.144 10.846 1.00 35.82 987 PRO A C 1
ATOM 3479 O O . PRO A 1 450 ? 17.019 4.776 10.093 1.00 33.92 987 PRO A O 1
ATOM 3483 N N . ASP A 1 451 ? 18.759 4.714 11.517 1.00 33.47 988 ASP A N 1
ATOM 3484 C CA . ASP A 1 451 ? 19.031 6.150 11.375 1.00 30.24 988 ASP A CA 1
ATOM 3485 C C . ASP A 1 451 ? 19.486 6.510 9.957 1.00 27.59 988 ASP A C 1
ATOM 3486 O O . ASP A 1 451 ? 19.065 7.526 9.398 1.00 29.52 988 ASP A O 1
ATOM 3491 N N . MET A 1 452 ? 20.367 5.695 9.387 1.00 24.99 989 MET A N 1
ATOM 3492 C CA . MET A 1 452 ? 20.823 5.946 8.017 1.00 25.46 989 MET A CA 1
ATOM 3493 C C . MET A 1 452 ? 19.669 5.784 7.018 1.00 27.31 989 MET A C 1
ATOM 3494 O O . MET A 1 452 ? 19.562 6.532 6.055 1.00 27.84 989 MET A O 1
ATOM 3499 N N . ARG A 1 453 ? 18.809 4.802 7.254 1.00 27.85 990 ARG A N 1
ATOM 3500 C CA . ARG A 1 453 ? 17.609 4.631 6.429 1.00 26.55 990 ARG A CA 1
ATOM 3501 C C . ARG A 1 453 ? 16.737 5.895 6.438 1.00 29.40 990 ARG A C 1
ATOM 3502 O O . ARG A 1 453 ? 16.322 6.373 5.382 1.00 28.12 990 ARG A O 1
ATOM 3510 N N . ARG A 1 454 ? 16.469 6.436 7.626 1.00 29.22 991 ARG A N 1
ATOM 3511 C CA . ARG A 1 454 ? 15.669 7.655 7.740 1.00 27.91 991 ARG A CA 1
ATOM 3512 C C . ARG A 1 454 ? 16.355 8.816 7.034 1.00 33.64 991 ARG A C 1
ATOM 3513 O O . ARG A 1 454 ? 15.698 9.618 6.369 1.00 32.23 991 ARG A O 1
ATOM 3521 N N . PHE A 1 455 ? 17.676 8.897 7.167 1.00 24.93 992 PHE A N 1
ATO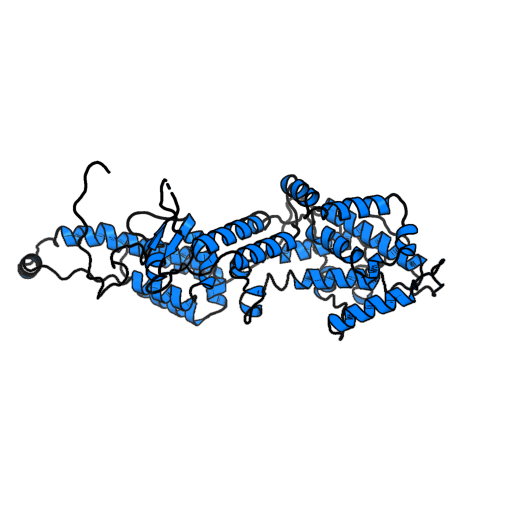M 3522 C CA . PHE A 1 455 ? 18.441 9.961 6.514 1.00 24.87 992 PHE A CA 1
ATOM 3523 C C . PHE A 1 455 ? 18.213 9.947 5.005 1.00 28.75 992 PHE A C 1
ATOM 3524 O O . PHE A 1 455 ? 17.959 10.988 4.395 1.00 28.81 992 PHE A O 1
ATOM 3532 N N . PHE A 1 456 ? 18.276 8.765 4.400 1.00 26.83 993 PHE A N 1
ATOM 3533 C CA . PHE A 1 456 ? 18.144 8.697 2.950 1.00 26.63 993 PHE A CA 1
ATOM 3534 C C . PHE A 1 456 ? 16.687 8.820 2.510 1.00 33.60 993 PHE A C 1
ATOM 3535 O O . PHE A 1 456 ? 16.412 9.352 1.442 1.00 28.51 993 PHE A O 1
ATOM 3543 N N . GLU A 1 457 ? 15.753 8.370 3.340 1.00 27.60 994 GLU A N 1
ATOM 3544 C CA . GLU A 1 457 ? 14.335 8.554 3.019 1.00 26.74 994 GLU A CA 1
ATOM 3545 C C . GLU A 1 457 ? 13.938 10.032 3.044 1.00 31.41 994 GLU A C 1
ATOM 3546 O O . GLU A 1 457 ? 13.046 10.469 2.311 1.00 35.83 994 GLU A O 1
ATOM 3552 N N . ASN A 1 458 ? 14.597 10.796 3.902 1.00 31.22 995 ASN A N 1
ATOM 3553 C CA . ASN A 1 458 ? 14.230 12.183 4.120 1.00 34.17 995 ASN A CA 1
ATOM 3554 C C . ASN A 1 458 ? 15.075 13.209 3.352 1.00 33.97 995 ASN A C 1
ATOM 3555 O O . ASN A 1 458 ? 14.912 14.413 3.564 1.00 33.77 995 ASN A O 1
ATOM 3560 N N . LEU A 1 459 ? 15.968 12.749 2.471 1.00 28.74 996 LEU A N 1
ATOM 3561 C CA . LEU A 1 459 ? 16.804 13.666 1.682 1.00 30.44 996 LEU A CA 1
ATOM 3562 C C . LEU A 1 459 ? 15.954 14.699 0.959 1.00 30.26 996 LEU A C 1
ATOM 3563 O O . LEU A 1 459 ? 14.987 14.341 0.282 1.00 28.85 996 LEU A O 1
ATOM 3568 N N . ASN A 1 460 ? 16.314 15.970 1.114 1.00 25.57 997 ASN A N 1
ATOM 3569 C CA . ASN A 1 460 ? 15.594 17.061 0.448 1.00 27.68 997 ASN A CA 1
ATOM 3570 C C . ASN A 1 460 ? 16.563 18.093 -0.099 1.00 31.87 997 ASN A C 1
ATOM 3571 O O . ASN A 1 460 ? 16.652 19.212 0.405 1.00 32.77 997 ASN A O 1
ATOM 3576 N N . PRO A 1 461 ? 17.299 17.722 -1.152 1.00 24.36 998 PRO A N 1
ATOM 3577 C CA . PRO A 1 461 ? 18.314 18.642 -1.669 1.00 21.67 998 PRO A CA 1
ATOM 3578 C C . PRO A 1 461 ? 17.752 19.989 -2.132 1.00 25.96 998 PRO A C 1
ATOM 3579 O O . PRO A 1 461 ? 18.452 20.995 -2.018 1.00 27.34 998 PRO A O 1
ATOM 3583 N N . MET A 1 462 ? 16.522 20.017 -2.639 1.00 26.01 999 MET A N 1
ATOM 3584 C CA . MET A 1 462 ? 15.985 21.245 -3.211 1.00 27.12 999 MET A CA 1
ATOM 3585 C C . MET A 1 462 ? 15.603 22.265 -2.150 1.00 25.64 999 MET A C 1
ATOM 3586 O O . MET A 1 462 ? 15.512 23.449 -2.444 1.00 31.46 999 MET A O 1
ATOM 3591 N N . GLY A 1 463 ? 15.388 21.809 -0.917 1.00 29.42 1000 GLY A N 1
ATOM 3592 C CA . GLY A 1 463 ? 14.931 22.700 0.140 1.00 31.94 1000 GLY A CA 1
ATOM 3593 C C . GLY A 1 463 ? 13.596 23.323 -0.230 1.00 31.55 1000 GLY A C 1
ATOM 3594 O O . GLY A 1 463 ? 12.638 22.611 -0.535 1.00 33.74 1000 GLY A O 1
ATOM 3595 N N . SER A 1 464 ? 13.532 24.652 -0.227 1.00 28.01 1001 SER A N 1
ATOM 3596 C CA . SER A 1 464 ? 12.297 25.338 -0.588 1.00 31.12 1001 SER A CA 1
ATOM 3597 C C . SER A 1 464 ? 12.213 25.662 -2.075 1.00 33.57 1001 SER A C 1
ATOM 3598 O O . SER A 1 464 ? 11.204 26.197 -2.548 1.00 33.64 1001 SER A O 1
ATOM 3601 N N . ALA A 1 465 ? 13.268 25.348 -2.817 1.00 29.28 1002 ALA A N 1
ATOM 3602 C CA . ALA A 1 465 ? 13.306 25.722 -4.227 1.00 29.12 1002 ALA A CA 1
ATOM 3603 C C . ALA A 1 465 ? 12.453 24.807 -5.100 1.00 30.31 1002 ALA A C 1
ATOM 3604 O O . ALA A 1 465 ? 12.264 23.626 -4.798 1.00 31.85 1002 ALA A O 1
ATOM 3606 N N . SER A 1 466 ? 11.937 25.361 -6.192 1.00 33.38 1003 SER A N 1
ATOM 3607 C CA . SER A 1 466 ? 11.331 24.545 -7.234 1.00 38.56 1003 SER A CA 1
ATOM 3608 C C . SER A 1 466 ? 12.444 23.786 -7.950 1.00 31.36 1003 SER A C 1
ATOM 3609 O O . SER A 1 466 ? 13.629 24.129 -7.817 1.00 30.83 1003 SER A O 1
ATOM 3612 N N . GLU A 1 467 ? 12.085 22.751 -8.703 1.00 31.85 1004 GLU A N 1
ATOM 3613 C CA . GLU A 1 467 ? 13.101 22.002 -9.432 1.00 31.04 1004 GLU A CA 1
ATOM 3614 C C . GLU A 1 467 ? 13.822 22.926 -10.415 1.00 27.71 1004 GLU A C 1
ATOM 3615 O O . GLU A 1 467 ? 15.037 22.842 -10.573 1.00 31.59 1004 GLU A O 1
ATOM 3621 N N . LYS A 1 468 ? 13.072 23.826 -11.048 1.00 37.48 1005 LYS A N 1
ATOM 3622 C CA . LYS A 1 468 ? 13.663 24.814 -11.954 1.00 38.30 1005 LYS A CA 1
ATOM 3623 C C . LYS A 1 468 ? 14.612 25.746 -11.212 1.00 30.43 1005 LYS A C 1
ATOM 3624 O O . LYS A 1 468 ? 15.734 26.000 -11.665 1.00 32.28 1005 LYS A O 1
ATOM 3630 N N . GLU A 1 469 ? 14.155 26.269 -10.081 1.00 29.25 1006 GLU A N 1
ATOM 3631 C CA . GLU A 1 469 ? 14.992 27.150 -9.284 1.00 27.65 1006 GLU A CA 1
ATOM 3632 C C . GLU A 1 469 ? 16.257 26.431 -8.838 1.00 29.18 1006 GLU A C 1
ATOM 3633 O O . GLU A 1 469 ? 17.339 27.013 -8.855 1.00 25.94 1006 GLU A O 1
ATOM 3639 N N . PHE A 1 470 ? 16.122 25.166 -8.442 1.00 25.16 1007 PHE A N 1
ATOM 3640 C CA . PHE A 1 470 ? 17.265 24.436 -7.917 1.00 23.76 1007 PHE A CA 1
ATOM 3641 C C . PHE A 1 470 ? 18.260 24.106 -9.035 1.00 25.99 1007 PHE A C 1
ATOM 3642 O O . PHE A 1 470 ? 19.470 24.171 -8.841 1.00 25.52 1007 PHE A O 1
ATOM 3650 N N . THR A 1 471 ? 17.732 23.769 -10.205 1.00 26.51 1008 THR A N 1
ATOM 3651 C CA . THR A 1 471 ? 18.552 23.553 -11.396 1.00 28.54 1008 THR A CA 1
ATOM 3652 C C . THR A 1 471 ? 19.407 24.781 -11.723 1.00 26.05 1008 THR A C 1
ATOM 3653 O O . THR A 1 471 ? 20.609 24.668 -11.965 1.00 26.59 1008 THR A O 1
ATOM 3657 N N . ASP A 1 472 ? 18.789 25.955 -11.719 1.00 25.97 1009 ASP A N 1
ATOM 3658 C CA . ASP A 1 472 ? 19.525 27.184 -11.965 1.00 26.67 1009 ASP A CA 1
ATOM 3659 C C . ASP A 1 472 ? 20.550 27.411 -10.862 1.00 25.67 1009 ASP A C 1
ATOM 3660 O O . ASP A 1 472 ? 21.682 27.805 -11.133 1.00 26.37 1009 ASP A O 1
ATOM 3665 N N . TYR A 1 473 ? 20.153 27.164 -9.617 1.00 26.74 1010 TYR A N 1
ATOM 3666 C CA . TYR A 1 473 ? 21.080 27.315 -8.495 1.00 22.96 1010 TYR A CA 1
ATOM 3667 C C . TYR A 1 473 ? 22.335 26.463 -8.688 1.00 22.75 1010 TYR A C 1
ATOM 3668 O O . TYR A 1 473 ? 23.451 26.955 -8.529 1.00 25.95 1010 TYR A O 1
ATOM 3677 N N . LEU A 1 474 ? 22.151 25.188 -9.023 1.00 21.29 1011 LEU A N 1
ATOM 3678 C CA . LEU A 1 474 ? 23.300 24.315 -9.249 1.00 20.71 1011 LEU A CA 1
ATOM 3679 C C . LEU A 1 474 ? 24.197 24.863 -10.346 1.00 26.44 1011 LEU A C 1
ATOM 3680 O O . LEU A 1 474 ? 25.425 24.841 -10.220 1.00 24.47 1011 LEU A O 1
ATOM 3685 N N . PHE A 1 475 ? 23.597 25.355 -11.428 1.00 24.42 1012 PHE A N 1
ATOM 3686 C CA . PHE A 1 475 ? 24.432 25.765 -12.550 1.00 22.36 1012 PHE A CA 1
ATOM 3687 C C . PHE A 1 475 ? 25.230 27.005 -12.201 1.00 24.56 1012 PHE A C 1
ATOM 3688 O O . PHE A 1 475 ? 26.415 27.125 -12.542 1.00 25.72 1012 PHE A O 1
ATOM 3696 N N . ASN A 1 476 ? 24.585 27.940 -11.513 1.00 24.16 1013 ASN A N 1
ATOM 3697 C CA . ASN A 1 476 ? 25.273 29.165 -11.169 1.00 28.36 1013 ASN A CA 1
ATOM 3698 C C . ASN A 1 476 ? 26.361 28.903 -10.138 1.00 26.89 1013 ASN A C 1
ATOM 3699 O O . ASN A 1 476 ? 27.396 29.562 -10.172 1.00 28.34 1013 ASN A O 1
ATOM 3704 N N . LYS A 1 477 ? 26.149 27.926 -9.258 1.00 27.11 1014 LYS A N 1
ATOM 3705 C CA . LYS A 1 477 ? 27.191 27.544 -8.303 1.00 26.93 1014 LYS A CA 1
ATOM 3706 C C . LYS A 1 477 ? 28.374 26.916 -9.050 1.00 25.84 1014 LYS A C 1
ATOM 3707 O O . LYS A 1 477 ? 29.538 27.188 -8.737 1.00 24.95 1014 LYS A O 1
ATOM 3713 N N . SER A 1 478 ? 28.065 26.094 -10.052 1.00 23.47 1015 SER A N 1
ATOM 3714 C CA . SER A 1 478 ? 29.092 25.489 -10.908 1.00 25.67 1015 SER A CA 1
ATOM 3715 C C . SER A 1 478 ? 29.939 26.573 -11.582 1.00 25.65 1015 SER A C 1
ATOM 3716 O O . SER A 1 478 ? 31.168 26.481 -11.645 1.00 25.32 1015 SER A O 1
ATOM 3719 N N . LEU A 1 479 ? 29.275 27.613 -12.076 1.00 26.68 1016 LEU A N 1
ATOM 3720 C CA . LEU A 1 479 ? 29.978 28.714 -12.744 1.00 26.23 1016 LEU A CA 1
ATOM 3721 C C . LEU A 1 479 ? 30.863 29.468 -11.761 1.00 24.88 1016 LEU A C 1
ATOM 3722 O O . LEU A 1 479 ? 31.914 29.986 -12.137 1.00 29.58 1016 LEU A O 1
ATOM 3727 N N . GLU A 1 480 ? 30.425 29.532 -10.508 1.00 27.49 1017 GLU A N 1
ATOM 3728 C CA . GLU A 1 480 ? 31.201 30.200 -9.466 1.00 28.72 1017 GLU A CA 1
ATOM 3729 C C . GLU A 1 480 ? 32.473 29.421 -9.117 1.00 28.84 1017 GLU A C 1
ATOM 3730 O O . GLU A 1 480 ? 33.567 30.000 -9.026 1.00 28.81 1017 GLU A O 1
ATOM 3736 N N . ILE A 1 481 ? 32.352 28.109 -8.941 1.00 27.12 1018 ILE A N 1
ATOM 3737 C CA . ILE A 1 481 ? 33.512 27.333 -8.505 1.00 25.56 1018 ILE A CA 1
ATOM 3738 C C . ILE A 1 481 ? 34.490 27.004 -9.633 1.00 26.92 1018 ILE A C 1
ATOM 3739 O O . ILE A 1 481 ? 35.675 26.810 -9.362 1.00 28.64 1018 ILE A O 1
ATOM 3744 N N . GLU A 1 482 ? 34.007 26.922 -10.872 1.00 24.54 1019 GLU A N 1
ATOM 3745 C CA . GLU A 1 482 ? 34.896 26.780 -12.031 1.00 24.61 1019 GLU A CA 1
ATOM 3746 C C . GLU A 1 482 ? 34.384 27.651 -13.174 1.00 27.45 1019 GLU A C 1
ATOM 3747 O O . GLU A 1 482 ? 33.661 27.185 -14.045 1.00 27.83 1019 GLU A O 1
ATOM 3753 N N . PRO A 1 483 ? 34.759 28.940 -13.172 1.00 29.72 1020 PRO A N 1
ATOM 3754 C CA . PRO A 1 483 ? 34.280 29.873 -14.203 1.00 28.75 1020 PRO A CA 1
ATOM 3755 C C . PRO A 1 483 ? 34.661 29.440 -15.609 1.00 31.94 1020 PRO A C 1
ATOM 3756 O O . PRO A 1 483 ? 35.648 28.727 -15.768 1.00 30.25 1020 PRO A O 1
ATOM 3760 N N . ARG A 1 484 ? 33.875 29.852 -16.601 1.00 32.66 1021 ARG A N 1
ATOM 3761 C CA . ARG A 1 484 ? 34.203 29.589 -17.997 1.00 30.71 1021 ARG A CA 1
ATOM 3762 C C . ARG A 1 484 ? 35.589 30.134 -18.324 1.00 39.88 1021 ARG A C 1
ATOM 3763 O O . ARG A 1 484 ? 35.945 31.231 -17.895 1.00 37.28 1021 ARG A O 1
ATOM 3771 N N . ASN A 1 485 ? 36.359 29.353 -19.077 1.00 43.39 1022 ASN A N 1
ATOM 3772 C CA . ASN A 1 485 ? 37.694 29.750 -19.519 1.00 50.43 1022 ASN A CA 1
ATOM 3773 C C . ASN A 1 485 ? 38.645 30.079 -18.372 1.00 47.96 1022 ASN A C 1
ATOM 3774 O O . ASN A 1 485 ? 39.481 30.971 -18.489 1.00 56.58 1022 ASN A O 1
ATOM 3779 N N . CYS A 1 486 ? 38.504 29.385 -17.253 1.00 45.73 1023 CYS A N 1
ATOM 3780 C CA . CYS A 1 486 ? 39.459 29.554 -16.173 1.00 43.73 1023 CYS A CA 1
ATOM 3781 C C . CYS A 1 486 ? 40.503 28.463 -16.307 1.00 47.99 1023 CYS A C 1
ATOM 3782 O O . CYS A 1 486 ? 40.166 27.288 -16.424 1.00 42.27 1023 CYS A O 1
ATOM 3785 N N . LYS A 1 487 ? 41.773 28.848 -16.325 1.00 43.79 1024 LYS A N 1
ATOM 3786 C CA . LYS A 1 487 ? 42.828 27.862 -16.502 1.00 56.75 1024 LYS A CA 1
ATOM 3787 C C . LYS A 1 487 ? 43.104 27.133 -15.197 1.00 53.39 1024 LYS A C 1
ATOM 3788 O O . LYS A 1 487 ? 43.557 25.989 -15.201 1.00 61.70 1024 LYS A O 1
ATOM 3794 N N . GLN A 1 488 ? 42.817 27.791 -14.082 1.00 45.98 1025 GLN A N 1
ATOM 3795 C CA . GLN A 1 488 ? 42.895 27.135 -12.781 1.00 64.56 1025 GLN A CA 1
ATOM 3796 C C . GLN A 1 488 ? 41.714 27.521 -11.887 1.00 67.28 1025 GLN A C 1
ATOM 3797 O O . GLN A 1 488 ? 41.369 28.702 -11.772 1.00 69.79 1025 GLN A O 1
ATOM 3803 N N . PRO A 1 489 ? 41.095 26.515 -11.246 1.00 62.25 1026 PRO A N 1
ATOM 3804 C CA . PRO A 1 489 ? 39.958 26.738 -10.346 1.00 63.80 1026 PRO A CA 1
ATOM 3805 C C . PRO A 1 489 ? 40.353 27.664 -9.202 1.00 65.24 1026 PRO A C 1
ATOM 3806 O O . PRO A 1 489 ? 41.352 27.391 -8.533 1.00 61.17 1026 PRO A O 1
ATOM 3810 N N . PRO A 1 490 ? 39.594 28.750 -8.985 1.00 63.69 1027 PRO A N 1
ATOM 3811 C CA . PRO A 1 490 ? 39.965 29.693 -7.927 1.00 64.93 1027 PRO A CA 1
ATOM 3812 C C . PRO A 1 490 ? 39.939 29.032 -6.552 1.00 51.86 1027 PRO A C 1
ATOM 3813 O O . PRO A 1 490 ? 39.283 27.999 -6.358 1.00 52.79 1027 PRO A O 1
ATOM 3817 N N . ARG A 1 491 ? 40.670 29.628 -5.617 1.00 49.09 1028 ARG A N 1
ATOM 3818 C CA . ARG A 1 491 ? 40.776 29.115 -4.263 1.00 48.91 1028 ARG A CA 1
ATOM 3819 C C . ARG A 1 491 ? 39.563 29.506 -3.434 1.00 38.96 1028 ARG A C 1
ATOM 3820 O O . ARG A 1 491 ? 39.205 30.679 -3.353 1.00 43.76 1028 ARG A O 1
ATOM 3828 N N . PHE A 1 492 ? 38.926 28.511 -2.833 1.00 32.55 1029 PHE A N 1
ATOM 3829 C CA . PHE A 1 492 ? 37.876 28.739 -1.860 1.00 28.96 1029 PHE A CA 1
ATOM 3830 C C . PHE A 1 492 ? 38.296 28.032 -0.579 1.00 32.70 1029 PHE A C 1
ATOM 3831 O O . PHE A 1 492 ? 38.915 26.971 -0.634 1.00 37.12 1029 PHE A O 1
ATOM 3839 N N . PRO A 1 493 ? 37.961 28.613 0.577 1.00 38.32 1030 PRO A N 1
ATOM 3840 C CA . PRO A 1 493 ? 38.353 28.039 1.869 1.00 35.72 1030 PRO A CA 1
ATOM 3841 C C . PRO A 1 493 ? 37.693 26.696 2.164 1.00 45.57 1030 PRO A C 1
ATOM 3842 O O . PRO A 1 493 ? 36.584 26.428 1.715 1.00 34.37 1030 PRO A O 1
ATOM 3846 N N . ARG A 1 494 ? 38.390 25.848 2.911 1.00 50.65 1031 ARG A N 1
ATOM 3847 C CA . ARG A 1 494 ? 37.855 24.551 3.289 1.00 50.93 1031 ARG A CA 1
ATOM 3848 C C . ARG A 1 494 ? 36.687 24.781 4.251 1.00 57.58 1031 ARG A C 1
ATOM 3849 O O . ARG A 1 494 ? 36.713 25.711 5.055 1.00 51.50 1031 ARG A O 1
ATOM 3857 N N . LYS A 1 495 ? 35.659 23.950 4.155 1.00 52.22 1032 LYS A N 1
ATOM 3858 C CA . LYS A 1 495 ? 34.461 24.131 4.963 1.00 61.20 1032 LYS A CA 1
ATOM 3859 C C . LYS A 1 495 ? 34.507 23.270 6.227 1.00 56.35 1032 LYS A C 1
ATOM 3860 O O . LYS A 1 495 ? 34.218 23.737 7.323 1.00 56.78 1032 LYS A O 1
ATOM 3866 N N . SER A 1 496 ? 34.882 22.011 6.064 1.00 46.15 1033 SER A N 1
ATOM 3867 C CA . SER A 1 496 ? 34.934 21.080 7.179 1.00 58.35 1033 SER A CA 1
ATOM 3868 C C . SER A 1 496 ? 36.352 20.941 7.692 1.00 55.22 1033 SER A C 1
ATOM 3869 O O . SER A 1 496 ? 37.305 21.335 7.016 1.00 45.77 1033 SER A O 1
ATOM 3872 N N . THR A 1 497 ? 36.496 20.371 8.883 1.00 53.66 1034 THR A N 1
ATOM 3873 C CA . THR A 1 497 ? 37.822 20.171 9.450 1.00 60.21 1034 THR A CA 1
ATOM 3874 C C . THR A 1 497 ? 38.241 18.707 9.451 1.00 59.57 1034 THR A C 1
ATOM 3875 O O . THR A 1 497 ? 39.391 18.396 9.770 1.00 62.15 1034 THR A O 1
ATOM 3879 N N . PHE A 1 498 ? 37.325 17.802 9.111 1.00 48.51 1035 PHE A N 1
ATOM 3880 C CA . PHE A 1 498 ? 37.675 16.386 9.162 1.00 46.90 1035 PHE A CA 1
ATOM 3881 C C . PHE A 1 498 ? 38.565 15.998 7.985 1.00 47.90 1035 PHE A C 1
ATOM 3882 O O . PHE A 1 498 ? 38.644 16.722 6.985 1.00 48.73 1035 PHE A O 1
ATOM 3890 N N . SER A 1 499 ? 39.255 14.868 8.131 1.00 39.58 1036 SER A N 1
ATOM 3891 C CA . SER A 1 499 ? 40.053 14.298 7.053 1.00 37.79 1036 SER A CA 1
ATOM 3892 C C . SER A 1 499 ? 39.202 14.120 5.800 1.00 39.69 1036 SER A C 1
ATOM 3893 O O . SER A 1 499 ? 38.015 13.821 5.894 1.00 43.04 1036 SER A O 1
ATOM 3896 N N . LEU A 1 500 ? 39.806 14.326 4.634 1.00 34.73 1037 LEU A N 1
ATOM 3897 C CA . LEU A 1 500 ? 39.139 14.053 3.368 1.00 40.52 1037 LEU A CA 1
ATOM 3898 C C . LEU A 1 500 ? 39.395 12.615 2.955 1.00 36.49 1037 LEU A C 1
ATOM 3899 O O . LEU A 1 500 ? 38.827 12.132 1.976 1.00 39.04 1037 LEU A O 1
ATOM 3904 N N . LYS A 1 501 ? 40.267 11.944 3.707 1.00 35.23 1038 LYS A N 1
ATOM 3905 C CA . LYS A 1 501 ? 40.702 10.593 3.369 1.00 31.49 1038 LYS A CA 1
ATOM 3906 C C . LYS A 1 501 ? 39.558 9.628 3.522 1.00 29.72 1038 LYS A C 1
ATOM 3907 O O . LYS A 1 501 ? 38.878 9.614 4.547 1.00 32.72 1038 LYS A O 1
ATOM 3913 N N . SER A 1 502 ? 39.342 8.826 2.492 1.00 31.18 1039 SER A N 1
ATOM 3914 C CA . SER A 1 502 ? 38.299 7.813 2.554 1.00 27.99 1039 SER A CA 1
ATOM 3915 C C . SER A 1 502 ? 38.768 6.606 3.348 1.00 31.47 1039 SER A C 1
ATOM 3916 O O . SER A 1 502 ? 39.948 6.276 3.324 1.00 35.96 1039 SER A O 1
ATOM 3919 N N . PRO A 1 503 ? 37.838 5.934 4.053 1.00 34.14 1040 PRO A N 1
ATOM 3920 C CA . PRO A 1 503 ? 38.175 4.664 4.705 1.00 34.42 1040 PRO A CA 1
ATOM 3921 C C . PRO A 1 503 ? 38.272 3.534 3.685 1.00 38.65 1040 PRO A C 1
ATOM 3922 O O . PRO A 1 503 ? 38.655 2.428 4.040 1.00 42.97 1040 PRO A O 1
ATOM 3926 N N . GLY A 1 504 ? 37.926 3.818 2.431 1.00 35.85 1041 GLY A N 1
ATOM 3927 C CA . GLY A 1 504 ? 37.988 2.821 1.375 1.00 38.21 1041 GLY A CA 1
ATOM 3928 C C . GLY A 1 504 ? 36.763 1.927 1.349 1.00 40.51 1041 GLY A C 1
ATOM 3929 O O . GLY A 1 504 ? 35.839 2.091 2.144 1.00 39.77 1041 GLY A O 1
ATOM 3930 N N . ILE A 1 505 ? 36.744 0.971 0.430 1.00 35.94 1042 ILE A N 1
ATOM 3931 C CA . ILE A 1 505 ? 35.547 0.158 0.256 1.00 30.71 1042 ILE A CA 1
ATOM 3932 C C . ILE A 1 505 ? 35.788 -1.308 0.605 1.00 34.35 1042 ILE A C 1
ATOM 3933 O O . ILE A 1 505 ? 34.986 -2.169 0.248 1.00 35.92 1042 ILE A O 1
ATOM 3938 N N . ARG A 1 506 ? 36.888 -1.581 1.302 1.00 42.35 1043 ARG A N 1
ATOM 3939 C CA . ARG A 1 506 ? 37.143 -2.925 1.817 1.00 48.57 1043 ARG A CA 1
ATOM 3940 C C . ARG A 1 506 ? 36.534 -3.052 3.217 1.00 41.31 1043 ARG A C 1
ATOM 3941 O O . ARG A 1 506 ? 36.839 -2.256 4.100 1.00 46.72 1043 ARG A O 1
ATOM 3949 N N . PRO A 1 507 ? 35.657 -4.046 3.419 1.00 45.44 1044 PRO A N 1
ATOM 3950 C CA . PRO A 1 507 ? 35.033 -4.250 4.733 1.00 51.09 1044 PRO A CA 1
ATOM 3951 C C . PRO A 1 507 ? 36.050 -4.702 5.775 1.00 60.20 1044 PRO A C 1
ATOM 3952 O O . PRO A 1 507 ? 37.126 -5.168 5.401 1.00 56.99 1044 PRO A O 1
ATOM 3956 N N . ASN A 1 508 ? 35.716 -4.576 7.055 1.00 70.05 1045 ASN A N 1
ATOM 3957 C CA . ASN A 1 508 ? 36.649 -4.959 8.110 1.00 77.92 1045 ASN A CA 1
ATOM 3958 C C . ASN A 1 508 ? 36.290 -6.300 8.749 1.00 74.59 1045 ASN A C 1
ATOM 3959 O O . ASN A 1 508 ? 35.782 -7.201 8.079 1.00 74.02 1045 ASN A O 1
#

GO terms:
  GO:0005829 cytosol (C, TAS)
  GO:0005515 protein binding (F, IPI)

Foldseek 3Di:
DPDDDDDADFADCVQAVLVPDDDPQAWDFDPVDTHTQWGAVSPLLCVLLPLPDHDVVSLVLCLLAVVLPAPLLRSVVSLLSQLPGDGHDQDPVQVVQVVVDPHDHDPSRVCCVPRPNVSSNVSSLVSLQCNCQQPVLSCVLPVVSVVVVLVVLVPDDDPSCPVSSVSSVVSNVVVVPDDDDPDAADDADFAQDDAPNLVPDDLQRGALLNLLVQVLQVLLVLLLPWRLSLQHLPLCVDDCNCSRTVSVVLNVVLLVLVLLRLLCCQLVQLALVLNLLSLLSLLLSLVSLVVQQALLSNVSSLSNCPQPLNVPLVVSLVPHDPVSNVSNVVSNVCPPPPSVNVVVVVVPDDDDHHDNCVSLNVVSVCLSVVDDQFADDPPDTIGRSVSSVVSVVSSVVSNVNNPGDDSHDHSVSSNVVSSPRDSQVPHDPVRSSVVSNVSSCQQPNPPDPDGDGDDGDDDDDSDHPGNDGD

B-factor: mean 38.65, std 15.09, range [17.7, 105.27]

InterPro domains:
  IPR000219 Dbl homology domain [PF00621] (209-384)
  IPR000219 Dbl homology domain [PS50010] (198-388)
  IPR000219 Dbl homology domain [SM00325] (202-387)
  IPR000219 Dbl homology domain [cd00160] (199-386)
  IPR000651 Ras-like guanine nucleotide exchange factor, N-terminal [PF00618] (599-715)
  IPR000651 Ras-like guanine nucleotide exchange factor, N-terminal [PS50212] (595-739)
  IPR000651 Ras-like guanine nucleotide exchange factor, N-terminal [SM00229] (594-739)
  IPR000651 Ras-like guanine nucleotide exchange factor, N-terminal [cd06224] (603-737)
  IPR001849 Pleckstrin homology domain [PS50003] (441-544)
  IPR001849 Pleckstrin homology domain [SM00233] (442-546)
  IPR001895 Ras guanine-nucleotide exchange factors catalytic domain [PF00617] (781-960)
  IPR001895 Ras guanine-nucleotide exchange factors catalytic domain [PS50009] (778-1017)
  IPR001895 Ras guanine-nucleotide exchange factors catalytic domain [SM00147] (774-1018)
  IPR001895 Ras guanine-nucleotide exchange factors catalytic domain [cd00155] (774-1013)
  IPR008937 Ras-like guanine nucleotide exchange factor [PTHR23113] (135-1028)
  IPR009072 Histone-fold [G3DSA:1.10.20.10] (15-169)
  IPR009072 Histone-fold [SSF47113] (7-177)
  IPR011993 PH-like domain superfamily [G3DSA:2.30.29.30] (418-527)
  IPR019804 Ras guanine-nucleotide exchange factor, conserved site [PS00720] (925-958)
  IPR023578 Ras guanine nucleotide exchange factor domain superfamily [SSF48366] (565-1037)

Radius of gyration: 29.83 Å; Cα contacts (8 Å, |Δi|>4): 554; chains: 1; bounding box: 91×66×55 Å

Sequence (470 aa):
LYFQEQPLRLPSPEVYRFVVKDSEENIVFEDGIPIIKGGTVVKLIERLTYHMMYADPNFVRTFLTTYRSFCKPQELLSLLIERFEIPEPEPTDADKLAIEKGEQPISADLKRFRKEYVQPVQLRILNVFRHWVEHHFYDFERDLELLERLESFISSVRGKAMKKWVESIAKIIRRKKQAITFESPPPPIEWHISKPGQFETFDLMTLHPIEIARQLTLLESDLYRRKVQPSELVGSVWTKEDKEINSPNLLKMMIRHTTNLTLWFEKCIVVEAENFEERVAVLSRIIEILQVFQDLNNFNGVLEIVSAVNSVSVYRLDHTFEALQEERKRKILDEAVELSQDDHFKKYLVKLKSINPPCVPFFGIYLTNILKTEEGNNDFLKKKGKDLINFSKRRKVAEITGEIQQYQNQPYCLRIEPDMRRFFENLNPMGSASEKEFTDYLFNKSLEIEPRNCKQPPRFPRKSTFSLKSPGIRPN

Nearest PDB structures (foldseek):
  7avu-assembly2_B  TM=9.839E-01  e=5.338E-56  Homo sapiens
  5ovf-assembly1_A  TM=9.838E-01  e=1.557E-55  Homo sapiens
  5ovd-assembly1_A  TM=9.846E-01  e=5.429E-55  Homo sapiens
  6epn-assembly1_S  TM=9.216E-01  e=3.696E-54  Homo sapiens
  6epo-assembly1_S  TM=9.240E-01  e=3.289E-53  Homo sapiens

Organism: Homo sapiens (NCBI:txid9606)